Protein AF-0000000084643392 (afdb_homodimer)

Sequence (494 aa):
MTEDYDSSASRRLRKIALDAEIAGCRRCEGTNIAPTTMSAPGYGCVSSPVALIGQSLCEKCMESQVPFTGGSGELIDESIQRAGREKEDVFISDAVHCHPPKNRSSHQHEIVNCSPYLHRELEIVRPRLVVALGRDGERVLTFFYPSARICEELFEIPRGRLPKGVPYIFHVKHPSWIQRQHDDNLEANYGRTCPRRSGGASTAKARKRRARRDVASADVQFLDGYPVLSHAVPCRPAWCIPRVPESMTEDYDSSASRRLRKIALDAEIAGCRRCEGTNIAPTTMSAPGYGCVSSPVALIGQSLCEKCMESQVPFTGGSGELIDESIQRAGREKEDVFISDAVHCHPPKNRSSHQHEIVNCSPYLHRELEIVRPRLVVALGRDGERVLTFFYPSARICEELFEIPRGRLPKGVPYIFHVKHPSWIQRQHDDNLEANYGRTCPRRSGGASTAKARKRRARRDVASADVQFLDGYPVLSHAVPCRPAWCIPRVPES

Radius of gyration: 25.75 Å; Cα contacts (8 Å, |Δi|>4): 808; chains: 2; bounding box: 69×78×80 Å

Secondary structure (DSSP, 8-state):
----TTSHHHHHHHHHHHHHHHHT--SSTT-S-TTTS-B---BS-TT-SEEEEES---TTHHHH--SS-STHHHHHHHHHHHTT--GGGSEEEESS-BPPGGGPPPPHHHHHHHHHHHHHHHHHH--SEEEEESHHHHHHHHHH-TTPPEESSTT----S-PPTTPPEEEEE--HHHHHHT--HHHHHHHHH-S-------------------------EEEETTEEEE-S----------------/----TTSHHHHHHHHHHHHHHHHT--SSTT-S-TTTS-B---BS-TT-SEEEEES---HHHHHH--SS-STHHHHHHHHHHHTT--GGGSEEEESS-BPPGGGPPPPHHHHHHHHHHHHHHHHHH--SEEEEESHHHHHHHHHH-TTPPEESSTT----S-PPTTPPEEEEE--HHHHHHT--HHHHHHHHH-S-------------------------EEEETTEEEE-S----------------

Structure (mmCIF, N/CA/C/O backbone):
data_AF-0000000084643392-model_v1
#
loop_
_entity.id
_entity.type
_entity.pdbx_description
1 polymer 'Uracil DNA glycosylase superfamily protein'
#
loop_
_atom_site.group_PDB
_atom_site.id
_atom_site.type_symbol
_atom_site.label_atom_id
_atom_site.label_alt_id
_atom_site.label_comp_id
_atom_site.label_asym_id
_atom_site.label_entity_id
_atom_site.label_seq_id
_atom_site.pdbx_PDB_ins_code
_atom_site.Cartn_x
_atom_site.Cartn_y
_atom_site.Cartn_z
_atom_site.occupancy
_atom_site.B_iso_or_equiv
_atom_site.auth_seq_id
_atom_site.auth_comp_id
_atom_site.auth_asym_id
_atom_site.auth_atom_id
_atom_site.pdbx_PDB_model_num
ATOM 1 N N . MET A 1 1 ? -25.109 3.779 25.812 1 34.88 1 MET A N 1
ATOM 2 C CA . MET A 1 1 ? -24.641 4.949 25.078 1 34.88 1 MET A CA 1
ATOM 3 C C . MET A 1 1 ? -23.703 4.543 23.953 1 34.88 1 MET A C 1
ATOM 5 O O . MET A 1 1 ? -22.625 4.008 24.219 1 34.88 1 MET A O 1
ATOM 9 N N . THR A 1 2 ? -24.094 4 22.844 1 45.12 2 THR A N 1
ATOM 10 C CA . THR A 1 2 ? -23.391 3.504 21.672 1 45.12 2 THR A CA 1
ATOM 11 C C . THR A 1 2 ? -22.297 4.469 21.25 1 45.12 2 THR A C 1
ATOM 13 O O . THR A 1 2 ? -22.562 5.629 20.938 1 45.12 2 THR A O 1
ATOM 16 N N . GLU A 1 3 ? -21.25 4.621 21.938 1 51.56 3 GLU A N 1
ATOM 17 C CA . GLU A 1 3 ? -20.156 5.574 21.719 1 51.56 3 GLU A CA 1
ATOM 18 C C . GLU A 1 3 ? -19.922 5.797 20.219 1 51.56 3 GLU A C 1
ATOM 20 O O . GLU A 1 3 ? -19.906 4.844 19.438 1 51.56 3 GLU A O 1
ATOM 25 N N . ASP A 1 4 ? -20.375 6.953 19.719 1 70.38 4 ASP A N 1
ATOM 26 C CA . ASP A 1 4 ? -20.328 7.418 18.328 1 70.38 4 ASP A CA 1
ATOM 27 C C . ASP A 1 4 ? -18.938 7.227 17.734 1 70.38 4 ASP A C 1
ATOM 29 O O . ASP A 1 4 ? -17.984 7.855 18.172 1 70.38 4 ASP A O 1
ATOM 33 N N . TYR A 1 5 ? -18.688 6.109 17.141 1 74.12 5 TYR A N 1
ATOM 34 C CA . TYR A 1 5 ? -17.438 5.73 16.484 1 74.12 5 TYR A CA 1
ATOM 35 C C . TYR A 1 5 ? -16.828 6.918 15.758 1 74.12 5 TYR A C 1
ATOM 37 O O . TYR A 1 5 ? -15.602 7.016 15.641 1 74.12 5 TYR A O 1
ATOM 45 N N . ASP A 1 6 ? -17.672 7.891 15.555 1 80.5 6 ASP A N 1
ATOM 46 C CA . ASP A 1 6 ? -17.172 8.977 14.727 1 80.5 6 ASP A CA 1
ATOM 47 C C . ASP A 1 6 ? -17.031 10.266 15.531 1 80.5 6 ASP A C 1
ATOM 49 O O . ASP A 1 6 ? -16.766 11.328 14.969 1 80.5 6 ASP A O 1
ATOM 53 N N . SER A 1 7 ? -17.125 10.086 16.828 1 85.81 7 SER A N 1
ATOM 54 C CA . SER A 1 7 ? -16.906 11.258 17.672 1 85.81 7 SER A CA 1
ATOM 55 C C . SER A 1 7 ? -15.43 11.656 17.703 1 85.81 7 SER A C 1
ATOM 57 O O . SER A 1 7 ? -14.555 10.82 17.453 1 85.81 7 SER A O 1
ATOM 59 N N . SER A 1 8 ? -15.188 12.922 17.938 1 84.69 8 SER A N 1
ATOM 60 C CA . SER A 1 8 ? -13.812 13.414 18.047 1 84.69 8 SER A CA 1
ATOM 61 C C . SER A 1 8 ? -13.047 12.672 19.125 1 84.69 8 SER A C 1
ATOM 63 O O . SER A 1 8 ? -11.867 12.359 18.953 1 84.69 8 SER A O 1
ATOM 65 N N . ALA A 1 9 ? -13.75 12.406 20.234 1 88.38 9 ALA A N 1
ATOM 66 C CA . ALA A 1 9 ? -13.117 11.68 21.344 1 88.38 9 ALA A CA 1
ATOM 67 C C . ALA A 1 9 ? -12.719 10.273 20.906 1 88.38 9 ALA A C 1
ATOM 69 O O . ALA A 1 9 ? -11.625 9.805 21.234 1 88.38 9 ALA A O 1
ATOM 70 N N . SER A 1 10 ? -13.594 9.695 20.25 1 91.25 10 SER A N 1
ATOM 71 C CA . SER A 1 10 ? -13.312 8.344 19.766 1 91.25 10 SER A CA 1
ATOM 72 C C . SER A 1 10 ? -12.164 8.344 18.75 1 91.25 10 SER A C 1
ATOM 74 O O . SER A 1 10 ? -11.297 7.473 18.797 1 91.25 10 SER A O 1
ATOM 76 N N . ARG A 1 11 ? -12.125 9.305 17.891 1 93.31 11 ARG A N 1
ATOM 77 C CA . ARG A 1 11 ? -11.055 9.43 16.906 1 93.31 11 ARG A CA 1
ATOM 78 C C . ARG A 1 11 ? -9.703 9.641 17.578 1 93.31 11 ARG A C 1
ATOM 80 O O . ARG A 1 11 ? -8.703 9.047 17.188 1 93.31 11 ARG A O 1
ATOM 87 N N . ARG A 1 12 ? -9.758 10.406 18.562 1 93.38 12 ARG A N 1
ATOM 88 C CA . ARG A 1 12 ? -8.531 10.703 19.281 1 93.38 12 ARG A CA 1
ATOM 89 C C . ARG A 1 12 ? -7.977 9.453 19.953 1 93.38 12 ARG A C 1
ATOM 91 O O . ARG A 1 12 ? -6.77 9.211 19.938 1 93.38 12 ARG A O 1
ATOM 98 N N . LEU A 1 13 ? -8.805 8.719 20.562 1 94 13 LEU A N 1
ATOM 99 C CA . LEU A 1 13 ? -8.375 7.484 21.219 1 94 13 LEU A CA 1
ATOM 100 C C . LEU A 1 13 ? -7.789 6.508 20.203 1 94 13 LEU A C 1
ATOM 102 O O . LEU A 1 13 ? -6.762 5.879 20.469 1 94 13 LEU A O 1
ATOM 106 N N . ARG A 1 14 ? -8.406 6.418 19.094 1 95.62 14 ARG A N 1
ATOM 107 C CA . ARG A 1 14 ? -7.898 5.551 18.031 1 95.62 14 ARG A CA 1
ATOM 108 C C . ARG A 1 14 ? -6.551 6.047 17.516 1 95.62 14 ARG A C 1
ATOM 110 O O . ARG A 1 14 ? -5.66 5.246 17.219 1 95.62 14 ARG A O 1
ATOM 117 N N . LYS A 1 15 ? -6.434 7.34 17.453 1 96.81 15 LYS A N 1
ATOM 118 C CA . LYS A 1 15 ? -5.176 7.922 17 1 96.81 15 LYS A CA 1
ATOM 119 C C . LYS A 1 15 ? -4.051 7.656 18 1 96.81 15 LYS A C 1
ATOM 121 O O . LYS A 1 15 ? -2.918 7.371 17.594 1 96.81 15 LYS A O 1
ATOM 126 N N . ILE A 1 16 ? -4.336 7.73 19.25 1 96.19 16 ILE A N 1
ATOM 127 C CA . ILE A 1 16 ? -3.35 7.48 20.297 1 96.19 16 ILE A CA 1
ATOM 128 C C . ILE A 1 16 ? -2.854 6.039 20.203 1 96.19 16 ILE A C 1
ATOM 130 O O . ILE A 1 16 ? -1.65 5.781 20.281 1 96.19 16 ILE A O 1
ATOM 134 N N . ALA A 1 17 ? -3.768 5.125 20.031 1 96.31 17 ALA A N 1
ATOM 135 C CA . ALA A 1 17 ? -3.402 3.719 19.875 1 96.31 17 ALA A CA 1
ATOM 136 C C . ALA A 1 17 ? -2.535 3.504 18.641 1 96.31 17 ALA A C 1
ATOM 138 O O . ALA A 1 17 ? -1.545 2.771 18.688 1 96.31 17 ALA A O 1
ATOM 139 N N . LEU A 1 18 ? -2.92 4.125 17.562 1 97.5 18 LEU A N 1
ATOM 140 C CA . LEU A 1 18 ? -2.164 4.008 16.328 1 97.5 18 LEU A CA 1
ATOM 141 C C . LEU A 1 18 ? -0.771 4.609 16.484 1 97.5 18 LEU A C 1
ATOM 143 O O . LEU A 1 18 ? 0.208 4.051 15.977 1 97.5 18 LEU A O 1
ATOM 147 N N . ASP A 1 19 ? -0.694 5.742 17.172 1 97.56 19 ASP A N 1
ATOM 148 C CA . ASP A 1 19 ? 0.593 6.387 17.406 1 97.56 19 ASP A CA 1
ATOM 149 C C . ASP A 1 19 ? 1.55 5.453 18.141 1 97.56 19 ASP A C 1
ATOM 151 O O . ASP A 1 19 ? 2.74 5.402 17.828 1 97.56 19 ASP A O 1
ATOM 155 N N . ALA A 1 20 ? 1.011 4.742 19.078 1 97.25 20 ALA A N 1
ATOM 156 C CA . ALA A 1 20 ? 1.824 3.791 19.844 1 97.25 20 ALA A CA 1
ATOM 157 C C . ALA A 1 20 ? 2.326 2.662 18.938 1 97.25 20 ALA A C 1
ATOM 159 O O . ALA A 1 20 ? 3.467 2.215 19.078 1 97.25 20 ALA A O 1
ATOM 160 N N . GLU A 1 21 ? 1.464 2.184 18.062 1 96.94 21 GLU A N 1
ATOM 161 C CA . GLU A 1 21 ? 1.866 1.149 17.109 1 96.94 21 GLU A CA 1
ATOM 162 C C . GLU A 1 21 ? 2.99 1.64 16.203 1 96.94 21 GLU A C 1
ATOM 164 O O . GLU A 1 21 ? 3.951 0.912 15.945 1 96.94 21 GLU A O 1
ATOM 169 N N . ILE A 1 22 ? 2.877 2.875 15.727 1 97.88 22 ILE A N 1
ATOM 170 C CA . ILE A 1 22 ? 3.871 3.471 14.836 1 97.88 22 ILE A CA 1
ATOM 171 C C . ILE A 1 22 ? 5.199 3.619 15.578 1 97.88 22 ILE A C 1
ATOM 173 O O . ILE A 1 22 ? 6.262 3.307 15.031 1 97.88 22 ILE A O 1
ATOM 177 N N . ALA A 1 23 ? 5.117 4.031 16.797 1 96.56 23 ALA A N 1
ATOM 178 C CA . ALA A 1 23 ? 6.312 4.242 17.625 1 96.56 23 ALA A CA 1
ATOM 179 C C . ALA A 1 23 ? 7.07 2.932 17.828 1 96.56 23 ALA A C 1
ATOM 181 O O . ALA A 1 23 ? 8.297 2.93 17.953 1 96.56 23 ALA A O 1
ATOM 182 N N . GLY A 1 24 ? 6.387 1.81 17.797 1 96.12 24 GLY A N 1
ATOM 183 C CA . GLY A 1 24 ? 7 0.519 18.062 1 96.12 24 GLY A CA 1
ATOM 184 C C . GLY A 1 24 ? 7.242 -0.296 16.797 1 96.12 24 GLY A C 1
ATOM 185 O O . GLY A 1 24 ? 7.637 -1.461 16.875 1 96.12 24 GLY A O 1
ATOM 186 N N . CYS A 1 25 ? 7.062 0.278 15.648 1 97.38 25 CYS A N 1
ATOM 187 C CA . CYS A 1 25 ? 7.148 -0.459 14.398 1 97.38 25 CYS A CA 1
ATOM 188 C C . CYS A 1 25 ? 8.562 -0.979 14.164 1 97.38 25 CYS A C 1
ATOM 190 O O . CYS A 1 25 ? 9.539 -0.275 14.43 1 97.38 25 CYS A O 1
ATOM 192 N N . ARG A 1 26 ? 8.688 -2.197 13.578 1 95.38 26 ARG A N 1
ATOM 193 C CA . ARG A 1 26 ? 9.969 -2.801 13.242 1 95.38 26 ARG A CA 1
ATOM 194 C C . ARG A 1 26 ? 9.945 -3.396 11.836 1 95.38 26 ARG A C 1
ATOM 196 O O . ARG A 1 26 ? 10.68 -4.336 11.539 1 95.38 26 ARG A O 1
ATOM 203 N N . ARG A 1 27 ? 9.109 -2.881 11 1 94.56 27 ARG A N 1
ATOM 204 C CA . ARG A 1 27 ? 8.867 -3.492 9.695 1 94.56 27 ARG A CA 1
ATOM 205 C C . ARG A 1 27 ? 10.023 -3.215 8.742 1 94.56 27 ARG A C 1
ATOM 207 O O . ARG A 1 27 ? 10.18 -3.912 7.734 1 94.56 27 ARG A O 1
ATOM 214 N N . CYS A 1 28 ? 10.758 -2.17 8.977 1 96.5 28 CYS A N 1
ATOM 215 C CA . CYS A 1 28 ? 11.859 -1.807 8.094 1 96.5 28 CYS A CA 1
ATOM 216 C C . CYS A 1 28 ? 13.188 -1.858 8.836 1 96.5 28 CYS A C 1
ATOM 218 O O . CYS A 1 28 ? 13.414 -1.086 9.773 1 96.5 28 CYS A O 1
ATOM 220 N N . GLU A 1 29 ? 14.047 -2.684 8.305 1 92.5 29 GLU A N 1
ATOM 221 C CA . GLU A 1 29 ? 15.352 -2.861 8.938 1 92.5 29 GLU A CA 1
ATOM 222 C C . GLU A 1 29 ? 16.141 -1.56 8.945 1 92.5 29 GLU A C 1
ATOM 224 O O . GLU A 1 29 ? 16.188 -0.842 7.941 1 92.5 29 GLU A O 1
ATOM 229 N N . GLY A 1 30 ? 16.75 -1.282 10.125 1 93.62 30 GLY A N 1
ATOM 230 C CA . GLY A 1 30 ? 17.641 -0.145 10.227 1 93.62 30 GLY A CA 1
ATOM 231 C C . GLY A 1 30 ? 16.922 1.171 10.445 1 93.62 30 GLY A C 1
ATOM 232 O O . GLY A 1 30 ? 17.547 2.238 10.414 1 93.62 30 GLY A O 1
ATOM 233 N N . THR A 1 31 ? 15.617 1.143 10.625 1 95.62 31 THR A N 1
ATOM 234 C CA . THR A 1 31 ? 14.852 2.355 10.867 1 95.62 31 THR A CA 1
ATOM 235 C C . THR A 1 31 ? 14.18 2.305 12.234 1 95.62 31 THR A C 1
ATOM 237 O O . THR A 1 31 ? 14.219 1.276 12.914 1 95.62 31 THR A O 1
ATOM 240 N N . ASN A 1 32 ? 13.695 3.49 12.664 1 97.25 32 ASN A N 1
ATOM 241 C CA . ASN A 1 32 ? 13.008 3.643 13.938 1 97.25 32 ASN A CA 1
ATOM 242 C C . ASN A 1 32 ? 13.945 3.367 15.109 1 97.25 32 ASN A C 1
ATOM 244 O O . ASN A 1 32 ? 13.594 2.633 16.031 1 97.25 32 ASN A O 1
ATOM 248 N N . ILE A 1 33 ? 15.109 3.826 14.961 1 95.44 33 ILE A N 1
ATOM 249 C CA . ILE A 1 33 ? 16.141 3.732 15.984 1 95.44 33 ILE A CA 1
ATOM 250 C C . ILE A 1 33 ? 16.5 5.129 16.484 1 95.44 33 ILE A C 1
ATOM 252 O O . ILE A 1 33 ? 16.891 6 15.703 1 95.44 33 ILE A O 1
ATOM 256 N N . ALA A 1 34 ? 16.375 5.355 17.688 1 92.44 34 ALA A N 1
ATOM 257 C CA . ALA A 1 34 ? 16.719 6.641 18.281 1 92.44 34 ALA A CA 1
ATOM 258 C C . ALA A 1 34 ? 18.219 6.887 18.234 1 92.44 34 ALA A C 1
ATOM 260 O O . ALA A 1 34 ? 19.016 5.961 18.406 1 92.44 34 ALA A O 1
ATOM 261 N N . PRO A 1 35 ? 18.594 8.125 17.953 1 92.06 35 PRO A N 1
ATOM 262 C CA . PRO A 1 35 ? 17.766 9.328 17.781 1 92.06 35 PRO A CA 1
ATOM 263 C C . PRO A 1 35 ? 17.578 9.711 16.312 1 92.06 35 PRO A C 1
ATOM 265 O O . PRO A 1 35 ? 16.812 10.625 16 1 92.06 35 PRO A O 1
ATOM 268 N N . THR A 1 36 ? 18.203 8.969 15.438 1 93.06 36 THR A N 1
ATOM 269 C CA . THR A 1 36 ? 18.406 9.484 14.094 1 93.06 36 THR A CA 1
ATOM 270 C C . THR A 1 36 ? 17.266 9.055 13.172 1 93.06 36 THR A C 1
ATOM 272 O O . THR A 1 36 ? 16.859 9.797 12.273 1 93.06 36 THR A O 1
ATOM 275 N N . THR A 1 37 ? 16.672 7.898 13.352 1 96.31 37 THR A N 1
ATOM 276 C CA . THR A 1 37 ? 15.695 7.383 12.391 1 96.31 37 THR A CA 1
ATOM 277 C C . THR A 1 37 ? 14.367 7.082 13.078 1 96.31 37 THR A C 1
ATOM 279 O O . THR A 1 37 ? 13.625 6.188 12.656 1 96.31 37 THR A O 1
ATOM 282 N N . MET A 1 38 ? 14.07 7.82 14.117 1 96.69 38 MET A N 1
ATOM 283 C CA . MET A 1 38 ? 12.859 7.594 14.898 1 96.69 38 MET A CA 1
ATOM 284 C C . MET A 1 38 ? 11.609 7.863 14.055 1 96.69 38 MET A C 1
ATOM 286 O O . MET A 1 38 ? 11.656 8.633 13.094 1 96.69 38 MET A O 1
ATOM 290 N N . SER A 1 39 ? 10.555 7.176 14.469 1 97.75 39 SER A N 1
ATOM 291 C CA . SER A 1 39 ? 9.281 7.414 13.805 1 97.75 39 SER A CA 1
ATOM 292 C C . SER A 1 39 ? 8.523 8.562 14.461 1 97.75 39 SER A C 1
ATOM 294 O O . SER A 1 39 ? 8.734 8.859 15.633 1 97.75 39 SER A O 1
ATOM 296 N N . ALA A 1 40 ? 7.734 9.25 13.695 1 97.12 40 ALA A N 1
ATOM 297 C CA . ALA A 1 40 ? 6.742 10.203 14.188 1 97.12 40 ALA A CA 1
ATOM 298 C C . ALA A 1 40 ? 5.395 10 13.5 1 97.12 40 ALA A C 1
ATOM 300 O O . ALA A 1 40 ? 5.324 9.922 12.273 1 97.12 40 ALA A O 1
ATOM 301 N N . PRO A 1 41 ? 4.355 9.844 14.32 1 97.69 41 PRO A N 1
ATOM 302 C CA . PRO A 1 41 ? 3.023 9.734 13.719 1 97.69 41 PRO A CA 1
ATOM 303 C C . PRO A 1 41 ? 2.533 11.055 13.125 1 97.69 41 PRO A C 1
ATOM 305 O O . PRO A 1 41 ? 3.195 12.086 13.273 1 97.69 41 PRO A O 1
ATOM 308 N N . GLY A 1 42 ? 1.434 10.977 12.344 1 97.75 42 GLY A N 1
ATOM 309 C CA . GLY A 1 42 ? 0.803 12.195 11.859 1 97.75 42 GLY A CA 1
ATOM 310 C C . GLY A 1 42 ? 0.487 13.188 12.969 1 97.75 42 GLY A C 1
ATOM 311 O O . GLY A 1 42 ? 0.247 12.789 14.109 1 97.75 42 GLY A O 1
ATOM 312 N N . TYR A 1 43 ? 0.467 14.438 12.602 1 96.69 43 TYR A N 1
ATOM 313 C CA . TYR A 1 43 ? 0.337 15.539 13.555 1 96.69 43 TYR A CA 1
ATOM 314 C C . TYR A 1 43 ? -0.84 16.438 13.195 1 96.69 43 TYR A C 1
ATOM 316 O O . TYR A 1 43 ? -1.123 16.656 12.016 1 96.69 43 TYR A O 1
ATOM 324 N N . GLY A 1 44 ? -1.496 16.891 14.242 1 95.5 44 GLY A N 1
ATOM 325 C CA . GLY A 1 44 ? -2.504 17.922 14.039 1 95.5 44 GLY A CA 1
ATOM 326 C C . GLY A 1 44 ? -3.908 17.453 14.367 1 95.5 44 GLY A C 1
ATOM 327 O O . GLY A 1 44 ? -4.09 16.5 15.125 1 95.5 44 GLY A O 1
ATOM 328 N N . CYS A 1 45 ? -4.918 18.094 13.836 1 93.25 45 CYS A N 1
ATOM 329 C CA . CYS A 1 45 ? -6.324 17.906 14.172 1 93.25 45 CYS A CA 1
ATOM 330 C C . CYS A 1 45 ? -6.863 16.625 13.555 1 93.25 45 CYS A C 1
ATOM 332 O O . CYS A 1 45 ? -6.832 16.453 12.328 1 93.25 45 CYS A O 1
ATOM 334 N N . VAL A 1 46 ? -7.441 15.773 14.383 1 94.81 46 VAL A N 1
ATOM 335 C CA . VAL A 1 46 ? -7.918 14.469 13.922 1 94.81 46 VAL A CA 1
ATOM 336 C C . VAL A 1 46 ? -9.273 14.633 13.234 1 94.81 46 VAL A C 1
ATOM 338 O O . VAL A 1 46 ? -9.797 13.672 12.656 1 94.81 46 VAL A O 1
ATOM 341 N N . SER A 1 47 ? -9.812 15.805 13.234 1 91.25 47 SER A N 1
ATOM 342 C CA . SER A 1 47 ? -11.07 16.062 12.547 1 91.25 47 SER A CA 1
ATOM 343 C C . SER A 1 47 ? -10.883 17.078 11.422 1 91.25 47 SER A C 1
ATOM 345 O O . SER A 1 47 ? -11.859 17.656 10.93 1 91.25 47 SER A O 1
ATOM 347 N N . SER A 1 48 ? -9.625 17.281 11.07 1 91.12 48 SER A N 1
ATOM 348 C CA . SER A 1 48 ? -9.32 18.266 10.023 1 91.12 48 SER A CA 1
ATOM 349 C C . SER A 1 48 ? -9.922 17.844 8.688 1 91.12 48 SER A C 1
ATOM 351 O O . SER A 1 48 ? -9.812 16.688 8.289 1 91.12 48 SER A O 1
ATOM 353 N N . PRO A 1 49 ? -10.523 18.75 7.965 1 87.88 49 PRO A N 1
ATOM 354 C CA . PRO A 1 49 ? -11.016 18.438 6.617 1 87.88 49 PRO A CA 1
ATOM 355 C C . PRO A 1 49 ? -9.891 18.359 5.59 1 87.88 49 PRO A C 1
ATOM 357 O O . PRO A 1 49 ? -10.109 17.891 4.465 1 87.88 49 PRO A O 1
ATOM 360 N N . VAL A 1 50 ? -8.688 18.812 5.996 1 89.06 50 VAL A N 1
ATOM 361 C CA . VAL A 1 50 ? -7.551 18.828 5.078 1 89.06 50 VAL A CA 1
ATOM 362 C C . VAL A 1 50 ? -6.387 18.047 5.684 1 89.06 50 VAL A C 1
ATOM 364 O O . VAL A 1 50 ? -6.098 18.172 6.875 1 89.06 50 VAL A O 1
ATOM 367 N N . ALA A 1 51 ? -5.805 17.281 4.809 1 94.44 51 ALA A N 1
ATOM 368 C CA . ALA A 1 51 ? -4.586 16.578 5.199 1 94.44 51 ALA A CA 1
ATOM 369 C C . ALA A 1 51 ? -3.463 16.828 4.199 1 94.44 51 ALA A C 1
ATOM 371 O O . ALA A 1 51 ? -3.695 16.859 2.99 1 94.44 51 ALA A O 1
ATOM 372 N N . LEU A 1 52 ? -2.283 17.109 4.711 1 93.44 52 LEU A N 1
ATOM 373 C CA . LEU A 1 52 ? -1.073 17.234 3.906 1 93.44 52 LEU A CA 1
ATOM 374 C C . LEU A 1 52 ? -0.177 16.016 4.07 1 93.44 52 LEU A C 1
ATOM 376 O O . LEU A 1 52 ? 0.158 15.625 5.191 1 93.44 52 LEU A O 1
ATOM 380 N N . ILE A 1 53 ? 0.167 15.367 2.924 1 96 53 ILE A N 1
ATOM 381 C CA . ILE A 1 53 ? 0.965 14.148 2.975 1 96 53 ILE A CA 1
ATOM 382 C C . ILE A 1 53 ? 2.273 14.352 2.213 1 96 53 ILE A C 1
ATOM 384 O O . ILE A 1 53 ? 2.262 14.656 1.018 1 96 53 ILE A O 1
ATOM 388 N N . GLY A 1 54 ? 3.385 14.211 2.922 1 93.5 54 GLY A N 1
ATOM 389 C CA . GLY A 1 54 ? 4.707 14.273 2.316 1 93.5 54 GLY A CA 1
ATOM 390 C C . GLY A 1 54 ? 5.371 12.914 2.209 1 93.5 54 GLY A C 1
ATOM 391 O O . GLY A 1 54 ? 4.711 11.875 2.338 1 93.5 54 GLY A O 1
ATOM 392 N N . GLN A 1 55 ? 6.672 12.914 1.925 1 92.25 55 GLN A N 1
ATOM 393 C CA . GLN A 1 55 ? 7.395 11.656 1.756 1 92.25 55 GLN A CA 1
ATOM 394 C C . GLN A 1 55 ? 7.766 11.055 3.107 1 92.25 55 GLN A C 1
ATOM 396 O O . GLN A 1 55 ? 7.328 9.945 3.439 1 92.25 55 GLN A O 1
ATOM 401 N N . SER A 1 56 ? 8.625 11.797 3.832 1 95.56 56 SER A N 1
ATOM 402 C CA . SER A 1 56 ? 9.164 11.289 5.09 1 95.56 56 SER A CA 1
ATOM 403 C C . SER A 1 56 ? 9.625 12.43 5.992 1 95.56 56 SER A C 1
ATOM 405 O O . SER A 1 56 ? 9.469 13.602 5.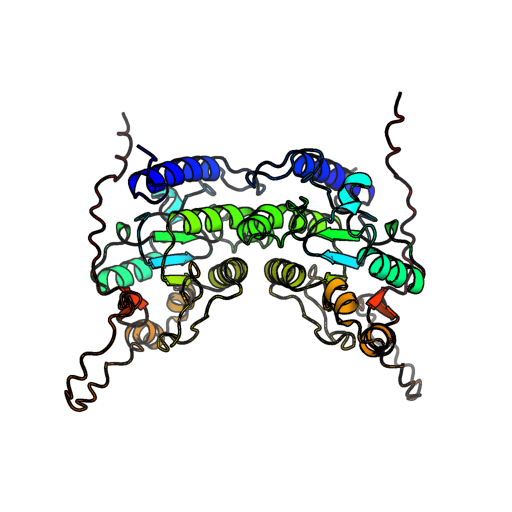648 1 95.56 56 SER A O 1
ATOM 407 N N . LEU A 1 57 ? 10.102 12.109 7.215 1 95.25 57 LEU A N 1
ATOM 408 C CA . LEU A 1 57 ? 10.578 13.07 8.203 1 95.25 57 LEU A CA 1
ATOM 409 C C . LEU A 1 57 ? 11.938 13.633 7.797 1 95.25 57 LEU A C 1
ATOM 411 O O . LEU A 1 57 ? 12.664 13.008 7.016 1 95.25 57 LEU A O 1
ATOM 415 N N . CYS A 1 58 ? 12.234 14.789 8.281 1 91.56 58 CYS A N 1
ATOM 416 C CA . CYS A 1 58 ? 13.539 15.414 8.086 1 91.56 58 CYS A CA 1
ATOM 417 C C . CYS A 1 58 ? 14.336 15.438 9.391 1 91.56 58 CYS A C 1
ATOM 419 O O .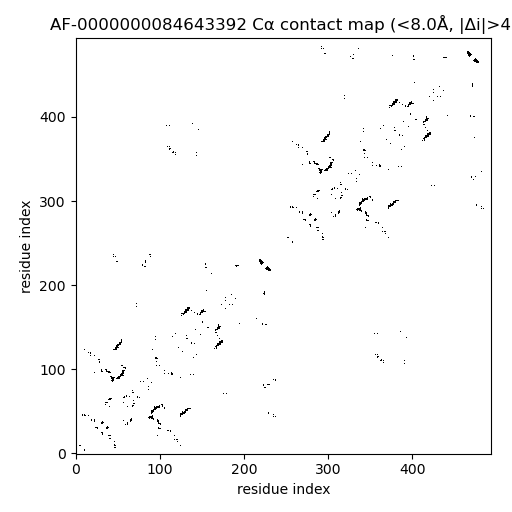 CYS A 1 58 ? 13.82 15.062 10.445 1 91.56 58 CYS A O 1
ATOM 421 N N . GLU A 1 59 ? 15.531 15.859 9.234 1 92.06 59 GLU A N 1
ATOM 422 C CA . GLU A 1 59 ? 16.422 15.883 10.398 1 92.06 59 GLU A CA 1
ATOM 423 C C . GLU A 1 59 ? 15.836 16.75 11.516 1 92.06 59 GLU A C 1
ATOM 425 O O . GLU A 1 59 ? 15.875 16.359 12.688 1 92.06 59 GLU A O 1
ATOM 430 N N . LYS A 1 60 ? 15.305 17.891 11.219 1 92.62 60 LYS A N 1
ATOM 431 C CA . LYS A 1 60 ? 14.758 18.797 12.211 1 92.62 60 LYS A CA 1
ATOM 432 C C . LYS A 1 60 ? 13.508 18.203 12.867 1 92.62 60 LYS A C 1
ATOM 434 O O . LYS A 1 60 ? 13.141 18.594 13.977 1 92.62 60 LYS A O 1
ATOM 439 N N . CYS A 1 61 ? 12.844 17.266 12.203 1 94.31 61 CYS A N 1
ATOM 440 C CA . CYS A 1 61 ? 11.664 16.578 12.742 1 94.31 61 CYS A CA 1
ATOM 441 C C . CYS A 1 61 ? 12.047 15.68 13.906 1 94.31 61 CYS A C 1
ATOM 443 O O . CYS A 1 61 ? 11.188 15.32 14.719 1 94.31 61 CYS A O 1
ATOM 445 N N . MET A 1 62 ? 13.32 15.203 13.953 1 93.81 62 MET A N 1
ATOM 446 C CA . MET A 1 62 ? 13.758 14.266 14.984 1 93.81 62 MET A CA 1
ATOM 447 C C . MET A 1 62 ? 13.688 14.906 16.375 1 93.81 62 MET A C 1
ATOM 449 O O . MET A 1 62 ? 13.414 14.234 17.359 1 93.81 62 MET A O 1
ATOM 453 N N . GLU A 1 63 ? 13.812 16.188 16.375 1 91.19 63 GLU A N 1
ATOM 454 C CA . GLU A 1 63 ? 13.727 16.891 17.656 1 91.19 63 GLU A CA 1
ATOM 455 C C . GLU A 1 63 ? 12.273 17.172 18.031 1 91.19 63 GLU A C 1
ATOM 457 O O . GLU A 1 63 ? 11.859 16.891 19.156 1 91.19 63 GLU A O 1
ATOM 462 N N . SER A 1 64 ? 11.484 17.609 17.125 1 92.31 64 SER A N 1
ATOM 463 C CA . SER A 1 64 ? 10.117 18.031 17.406 1 92.31 64 SER A CA 1
ATOM 464 C C . SER A 1 64 ? 9.141 16.859 17.312 1 92.31 64 SER A C 1
ATOM 466 O O . SER A 1 64 ? 8.047 16.922 17.875 1 92.31 64 SER A O 1
ATOM 468 N N . GLN A 1 65 ? 9.516 15.781 16.5 1 94.44 65 GLN A N 1
ATOM 469 C CA . GLN A 1 65 ? 8.656 14.648 16.172 1 94.44 65 GLN A CA 1
ATOM 470 C C . GLN A 1 65 ? 7.398 15.109 15.445 1 94.44 65 GLN A C 1
ATOM 472 O O . GLN A 1 65 ? 6.34 14.492 15.57 1 94.44 65 GLN A O 1
ATOM 477 N N . VAL A 1 66 ? 7.531 16.266 14.812 1 95.44 66 VAL A N 1
ATOM 478 C CA . VAL A 1 66 ? 6.465 16.828 14 1 95.44 66 VAL A CA 1
ATOM 479 C C . VAL A 1 66 ? 6.902 16.875 12.531 1 95.44 66 VAL A C 1
ATOM 481 O O . VAL A 1 66 ? 7.969 17.406 12.219 1 95.44 66 VAL A O 1
ATOM 484 N N . PRO A 1 67 ? 6.082 16.312 11.648 1 94.81 67 PRO A N 1
ATOM 485 C CA . PRO A 1 67 ? 6.441 16.391 10.234 1 94.81 67 PRO A CA 1
ATOM 486 C C . PRO A 1 67 ? 6.574 17.828 9.734 1 94.81 67 PRO A C 1
ATOM 488 O O . PRO A 1 67 ? 5.863 18.719 10.211 1 94.81 67 PRO A O 1
ATOM 491 N N . PHE A 1 68 ? 7.484 18.047 8.773 1 91.5 68 PHE A N 1
ATOM 492 C CA . PHE A 1 68 ? 7.676 19.328 8.094 1 91.5 68 PHE A CA 1
ATOM 493 C C . PHE A 1 68 ? 8.133 20.391 9.07 1 91.5 68 PHE A C 1
ATOM 495 O O . PHE A 1 68 ? 7.578 21.5 9.094 1 91.5 68 PHE A O 1
ATOM 502 N N . THR A 1 69 ? 9.047 19.984 9.867 1 91 69 THR A N 1
ATOM 503 C CA . THR A 1 69 ? 9.664 20.953 10.773 1 91 69 THR A CA 1
ATOM 504 C C . THR A 1 69 ? 10.906 21.578 10.141 1 91 69 THR A C 1
ATOM 506 O O . THR A 1 69 ? 11.836 20.859 9.75 1 91 69 THR A O 1
ATOM 509 N N . GLY A 1 70 ? 10.859 22.844 9.977 1 85 70 GLY A N 1
ATOM 510 C CA . GLY A 1 70 ? 12.008 23.547 9.43 1 85 70 GLY A CA 1
ATOM 511 C C . GLY A 1 70 ? 12.219 23.281 7.949 1 85 70 GLY A C 1
ATOM 512 O O . GLY A 1 70 ? 11.484 22.5 7.344 1 85 70 GLY A O 1
ATOM 513 N N . GLY A 1 71 ? 13.203 24.031 7.336 1 79.81 71 GLY A N 1
ATOM 514 C CA . GLY A 1 71 ? 13.5 23.844 5.926 1 79.81 71 GLY A CA 1
ATOM 515 C C . GLY A 1 71 ? 12.297 24.031 5.027 1 79.81 71 GLY A C 1
ATOM 516 O O . GLY A 1 71 ? 11.648 25.078 5.059 1 79.81 71 GLY A O 1
ATOM 517 N N . SER A 1 72 ? 12 22.891 4.305 1 73.56 72 SER A N 1
ATOM 518 C CA . SER A 1 72 ? 10.844 22.938 3.414 1 73.56 72 SER A CA 1
ATOM 519 C C . SER A 1 72 ? 9.539 23.016 4.203 1 73.56 72 SER A C 1
ATOM 521 O O . SER A 1 72 ? 8.516 23.453 3.678 1 73.56 72 SER A O 1
ATOM 523 N N . GLY A 1 73 ? 9.641 22.625 5.434 1 82.88 73 GLY A N 1
ATOM 524 C CA . GLY A 1 73 ? 8.477 22.719 6.297 1 82.88 73 GLY A CA 1
ATOM 525 C C . GLY A 1 73 ? 8.055 24.141 6.59 1 82.88 73 GLY A C 1
ATOM 526 O O . GLY A 1 73 ? 6.883 24.406 6.875 1 82.88 73 GLY A O 1
ATOM 527 N N . GLU A 1 74 ? 8.969 25.062 6.508 1 83.5 74 GLU A N 1
ATOM 528 C CA . GLU A 1 74 ? 8.656 26.469 6.73 1 83.5 74 GLU A CA 1
ATOM 529 C C . GLU A 1 74 ? 7.715 27.016 5.652 1 83.5 74 GLU A C 1
ATOM 531 O O . GLU A 1 74 ? 6.832 27.828 5.941 1 83.5 74 GLU A O 1
ATOM 536 N N . LEU A 1 75 ? 7.938 26.516 4.465 1 77.31 75 LEU A N 1
ATOM 537 C CA . LEU A 1 75 ? 7.055 26.906 3.375 1 77.31 75 LEU A CA 1
ATOM 538 C C . LEU A 1 75 ? 5.637 26.391 3.615 1 77.31 75 LEU A C 1
ATOM 540 O O . LEU A 1 75 ? 4.664 27.094 3.316 1 77.31 75 LEU A O 1
ATOM 544 N N . ILE A 1 76 ? 5.578 25.25 4.172 1 82.06 76 ILE A N 1
ATOM 545 C CA . ILE A 1 76 ? 4.273 24.688 4.488 1 82.06 76 ILE A CA 1
ATOM 546 C C . ILE A 1 76 ? 3.623 25.484 5.617 1 82.06 76 ILE A C 1
ATOM 548 O O . ILE A 1 76 ? 2.445 25.844 5.535 1 82.06 76 ILE A O 1
ATOM 552 N N . ASP A 1 77 ? 4.438 25.844 6.566 1 86.19 77 ASP A N 1
ATOM 553 C CA . ASP A 1 77 ? 3.941 26.625 7.688 1 86.19 77 ASP A CA 1
ATOM 554 C C . ASP A 1 77 ? 3.418 27.984 7.215 1 86.19 77 ASP A C 1
ATOM 556 O O . ASP A 1 77 ? 2.338 28.422 7.621 1 86.19 77 ASP A O 1
ATOM 560 N N . GLU A 1 78 ? 4.141 28.516 6.359 1 78.88 78 GLU A N 1
ATOM 561 C CA . GLU A 1 78 ? 3.75 29.812 5.816 1 78.88 78 GLU A CA 1
ATOM 562 C C . GLU A 1 78 ? 2.451 29.719 5.027 1 78.88 78 GLU A C 1
ATOM 564 O O . GLU A 1 78 ? 1.583 30.578 5.133 1 78.88 78 GLU A O 1
ATOM 569 N N . SER A 1 79 ? 2.35 28.656 4.289 1 76.31 79 SER A N 1
ATOM 570 C CA . SER A 1 79 ? 1.148 28.453 3.488 1 76.31 79 SER A CA 1
ATOM 571 C C . SER A 1 79 ? -0.079 28.266 4.375 1 76.31 79 SER A C 1
ATOM 573 O O . SER A 1 79 ? -1.15 28.797 4.082 1 76.31 79 SER A O 1
ATOM 575 N N . ILE A 1 80 ? 0.07 27.594 5.43 1 81.06 80 ILE A N 1
ATOM 576 C CA . ILE A 1 80 ? -1.02 27.344 6.367 1 81.06 80 ILE A CA 1
ATOM 577 C C . ILE A 1 80 ? -1.414 28.641 7.055 1 81.06 80 ILE A C 1
ATOM 579 O O . ILE A 1 80 ? -2.602 28.953 7.18 1 81.06 80 ILE A O 1
ATOM 583 N N . GLN A 1 81 ? -0.428 29.453 7.41 1 82.5 81 GLN A N 1
ATOM 584 C CA . GLN A 1 81 ? -0.676 30.719 8.07 1 82.5 81 GLN A CA 1
ATOM 585 C C . GLN A 1 81 ? -1.389 31.703 7.129 1 82.5 81 GLN A C 1
ATOM 587 O O . GLN A 1 81 ? -2.285 32.438 7.551 1 82.5 81 GLN A O 1
ATOM 592 N N . ARG A 1 82 ? -0.998 31.641 5.938 1 71.62 82 ARG A N 1
ATOM 593 C CA . ARG A 1 82 ? -1.619 32.5 4.938 1 71.62 82 ARG A CA 1
ATOM 594 C C . ARG A 1 82 ? -3.096 32.156 4.762 1 71.62 82 ARG A C 1
ATOM 596 O O . ARG A 1 82 ? -3.904 33.031 4.441 1 71.62 82 ARG A O 1
ATOM 603 N N . ALA A 1 83 ? -3.408 30.906 5.027 1 72.62 83 ALA A N 1
ATOM 604 C CA . ALA A 1 83 ? -4.797 30.453 4.945 1 72.62 83 ALA A CA 1
ATOM 605 C C . ALA A 1 83 ? -5.547 30.75 6.242 1 72.62 83 ALA A C 1
ATOM 607 O O . ALA A 1 83 ? -6.715 30.391 6.387 1 72.62 83 ALA A O 1
ATOM 608 N N . GLY A 1 84 ? -4.848 31.422 7.207 1 78.62 84 GLY A N 1
ATOM 609 C CA . GLY A 1 84 ? -5.457 31.812 8.469 1 78.62 84 GLY A CA 1
ATOM 610 C C . GLY A 1 84 ? -5.578 30.672 9.453 1 78.62 84 GLY A C 1
ATOM 611 O O . GLY A 1 84 ? -6.5 30.641 10.273 1 78.62 84 GLY A O 1
ATOM 612 N N . ARG A 1 85 ? -4.699 29.688 9.227 1 82.12 85 ARG A N 1
ATOM 613 C CA . ARG A 1 85 ? -4.719 28.516 10.086 1 82.12 85 ARG A CA 1
ATOM 614 C C . ARG A 1 85 ? -3.363 28.297 10.75 1 82.12 85 ARG A C 1
ATOM 616 O O . ARG A 1 85 ? -2.383 28.953 10.398 1 82.12 85 ARG A O 1
ATOM 623 N N . GLU A 1 86 ? -3.391 27.547 11.734 1 89.62 86 GLU A N 1
ATOM 624 C CA . GLU A 1 86 ? -2.16 27.062 12.359 1 89.62 86 GLU A CA 1
ATOM 625 C C . GLU A 1 86 ? -1.862 25.625 11.977 1 89.62 86 GLU A C 1
ATOM 627 O O . GLU A 1 86 ? -2.76 24.891 11.562 1 89.62 86 GLU A O 1
ATOM 632 N N . LYS A 1 87 ? -0.628 25.219 12.102 1 89.94 87 LYS A N 1
ATOM 633 C CA . LYS A 1 87 ? -0.198 23.875 11.727 1 89.94 87 LYS A CA 1
ATOM 634 C C . LYS A 1 87 ? -1.013 22.812 12.461 1 89.94 87 LYS A C 1
ATOM 636 O O . LYS A 1 87 ? -1.348 21.781 11.883 1 89.94 87 LYS A O 1
ATOM 641 N N . GLU A 1 88 ? -1.375 23.094 13.727 1 91.94 88 GLU A N 1
ATOM 642 C CA . GLU A 1 88 ? -2.102 22.125 14.547 1 91.94 88 GLU A CA 1
ATOM 643 C C . GLU A 1 88 ? -3.547 21.984 14.078 1 91.94 88 GLU A C 1
ATOM 645 O O . GLU A 1 88 ? -4.238 21.047 14.469 1 91.94 88 GLU A O 1
ATOM 650 N N . ASP A 1 89 ? -4.035 22.891 13.188 1 89.25 89 ASP A N 1
ATOM 651 C CA . ASP A 1 89 ? -5.406 22.891 12.688 1 89.25 89 ASP A CA 1
ATOM 652 C C . ASP A 1 89 ? -5.555 21.922 11.516 1 89.25 89 ASP A C 1
ATOM 654 O O . ASP A 1 89 ? -6.668 21.547 11.148 1 89.25 89 ASP A O 1
ATOM 658 N N . VAL A 1 90 ? -4.469 21.594 10.953 1 91.31 90 VAL A N 1
ATOM 659 C CA . VAL A 1 90 ? -4.473 20.703 9.797 1 91.31 90 VAL A CA 1
ATOM 660 C C . VAL A 1 90 ? -3.82 19.375 10.18 1 91.31 90 VAL A C 1
ATOM 662 O O . VAL A 1 90 ? -3.047 19.297 11.141 1 91.31 90 VAL A O 1
ATOM 665 N N . PHE A 1 91 ? -4.27 18.406 9.5 1 96.38 91 PHE A N 1
ATOM 666 C CA . PHE A 1 91 ? -3.6 17.125 9.727 1 96.38 91 PHE A CA 1
ATOM 667 C C . PHE A 1 91 ? -2.436 16.953 8.758 1 96.38 91 PHE A C 1
ATOM 669 O O . PHE A 1 91 ? -2.592 17.141 7.551 1 96.38 91 PHE A O 1
ATOM 676 N N . ILE A 1 92 ? -1.251 16.625 9.297 1 96.19 92 ILE A N 1
ATOM 677 C CA . ILE A 1 92 ? -0.043 16.484 8.492 1 96.19 92 ILE A CA 1
ATOM 678 C C . ILE A 1 92 ? 0.623 15.141 8.781 1 96.19 92 ILE A C 1
ATOM 680 O O . ILE A 1 92 ? 0.775 14.75 9.938 1 96.19 92 ILE A O 1
ATOM 684 N N . SER A 1 93 ? 0.958 14.445 7.738 1 97.81 93 SER A N 1
ATOM 685 C CA . SER A 1 93 ? 1.624 13.156 7.875 1 97.81 93 SER A CA 1
ATOM 686 C C . SER A 1 93 ? 2.516 12.859 6.676 1 97.81 93 SER A C 1
ATOM 688 O O . SER A 1 93 ? 2.732 13.734 5.828 1 97.81 93 SER A O 1
ATOM 690 N N . ASP A 1 94 ? 3.148 11.711 6.727 1 97.31 94 ASP A N 1
ATOM 691 C CA . ASP A 1 94 ? 4.086 11.312 5.68 1 97.31 94 ASP A CA 1
ATOM 692 C C . ASP A 1 94 ? 3.803 9.891 5.203 1 97.31 94 ASP A C 1
ATOM 694 O O . ASP A 1 94 ? 3.219 9.086 5.934 1 97.31 94 ASP A O 1
ATOM 698 N N . ALA A 1 95 ? 4.188 9.617 3.949 1 97.94 95 ALA A N 1
ATOM 699 C CA . ALA A 1 95 ? 4.109 8.266 3.4 1 97.94 95 ALA A CA 1
ATOM 700 C C . ALA A 1 95 ? 4.938 7.289 4.227 1 97.94 95 ALA A C 1
ATOM 702 O O . ALA A 1 95 ? 4.562 6.125 4.383 1 97.94 95 ALA A O 1
ATOM 703 N N . VAL A 1 96 ? 6.086 7.746 4.719 1 98.31 96 VAL A N 1
ATOM 704 C CA . VAL A 1 96 ? 6.961 6.977 5.602 1 98.31 96 VAL A CA 1
ATOM 705 C C . VAL A 1 96 ? 7.121 7.703 6.934 1 98.31 96 VAL A C 1
ATOM 707 O O . VAL A 1 96 ? 7.508 8.875 6.965 1 98.31 96 VAL A O 1
ATOM 710 N N . HIS A 1 97 ? 6.875 6.996 8.008 1 98.5 97 HIS A N 1
ATOM 711 C CA . HIS A 1 97 ? 6.781 7.629 9.32 1 98.5 97 HIS A CA 1
ATOM 712 C C . HIS A 1 97 ? 8.141 7.676 10.008 1 98.5 97 HIS A C 1
ATOM 714 O O . HIS A 1 97 ? 8.289 8.289 11.07 1 98.5 97 HIS A O 1
ATOM 720 N N . CYS A 1 98 ? 9.172 7.016 9.484 1 98.06 98 CYS A N 1
ATOM 721 C CA . CYS A 1 98 ? 10.516 7.082 10.047 1 98.06 98 CYS A CA 1
ATOM 722 C C . CYS A 1 98 ? 11.383 8.07 9.266 1 98.06 98 CYS A C 1
ATOM 724 O O . CYS A 1 98 ? 11.164 8.289 8.078 1 98.06 98 CYS A O 1
ATOM 726 N N . HIS A 1 99 ? 12.273 8.602 9.922 1 96.88 99 HIS A N 1
ATOM 727 C CA . HIS A 1 99 ? 13.289 9.406 9.258 1 96.88 99 HIS A CA 1
ATOM 728 C C . HIS A 1 99 ? 14.336 8.523 8.578 1 96.88 99 HIS A C 1
ATOM 730 O O . HIS A 1 99 ? 15.008 7.727 9.234 1 96.88 99 HIS A O 1
ATOM 736 N N . PRO A 1 100 ? 14.43 8.711 7.301 1 94.25 100 PRO A N 1
ATOM 737 C CA . PRO A 1 100 ? 15.477 7.918 6.652 1 94.25 100 PRO A CA 1
ATOM 738 C C . PRO A 1 100 ? 16.891 8.383 7.027 1 94.25 100 PRO A C 1
ATOM 740 O O . PRO A 1 100 ? 17.125 9.586 7.199 1 94.25 100 PRO A O 1
ATOM 743 N N . PRO A 1 101 ? 17.781 7.441 7.102 1 92.69 101 PRO A N 1
ATOM 744 C CA . PRO A 1 101 ? 19.156 7.832 7.402 1 92.69 101 PRO A CA 1
ATOM 745 C C . PRO A 1 101 ? 19.688 8.883 6.438 1 92.69 101 PRO A C 1
ATOM 747 O O . PRO A 1 101 ? 19.547 8.742 5.219 1 92.69 101 PRO A O 1
ATOM 750 N N . LYS A 1 102 ? 20.219 9.961 6.977 1 90.69 102 LYS A N 1
ATOM 751 C CA . LYS A 1 102 ? 20.906 11 6.219 1 90.69 102 LYS A CA 1
ATOM 752 C C . LYS A 1 102 ? 19.953 11.68 5.23 1 90.69 102 LYS A C 1
ATOM 754 O O . LYS A 1 102 ? 20.375 12.078 4.141 1 90.69 102 LYS A O 1
ATOM 759 N N . ASN A 1 103 ? 18.719 11.594 5.473 1 89.12 103 ASN A N 1
ATOM 760 C CA . ASN A 1 103 ? 17.703 12.281 4.688 1 89.12 103 ASN A CA 1
ATOM 761 C C . ASN A 1 103 ? 17.625 11.734 3.264 1 89.12 103 ASN A C 1
ATOM 763 O O . ASN A 1 103 ? 17.359 12.477 2.32 1 89.12 103 ASN A O 1
ATOM 767 N N . ARG A 1 104 ? 17.969 10.492 3.154 1 90.56 104 ARG A N 1
ATOM 768 C CA . ARG A 1 104 ? 17.859 9.875 1.836 1 90.56 104 ARG A CA 1
ATOM 769 C C . ARG A 1 104 ? 16.391 9.727 1.437 1 90.56 104 ARG A C 1
ATOM 771 O O . ARG A 1 104 ? 15.492 9.852 2.277 1 90.56 104 ARG A O 1
ATOM 778 N N . SER A 1 105 ? 16.203 9.523 0.153 1 91.06 105 SER A N 1
ATOM 779 C CA . SER A 1 105 ? 14.859 9.164 -0.296 1 91.06 105 SER A CA 1
ATOM 780 C C . SER A 1 105 ? 14.414 7.832 0.305 1 91.06 105 SER A C 1
ATOM 782 O O . SER A 1 105 ? 15.242 6.957 0.574 1 91.06 105 SER A O 1
ATOM 784 N N . SER A 1 106 ? 13.148 7.738 0.544 1 93.94 106 SER A N 1
ATOM 785 C CA . SER A 1 106 ? 12.617 6.484 1.07 1 93.94 106 SER A CA 1
ATOM 786 C C . SER A 1 106 ? 12.695 5.371 0.031 1 93.94 106 SER A C 1
ATOM 788 O O . SER A 1 106 ? 12.438 5.602 -1.153 1 93.94 106 SER A O 1
ATOM 790 N N . HIS A 1 107 ? 13.117 4.207 0.492 1 93.56 107 HIS A N 1
ATOM 791 C CA . HIS A 1 107 ? 13.102 3.035 -0.376 1 93.56 107 HIS A CA 1
ATOM 792 C C . HIS A 1 107 ? 11.672 2.59 -0.669 1 93.56 107 HIS A C 1
ATOM 794 O O . HIS A 1 107 ? 10.758 2.887 0.1 1 93.56 107 HIS A O 1
ATOM 800 N N . GLN A 1 108 ? 11.5 1.874 -1.75 1 91.69 108 GLN A N 1
ATOM 801 C CA . GLN A 1 108 ? 10.188 1.407 -2.168 1 91.69 108 GLN A CA 1
ATOM 802 C C . GLN A 1 108 ? 9.531 0.559 -1.08 1 91.69 108 GLN A C 1
ATOM 804 O O . GLN A 1 108 ? 8.352 0.733 -0.777 1 91.69 108 GLN A O 1
ATOM 809 N N . HIS A 1 109 ? 10.352 -0.332 -0.456 1 94.75 109 HIS A N 1
ATOM 810 C CA . HIS A 1 109 ? 9.781 -1.216 0.552 1 94.75 109 HIS A CA 1
ATOM 811 C C . HIS A 1 109 ? 9.352 -0.434 1.791 1 94.75 109 HIS A C 1
ATOM 813 O O . HIS A 1 109 ? 8.414 -0.828 2.484 1 94.75 109 HIS A O 1
ATOM 819 N N . GLU A 1 110 ? 10.039 0.665 2.1 1 97.38 110 GLU A N 1
ATOM 820 C CA . GLU A 1 110 ? 9.656 1.497 3.236 1 97.38 110 GLU A CA 1
ATOM 821 C C . GLU A 1 110 ? 8.297 2.141 3.018 1 97.38 110 GLU A C 1
ATOM 823 O O . GLU A 1 110 ? 7.48 2.209 3.939 1 97.38 110 GLU A O 1
ATOM 828 N N . ILE A 1 111 ? 8.047 2.584 1.782 1 97.5 111 ILE A N 1
ATOM 829 C CA . ILE A 1 111 ? 6.77 3.191 1.425 1 97.5 111 ILE A CA 1
ATOM 830 C C . ILE A 1 111 ? 5.66 2.145 1.515 1 97.5 111 ILE A C 1
ATOM 832 O O . ILE A 1 111 ? 4.605 2.4 2.1 1 97.5 111 ILE A O 1
ATOM 836 N N . VAL A 1 112 ? 5.906 1 1.007 1 97.56 112 VAL A N 1
ATOM 837 C CA . VAL A 1 112 ? 4.918 -0.073 1.007 1 97.56 112 VAL A CA 1
ATOM 838 C C . VAL A 1 112 ? 4.648 -0.525 2.441 1 97.56 112 VAL A C 1
ATOM 840 O O . VAL A 1 112 ? 3.492 -0.666 2.846 1 97.56 112 VAL A O 1
ATOM 843 N N . ASN A 1 113 ? 5.691 -0.708 3.246 1 97.38 113 ASN A N 1
ATOM 844 C CA . ASN A 1 113 ? 5.574 -1.18 4.621 1 97.38 113 ASN A CA 1
ATOM 845 C C . ASN A 1 113 ? 4.801 -0.193 5.488 1 97.38 113 ASN A C 1
ATOM 847 O O . ASN A 1 113 ? 4.09 -0.595 6.41 1 97.38 113 ASN A O 1
ATOM 851 N N . CYS A 1 114 ? 4.918 1.085 5.199 1 98.31 114 CYS A N 1
ATOM 852 C CA . CYS A 1 114 ? 4.359 2.117 6.066 1 98.31 114 CYS A CA 1
ATOM 853 C C . CYS A 1 114 ? 2.947 2.49 5.625 1 98.31 114 CYS A C 1
ATOM 855 O O . CYS A 1 114 ? 2.189 3.086 6.395 1 98.31 114 CYS A O 1
ATOM 857 N N . SER A 1 115 ? 2.539 2.115 4.414 1 97.88 115 SER A N 1
ATOM 858 C CA . SER A 1 115 ? 1.301 2.576 3.791 1 97.88 115 SER A CA 1
ATOM 859 C C . SER A 1 115 ? 0.088 2.221 4.645 1 97.88 115 SER A C 1
ATOM 861 O O . SER A 1 115 ? -0.836 3.025 4.785 1 97.88 115 SER A O 1
ATOM 863 N N . PRO A 1 116 ? 0.025 1.005 5.336 1 97.88 116 PRO A N 1
ATOM 864 C CA . PRO A 1 116 ? -1.154 0.718 6.156 1 97.88 116 PRO A CA 1
ATOM 865 C C . PRO A 1 116 ? -1.308 1.686 7.328 1 97.88 116 PRO A C 1
ATOM 867 O O . PRO A 1 116 ? -2.432 2.008 7.723 1 97.88 116 PRO A O 1
ATOM 870 N N . TYR A 1 117 ? -0.172 2.143 7.855 1 98.38 117 TYR A N 1
ATOM 871 C CA . TYR A 1 117 ? -0.243 3.096 8.953 1 98.38 117 TYR A CA 1
ATOM 872 C C . TYR A 1 117 ? -0.84 4.418 8.492 1 98.38 117 TYR A C 1
ATOM 874 O O . TYR A 1 117 ? -1.744 4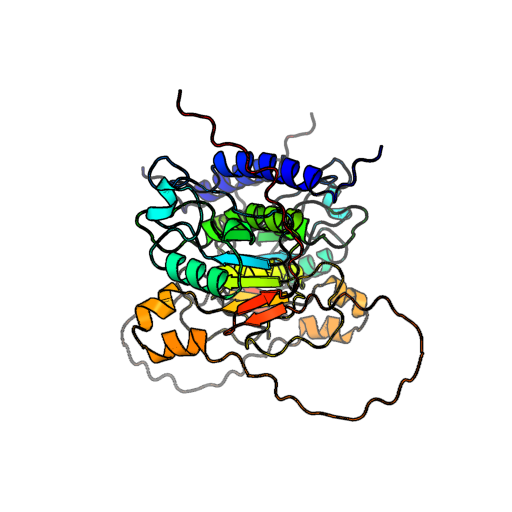.957 9.141 1 98.38 117 TYR A O 1
ATOM 882 N N . LEU A 1 118 ? -0.339 4.93 7.359 1 98.56 118 LEU A N 1
ATOM 883 C CA . LEU A 1 118 ? -0.863 6.188 6.836 1 98.56 118 LEU A CA 1
ATOM 884 C C . LEU A 1 118 ? -2.336 6.047 6.461 1 98.56 118 LEU A C 1
ATOM 886 O O . LEU A 1 118 ? -3.133 6.953 6.715 1 98.56 118 LEU A O 1
ATOM 890 N N . HIS A 1 119 ? -2.666 4.945 5.879 1 98.25 119 HIS A N 1
ATOM 891 C CA . HIS A 1 119 ? -4.059 4.715 5.504 1 98.25 119 HIS A CA 1
ATOM 892 C C . HIS A 1 119 ? -4.969 4.75 6.727 1 98.25 119 HIS A C 1
ATOM 894 O O . HIS A 1 119 ? -6.043 5.352 6.688 1 98.25 119 HIS A O 1
ATOM 900 N N . ARG A 1 120 ? -4.531 4.098 7.82 1 97.62 120 ARG A N 1
ATOM 901 C CA . ARG A 1 120 ? -5.312 4.086 9.055 1 97.62 120 ARG A CA 1
ATOM 902 C C . ARG A 1 120 ? -5.441 5.488 9.633 1 97.62 120 ARG A C 1
ATOM 904 O O . ARG A 1 120 ? -6.492 5.852 10.172 1 97.62 120 ARG A O 1
ATOM 911 N N . GLU A 1 121 ? -4.395 6.273 9.531 1 98.06 121 GLU A N 1
ATOM 912 C CA . GLU A 1 121 ? -4.492 7.664 9.969 1 98.06 121 GLU A CA 1
ATOM 913 C C . GLU A 1 121 ? -5.59 8.406 9.203 1 98.06 121 GLU A C 1
ATOM 915 O O . GLU A 1 121 ? -6.414 9.094 9.812 1 98.06 121 GLU A O 1
ATOM 920 N N . LEU A 1 122 ? -5.625 8.203 7.949 1 96.88 122 LEU A N 1
ATOM 921 C CA . LEU A 1 122 ? -6.574 8.914 7.105 1 96.88 122 LEU A CA 1
ATOM 922 C C . LEU A 1 122 ? -7.992 8.398 7.312 1 96.88 122 LEU A C 1
ATOM 924 O O . LEU A 1 122 ? -8.961 9.141 7.16 1 96.88 122 LEU A O 1
ATOM 928 N N . GLU A 1 123 ? -8.086 7.105 7.68 1 94.81 123 GLU A N 1
ATOM 929 C CA . GLU A 1 123 ? -9.391 6.547 8.008 1 94.81 123 GLU A CA 1
ATOM 930 C C . GLU A 1 123 ? -9.93 7.133 9.312 1 94.81 123 GLU A C 1
ATOM 932 O O . GLU A 1 123 ? -11.148 7.238 9.492 1 94.81 123 GLU A O 1
ATOM 937 N N . ILE A 1 124 ? -9.016 7.473 10.211 1 95.56 124 ILE A N 1
ATOM 938 C CA . ILE A 1 124 ? -9.414 8.102 11.461 1 95.56 124 ILE A CA 1
ATOM 939 C C . ILE A 1 124 ? -9.812 9.555 11.211 1 95.56 124 ILE A C 1
ATOM 941 O O . ILE A 1 124 ? -10.867 10 11.664 1 95.56 124 ILE A O 1
ATOM 945 N N . VAL A 1 125 ? -9.016 10.289 10.383 1 94.81 125 VAL A N 1
ATOM 946 C CA . VAL A 1 125 ? -9.172 11.727 10.172 1 94.81 125 VAL A CA 1
ATOM 947 C C . VAL A 1 125 ? -10.305 11.984 9.188 1 94.81 125 VAL A C 1
ATOM 949 O O . VAL A 1 125 ? -11.062 12.945 9.336 1 94.81 125 VAL A O 1
ATOM 952 N N . ARG A 1 126 ? -10.375 11.156 8.141 1 93.19 126 ARG A N 1
ATOM 953 C CA . ARG A 1 126 ? -11.383 11.234 7.082 1 93.19 126 ARG A CA 1
ATOM 954 C C . ARG A 1 126 ? -11.438 12.633 6.477 1 93.19 126 ARG A C 1
ATOM 956 O O . ARG A 1 126 ? -12.508 13.242 6.402 1 93.19 126 ARG A O 1
ATOM 963 N N . PRO A 1 127 ? -10.352 13.102 6.012 1 91.5 127 PRO A N 1
ATOM 964 C CA . PRO A 1 127 ? -10.344 14.43 5.395 1 91.5 127 PRO A CA 1
ATOM 965 C C . PRO A 1 127 ? -11.164 14.492 4.113 1 91.5 127 PRO A C 1
ATOM 967 O O . PRO A 1 127 ? -11.375 13.469 3.457 1 91.5 127 PRO A O 1
ATOM 970 N N . ARG A 1 128 ? -11.594 15.625 3.809 1 82.62 128 ARG A N 1
ATOM 971 C CA . ARG A 1 128 ? -12.305 15.852 2.553 1 82.62 128 ARG A CA 1
ATOM 972 C C . ARG A 1 128 ? -11.328 16.125 1.414 1 82.62 128 ARG A C 1
ATOM 974 O O . ARG A 1 128 ? -11.617 15.812 0.256 1 82.62 128 ARG A O 1
ATOM 981 N N . LEU A 1 129 ? -10.25 16.75 1.781 1 86 129 LEU A N 1
ATOM 982 C CA . LEU A 1 129 ? -9.195 17.094 0.831 1 86 129 LEU A CA 1
ATOM 983 C C . LEU A 1 129 ? -7.84 16.594 1.321 1 86 129 LEU A C 1
ATOM 985 O O . LEU A 1 129 ? -7.469 16.812 2.477 1 86 129 LEU A O 1
ATOM 989 N N . VAL A 1 130 ? -7.207 15.906 0.446 1 91.69 130 VAL A N 1
ATOM 990 C CA . VAL A 1 130 ? -5.848 15.469 0.75 1 91.69 130 VAL A CA 1
ATOM 991 C C . VAL A 1 130 ? -4.875 16.062 -0.268 1 91.69 130 VAL A C 1
ATOM 993 O O . VAL A 1 130 ? -5.078 15.93 -1.478 1 91.69 130 VAL A O 1
ATOM 996 N N . VAL A 1 131 ? -3.883 16.75 0.251 1 87.81 131 VAL A N 1
ATOM 997 C CA . VAL A 1 131 ? -2.85 17.328 -0.596 1 87.81 131 VAL A CA 1
ATOM 998 C C . VAL A 1 131 ? -1.601 16.453 -0.573 1 87.81 131 VAL A C 1
ATOM 1000 O O . VAL A 1 131 ? -1.006 16.234 0.486 1 87.81 131 VAL A O 1
ATOM 1003 N N . ALA A 1 132 ? -1.261 15.961 -1.67 1 91.25 132 ALA A N 1
ATOM 1004 C CA . ALA A 1 132 ? -0.03 15.188 -1.824 1 91.25 132 ALA A CA 1
ATOM 1005 C C . ALA A 1 132 ? 1.147 16.094 -2.168 1 91.25 132 ALA A C 1
ATOM 1007 O O . ALA A 1 132 ? 1.113 16.812 -3.17 1 91.25 132 ALA A O 1
ATOM 1008 N N . LEU A 1 133 ? 2.066 16.031 -1.281 1 87.94 133 LEU A N 1
ATOM 1009 C CA . LEU A 1 133 ? 3.279 16.812 -1.52 1 87.94 133 LEU A CA 1
ATOM 1010 C C . LEU A 1 133 ? 4.379 15.938 -2.105 1 87.94 133 LEU A C 1
ATOM 1012 O O . LEU A 1 133 ? 5.031 15.18 -1.381 1 87.94 133 LEU A O 1
ATOM 1016 N N . GLY A 1 134 ? 4.539 16.016 -3.404 1 86.56 134 GLY A N 1
ATOM 1017 C CA . GLY A 1 134 ? 5.586 15.234 -4.055 1 86.56 134 GLY A CA 1
ATOM 1018 C C . GLY A 1 134 ? 5.098 13.898 -4.582 1 86.56 134 GLY A C 1
ATOM 1019 O O . GLY A 1 134 ? 3.93 13.547 -4.398 1 86.56 134 GLY A O 1
ATOM 1020 N N . ARG A 1 135 ? 5.996 13.156 -5.156 1 88.06 135 ARG A N 1
ATOM 1021 C CA . ARG A 1 135 ? 5.672 11.945 -5.902 1 88.06 135 ARG A CA 1
ATOM 1022 C C . ARG A 1 135 ? 5.258 10.812 -4.965 1 88.06 135 ARG A C 1
ATOM 1024 O O . ARG A 1 135 ? 4.359 10.031 -5.285 1 88.06 135 ARG A O 1
ATOM 1031 N N . ASP A 1 136 ? 5.926 10.727 -3.879 1 92.69 136 ASP A N 1
ATOM 1032 C CA . ASP A 1 136 ? 5.637 9.617 -2.977 1 92.69 136 ASP A CA 1
ATOM 1033 C C . ASP A 1 136 ? 4.277 9.789 -2.307 1 92.69 136 ASP A C 1
ATOM 1035 O O . ASP A 1 136 ? 3.551 8.82 -2.096 1 92.69 136 ASP A O 1
ATOM 1039 N N . GLY A 1 137 ? 3.945 11.039 -1.95 1 93.5 137 GLY A N 1
ATOM 1040 C CA . GLY A 1 137 ? 2.598 11.312 -1.479 1 93.5 137 GLY A CA 1
ATOM 1041 C C . GLY A 1 137 ? 1.526 10.969 -2.494 1 93.5 137 GLY A C 1
ATOM 1042 O O . GLY A 1 137 ? 0.524 10.336 -2.154 1 93.5 137 GLY A O 1
ATOM 1043 N N . GLU A 1 138 ? 1.796 11.336 -3.689 1 90.19 138 GLU A N 1
ATOM 1044 C CA . GLU A 1 138 ? 0.867 11.023 -4.77 1 90.19 138 GLU A CA 1
ATOM 1045 C C . GLU A 1 138 ? 0.711 9.516 -4.949 1 90.19 138 GLU A C 1
ATOM 1047 O O . GLU A 1 138 ? -0.406 9.016 -5.09 1 90.19 138 GLU A O 1
ATOM 1052 N N . ARG A 1 139 ? 1.776 8.836 -4.918 1 93.75 139 ARG A N 1
ATOM 1053 C CA . ARG A 1 139 ? 1.827 7.391 -5.109 1 93.75 139 ARG A CA 1
ATOM 1054 C C . ARG A 1 139 ? 0.955 6.672 -4.086 1 93.75 139 ARG A C 1
ATOM 1056 O O . ARG A 1 139 ? 0.096 5.867 -4.453 1 93.75 139 ARG A O 1
ATOM 1063 N N . VAL A 1 140 ? 1.088 7.012 -2.865 1 96.56 140 VAL A N 1
ATOM 1064 C CA . VAL A 1 140 ? 0.375 6.293 -1.813 1 96.56 140 VAL A CA 1
ATOM 1065 C C . VAL A 1 140 ? -1.104 6.672 -1.839 1 96.56 140 VAL A C 1
ATOM 1067 O O . VAL A 1 140 ? -1.973 5.828 -1.618 1 96.56 140 VAL A O 1
ATOM 1070 N N . LEU A 1 141 ? -1.446 7.898 -2.123 1 94.62 141 LEU A N 1
ATOM 1071 C CA . LEU A 1 141 ? -2.836 8.344 -2.111 1 94.62 141 LEU A CA 1
ATOM 1072 C C . LEU A 1 141 ? -3.607 7.746 -3.285 1 94.62 141 LEU A C 1
ATOM 1074 O O . LEU A 1 141 ? -4.785 7.41 -3.154 1 94.62 141 LEU A O 1
ATOM 1078 N N . THR A 1 142 ? -2.924 7.641 -4.395 1 91.56 142 THR A N 1
ATOM 1079 C CA . THR A 1 142 ? -3.553 6.984 -5.539 1 91.56 142 THR A CA 1
ATOM 1080 C C . THR A 1 142 ? -3.842 5.52 -5.23 1 91.56 142 THR A C 1
ATOM 1082 O O . THR A 1 142 ? -4.863 4.98 -5.664 1 91.56 142 THR A O 1
ATOM 1085 N N . PHE A 1 143 ? -2.943 4.949 -4.512 1 95.38 143 PHE A N 1
ATOM 1086 C CA . PHE A 1 143 ? -3.135 3.57 -4.078 1 95.38 143 PHE A CA 1
ATOM 1087 C C . PHE A 1 143 ? -4.316 3.461 -3.123 1 95.38 143 PHE A C 1
ATOM 1089 O O . PHE A 1 143 ? -5.137 2.551 -3.244 1 95.38 143 PHE A O 1
ATOM 1096 N N . PHE A 1 144 ? -4.461 4.426 -2.195 1 95.38 144 PHE A N 1
ATOM 1097 C CA . PHE A 1 144 ? -5.512 4.391 -1.185 1 95.38 144 PHE A CA 1
ATOM 1098 C C . PHE A 1 144 ? -6.879 4.617 -1.817 1 95.38 144 PHE A C 1
ATOM 1100 O O . PHE A 1 144 ? -7.867 4 -1.414 1 95.38 144 PHE A O 1
ATOM 1107 N N . TYR A 1 145 ? -6.832 5.523 -2.758 1 91 145 TYR A N 1
ATOM 1108 C CA . TYR A 1 145 ? -8.086 6.008 -3.32 1 91 145 TYR A CA 1
ATOM 1109 C C . TYR A 1 145 ? -8.078 5.914 -4.84 1 91 145 TYR A C 1
ATOM 1111 O O . TYR A 1 145 ? -8.031 6.93 -5.535 1 91 145 TYR A O 1
ATOM 1119 N N . PRO A 1 146 ? -8.258 4.742 -5.34 1 86.69 146 PRO A N 1
ATOM 1120 C CA . PRO A 1 146 ? -8.148 4.562 -6.789 1 86.69 146 PRO A CA 1
ATOM 1121 C C . PRO A 1 146 ? -9.242 5.285 -7.559 1 86.69 146 PRO A C 1
ATOM 1123 O O . PRO A 1 146 ? -9.086 5.57 -8.75 1 86.69 146 PRO A O 1
ATOM 1126 N N . SER A 1 147 ? -10.32 5.637 -6.914 1 80.94 147 SER A N 1
ATOM 1127 C CA . SER A 1 147 ? -11.438 6.281 -7.598 1 80.94 147 SER A CA 1
ATOM 1128 C C . SER A 1 147 ? -11.469 7.781 -7.312 1 80.94 147 SER A C 1
ATOM 1130 O O . SER A 1 147 ? -12.422 8.469 -7.688 1 80.94 147 SER A O 1
ATOM 1132 N N . ALA A 1 148 ? -10.453 8.219 -6.598 1 79.31 148 ALA A N 1
ATOM 1133 C CA . ALA A 1 148 ? -10.453 9.641 -6.238 1 79.31 148 ALA A CA 1
ATOM 1134 C C . ALA A 1 148 ? -10.234 10.516 -7.469 1 79.31 148 ALA A C 1
ATOM 1136 O O . ALA A 1 148 ? -9.594 10.094 -8.438 1 79.31 148 ALA A O 1
ATOM 1137 N N . ARG A 1 149 ? -10.789 11.594 -7.445 1 73.38 149 ARG A N 1
ATOM 1138 C CA . ARG A 1 149 ? -10.539 12.594 -8.477 1 73.38 149 ARG A CA 1
ATOM 1139 C C . ARG A 1 149 ? -9.234 13.344 -8.203 1 73.38 149 ARG A C 1
ATOM 1141 O O . ARG A 1 149 ? -9.062 13.922 -7.133 1 73.38 149 ARG A O 1
ATOM 1148 N N . ILE A 1 150 ? -8.328 13.172 -9.172 1 70.12 150 ILE A N 1
ATOM 1149 C CA . ILE A 1 150 ? -7.027 13.828 -9.055 1 70.12 150 ILE A CA 1
ATOM 1150 C C . ILE A 1 150 ? -7.074 15.188 -9.758 1 70.12 150 ILE A C 1
ATOM 1152 O O . ILE A 1 150 ? -7.484 15.281 -10.914 1 70.12 150 ILE A O 1
ATOM 1156 N N . CYS A 1 151 ? -6.895 16.141 -9.016 1 61.66 151 CYS A N 1
ATOM 1157 C CA . CYS A 1 151 ? -6.855 17.484 -9.578 1 61.66 151 CYS A CA 1
ATOM 1158 C C . CYS A 1 151 ? -5.418 17.969 -9.758 1 61.66 151 CYS A C 1
ATOM 1160 O O . CYS A 1 151 ? -4.617 17.891 -8.82 1 61.66 151 CYS A O 1
ATOM 1162 N N . GLU A 1 152 ? -4.922 17.828 -10.992 1 56.28 152 GLU A N 1
ATOM 1163 C CA . GLU A 1 152 ? -3.559 18.281 -11.258 1 56.28 152 GLU A CA 1
ATOM 1164 C C . GLU A 1 152 ? -3.422 19.781 -11.047 1 56.28 152 GLU A C 1
ATOM 1166 O O . GLU A 1 152 ? -2.34 20.266 -10.719 1 56.28 152 GLU A O 1
ATOM 1171 N N . GLU A 1 153 ? -4.547 20.328 -11.664 1 46.38 153 GLU A N 1
ATOM 1172 C CA . GLU A 1 153 ? -4.453 21.781 -11.594 1 46.38 153 GLU A CA 1
ATOM 1173 C C . GLU A 1 153 ? -5.391 22.344 -10.523 1 46.38 153 GLU A C 1
ATOM 1175 O O . GLU A 1 153 ? -6.461 21.781 -10.273 1 46.38 153 GLU A O 1
ATOM 1180 N N . LEU A 1 154 ? -4.738 23.031 -9.531 1 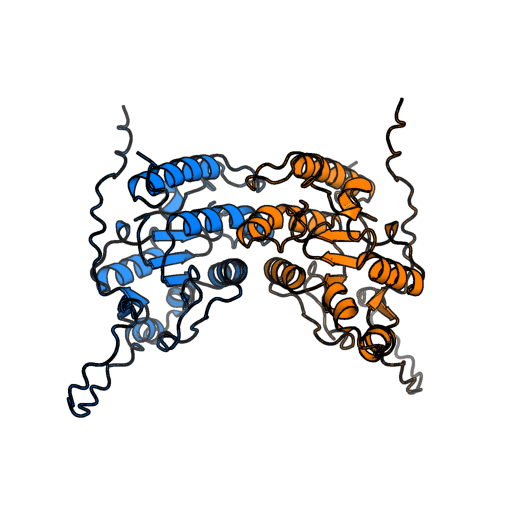42.44 154 LEU A N 1
ATOM 1181 C CA . LEU A 1 154 ? -5.344 23.641 -8.352 1 42.44 154 LEU A CA 1
ATOM 1182 C C . LEU A 1 154 ? -6.812 23.969 -8.602 1 42.44 154 LEU A C 1
ATOM 1184 O O . LEU A 1 154 ? -7.613 24 -7.66 1 42.44 154 LEU A O 1
ATOM 1188 N N . PHE A 1 155 ? -7.16 24.188 -9.891 1 41.41 155 PHE A N 1
ATOM 1189 C CA . PHE A 1 155 ? -8.352 25.031 -9.984 1 41.41 155 PHE A CA 1
ATOM 1190 C C . PHE A 1 155 ? -9.578 24.188 -10.312 1 41.41 155 PHE A C 1
ATOM 1192 O O . PHE A 1 155 ? -10.672 24.734 -10.508 1 41.41 155 PHE A O 1
ATOM 1199 N N . GLU A 1 156 ? -9.352 23.094 -10.719 1 42.03 156 GLU A N 1
ATOM 1200 C CA . GLU A 1 156 ? -10.656 22.594 -11.148 1 42.03 156 GLU A CA 1
ATOM 1201 C C . GLU A 1 156 ? -11.336 21.797 -10.039 1 42.03 156 GLU A C 1
ATOM 1203 O O . GLU A 1 156 ? -10.82 20.766 -9.602 1 42.03 156 GLU A O 1
ATOM 1208 N N . ILE A 1 157 ? -12.047 22.656 -9.242 1 43.66 157 ILE A N 1
ATOM 1209 C CA . ILE A 1 157 ? -12.875 21.922 -8.289 1 43.66 157 ILE A CA 1
ATOM 1210 C C . ILE A 1 157 ? -13.695 20.875 -9.023 1 43.66 157 ILE A C 1
ATOM 1212 O O . ILE A 1 157 ? -14.422 21.188 -9.969 1 43.66 157 ILE A O 1
ATOM 1216 N N . PRO A 1 158 ? -13.273 19.688 -8.875 1 46.81 158 PRO A N 1
ATOM 1217 C CA . PRO A 1 158 ? -14.094 18.703 -9.578 1 46.81 158 PRO A CA 1
ATOM 1218 C C . PRO A 1 158 ? -15.586 18.891 -9.328 1 46.81 158 PRO A C 1
ATOM 1220 O O . PRO A 1 158 ? -15.992 19.219 -8.211 1 46.81 158 PRO A O 1
ATOM 1223 N N . ARG A 1 159 ? -16.203 19.203 -10.406 1 41.72 159 ARG A N 1
ATOM 1224 C CA . ARG A 1 159 ? -17.656 19.219 -10.5 1 41.72 159 ARG A CA 1
ATOM 1225 C C . ARG A 1 159 ? -18.234 17.797 -10.531 1 41.72 159 ARG A C 1
ATOM 1227 O O . ARG A 1 159 ? -17.672 16.922 -11.18 1 41.72 159 ARG A O 1
ATOM 1234 N N . GLY A 1 160 ? -18.75 17.375 -9.289 1 48.53 160 GLY A N 1
ATOM 1235 C CA . GLY A 1 160 ? -19.547 16.172 -9.211 1 48.53 160 GLY A CA 1
ATOM 1236 C C . GLY A 1 160 ? -19.453 15.477 -7.863 1 48.53 160 GLY A C 1
ATOM 1237 O O . GLY A 1 160 ? -18.609 15.828 -7.035 1 48.53 160 GLY A O 1
ATOM 1238 N N . ARG A 1 161 ? -20.531 14.781 -7.629 1 46.84 161 ARG A N 1
ATOM 1239 C CA . ARG A 1 161 ? -20.719 14.062 -6.371 1 46.84 161 ARG A CA 1
ATOM 1240 C C . ARG A 1 161 ? -19.656 12.977 -6.199 1 46.84 161 ARG A C 1
ATOM 1242 O O . ARG A 1 161 ? -19.422 12.195 -7.121 1 46.84 161 ARG A O 1
ATOM 1249 N N . LEU A 1 162 ? -18.641 13.148 -5.375 1 56.5 162 LEU A N 1
ATOM 1250 C CA . LEU A 1 162 ? -17.703 12.086 -5.031 1 56.5 162 LEU A CA 1
ATOM 1251 C C . LEU A 1 162 ? -18.422 10.953 -4.293 1 56.5 162 LEU A C 1
ATOM 1253 O O . LEU A 1 162 ? -19.391 11.195 -3.566 1 56.5 162 LEU A O 1
ATOM 1257 N N . PRO A 1 163 ? -17.984 9.781 -4.738 1 57.97 163 PRO A N 1
ATOM 1258 C CA . PRO A 1 163 ? -18.531 8.703 -3.908 1 57.97 163 PRO A CA 1
ATOM 1259 C C . PRO A 1 163 ? -18.297 8.93 -2.418 1 57.97 163 PRO A C 1
ATOM 1261 O O . PRO A 1 163 ? -17.328 9.602 -2.039 1 57.97 163 PRO A O 1
ATOM 1264 N N . LYS A 1 164 ? -19.25 8.586 -1.653 1 63.75 164 LYS A N 1
ATOM 1265 C CA . LYS A 1 164 ? -19.188 8.742 -0.204 1 63.75 164 LYS A CA 1
ATOM 1266 C C . LYS A 1 164 ? -17.875 8.195 0.352 1 63.75 164 LYS A C 1
ATOM 1268 O O . LYS A 1 164 ? -17.453 7.086 0.003 1 63.75 164 LYS A O 1
ATOM 1273 N N . GLY A 1 165 ? -17.047 9.047 0.961 1 71.38 165 GLY A N 1
ATOM 1274 C CA . GLY A 1 165 ? -15.891 8.625 1.724 1 71.38 165 GLY A CA 1
ATOM 1275 C C . GLY A 1 165 ? -14.586 8.781 0.963 1 71.38 165 GLY A C 1
ATOM 1276 O O . GLY A 1 165 ? -13.508 8.562 1.516 1 71.38 165 GLY A O 1
ATOM 1277 N N . VAL A 1 166 ? -14.641 9.203 -0.204 1 81 166 VAL A N 1
ATOM 1278 C CA . VAL A 1 166 ? -13.43 9.383 -0.991 1 81 166 VAL A CA 1
ATOM 1279 C C . VAL A 1 166 ? -13.047 10.859 -1.034 1 81 166 VAL A C 1
ATOM 1281 O O . VAL A 1 166 ? -13.867 11.703 -1.41 1 81 166 VAL A O 1
ATOM 1284 N N . PRO A 1 167 ? -11.914 11.164 -0.599 1 85.88 167 PRO A N 1
ATOM 1285 C CA . PRO A 1 167 ? -11.484 12.57 -0.606 1 85.88 167 PRO A CA 1
ATOM 1286 C C . PRO A 1 167 ? -11.086 13.055 -1.996 1 85.88 167 PRO A C 1
ATOM 1288 O O . PRO A 1 167 ? -10.875 12.25 -2.902 1 85.88 167 PRO A O 1
ATOM 1291 N N . TYR A 1 168 ? -11.055 14.359 -2.098 1 80.88 168 TYR A N 1
ATOM 1292 C CA . TYR A 1 168 ? -10.352 14.977 -3.219 1 80.88 168 TYR A CA 1
ATOM 1293 C C . TYR A 1 168 ? -8.844 14.93 -3.01 1 80.88 168 TYR A C 1
ATOM 1295 O O . TYR A 1 168 ? -8.359 15.133 -1.894 1 80.88 168 TYR A O 1
ATOM 1303 N N . ILE A 1 169 ? -8.164 14.648 -4.098 1 86.5 169 ILE A N 1
ATOM 1304 C CA . ILE A 1 169 ? -6.715 14.609 -3.988 1 86.5 169 ILE A CA 1
ATOM 1305 C C . ILE A 1 169 ? -6.102 15.711 -4.848 1 86.5 169 ILE A C 1
ATOM 1307 O O . ILE A 1 169 ? -6.434 15.844 -6.027 1 86.5 169 ILE A O 1
ATOM 1311 N N . PHE A 1 170 ? -5.285 16.5 -4.215 1 81.06 170 PHE A N 1
ATOM 1312 C CA . PHE A 1 170 ? -4.52 17.516 -4.918 1 81.06 170 PHE A CA 1
ATOM 1313 C C . PHE A 1 170 ? -3.031 17.188 -4.895 1 81.06 170 PHE A C 1
ATOM 1315 O O . PHE A 1 170 ? -2.455 16.953 -3.83 1 81.06 170 PHE A O 1
ATOM 1322 N N . HIS A 1 171 ? -2.467 17.156 -6.055 1 82.31 171 HIS A N 1
ATOM 1323 C CA . HIS A 1 171 ? -1.032 16.922 -6.148 1 82.31 171 HIS A CA 1
ATOM 1324 C C . HIS A 1 171 ? -0.257 18.219 -6.297 1 82.31 171 HIS A C 1
ATOM 1326 O O . HIS A 1 171 ? -0.589 19.047 -7.148 1 82.31 171 HIS A O 1
ATOM 1332 N N . VAL A 1 172 ? 0.625 18.391 -5.426 1 72.56 172 VAL A N 1
ATOM 1333 C CA . VAL A 1 172 ? 1.508 19.562 -5.5 1 72.56 172 VAL A CA 1
ATOM 1334 C C . VAL A 1 172 ? 2.963 19.094 -5.535 1 72.56 172 VAL A C 1
ATOM 1336 O O . VAL A 1 172 ? 3.314 18.078 -4.941 1 72.56 172 VAL A O 1
ATOM 1339 N N . LYS A 1 173 ? 3.711 19.781 -6.352 1 69.5 173 LYS A N 1
ATOM 1340 C CA . LYS A 1 173 ? 5.145 19.5 -6.305 1 69.5 173 LYS A CA 1
ATOM 1341 C C . LYS A 1 173 ? 5.703 19.75 -4.906 1 69.5 173 LYS A C 1
ATOM 1343 O O . LYS A 1 173 ? 5.25 20.641 -4.191 1 69.5 173 LYS A O 1
ATOM 1348 N N . HIS A 1 174 ? 6.586 18.875 -4.609 1 64.56 174 HIS A N 1
ATOM 1349 C CA . HIS A 1 174 ? 7.152 18.984 -3.27 1 64.56 174 HIS A CA 1
ATOM 1350 C C . HIS A 1 174 ? 7.793 20.359 -3.051 1 64.56 174 HIS A C 1
ATOM 1352 O O . HIS A 1 174 ? 8.484 20.875 -3.932 1 64.56 174 HIS A O 1
ATOM 1358 N N . PRO A 1 175 ? 7.531 20.875 -1.932 1 55.88 175 PRO A N 1
ATOM 1359 C CA . PRO A 1 175 ? 8.078 22.188 -1.629 1 55.88 175 PRO A CA 1
ATOM 1360 C C . PRO A 1 175 ? 9.602 22.25 -1.775 1 55.88 175 PRO A C 1
ATOM 1362 O O . PRO A 1 175 ? 10.148 23.281 -2.162 1 55.88 175 PRO A O 1
ATOM 1365 N N . SER A 1 176 ? 10.266 21.078 -1.473 1 52.44 176 SER A N 1
ATOM 1366 C CA . SER A 1 176 ? 11.719 21.094 -1.623 1 52.44 176 SER A CA 1
ATOM 1367 C C . SER A 1 176 ? 12.117 21.344 -3.07 1 52.44 176 SER A C 1
ATOM 1369 O O . SER A 1 176 ? 13.18 21.922 -3.33 1 52.44 176 SER A O 1
ATOM 1371 N N . TRP A 1 177 ? 11.352 20.828 -3.883 1 48.56 177 TRP A N 1
ATOM 1372 C CA . TRP A 1 177 ? 11.609 21.078 -5.297 1 48.56 177 TRP A CA 1
ATOM 1373 C C . TRP A 1 177 ? 11.438 22.562 -5.629 1 48.56 177 TRP A C 1
ATOM 1375 O O . TRP A 1 177 ? 12.227 23.125 -6.383 1 48.56 177 TRP A O 1
ATOM 1385 N N . ILE A 1 178 ? 10.477 23.078 -4.988 1 46.88 178 ILE A N 1
ATOM 1386 C CA . ILE A 1 178 ? 10.188 24.484 -5.227 1 46.88 178 ILE A CA 1
ATOM 1387 C C . ILE A 1 178 ? 11.328 25.344 -4.68 1 46.88 178 ILE A C 1
ATOM 1389 O O . ILE A 1 178 ? 11.758 26.297 -5.324 1 46.88 178 ILE A O 1
ATOM 1393 N N . GLN A 1 179 ? 11.766 24.953 -3.496 1 48.88 179 GLN A N 1
ATOM 1394 C CA . GLN A 1 179 ? 12.859 25.703 -2.895 1 48.88 179 GLN A CA 1
ATOM 1395 C C . GLN A 1 179 ? 14.141 25.562 -3.723 1 48.88 179 GLN A C 1
ATOM 1397 O O . GLN A 1 179 ? 14.922 26.516 -3.83 1 48.88 179 GLN A O 1
ATOM 1402 N N . ARG A 1 180 ? 14.281 24.359 -4.262 1 47.31 180 ARG A N 1
ATOM 1403 C CA . ARG A 1 180 ? 15.5 24.141 -5.035 1 47.31 180 ARG A CA 1
ATOM 1404 C C . ARG A 1 180 ? 15.445 24.891 -6.363 1 47.31 180 ARG A C 1
ATOM 1406 O O . ARG A 1 180 ? 16.484 25.234 -6.926 1 47.31 180 ARG A O 1
ATOM 1413 N N . GLN A 1 181 ? 14.25 24.812 -6.855 1 44.56 181 GLN A N 1
ATOM 1414 C CA . GLN A 1 181 ? 14.203 25.516 -8.141 1 44.56 181 GLN A CA 1
ATOM 1415 C C . GLN A 1 181 ? 14.523 26.984 -7.969 1 44.56 181 GLN A C 1
ATOM 1417 O O . GLN A 1 181 ? 14.727 27.703 -8.953 1 44.56 181 GLN A O 1
ATOM 1422 N N . HIS A 1 182 ? 15.156 27.422 -7.027 1 42.09 182 HIS A N 1
ATOM 1423 C CA . HIS A 1 182 ? 15.547 28.828 -6.859 1 42.09 182 HIS A CA 1
ATOM 1424 C C . HIS A 1 182 ? 14.758 29.734 -7.789 1 42.09 182 HIS A C 1
ATOM 1426 O O . HIS A 1 182 ? 15.266 30.766 -8.242 1 42.09 182 HIS A O 1
ATOM 1432 N N . ASP A 1 183 ? 13.914 29.375 -8.648 1 36.38 183 ASP A N 1
ATOM 1433 C CA . ASP A 1 183 ? 13.25 30.344 -9.531 1 36.38 183 ASP A CA 1
ATOM 1434 C C . ASP A 1 183 ? 12.164 31.109 -8.781 1 36.38 183 ASP A C 1
ATOM 1436 O O . ASP A 1 183 ? 11.188 30.531 -8.312 1 36.38 183 ASP A O 1
ATOM 1440 N N . ASP A 1 184 ? 12.477 32.312 -8.375 1 41.31 184 ASP A N 1
ATOM 1441 C CA . ASP A 1 184 ? 11.648 33.312 -7.703 1 41.31 184 ASP A CA 1
ATOM 1442 C C . ASP A 1 184 ? 10.203 33.25 -8.203 1 41.31 184 ASP A C 1
ATOM 1444 O O . ASP A 1 184 ? 9.266 33.5 -7.441 1 41.31 184 ASP A O 1
ATOM 1448 N N . ASN A 1 185 ? 10.086 33.125 -9.438 1 39.09 185 ASN A N 1
ATOM 1449 C CA . ASN A 1 185 ? 8.797 33.125 -10.117 1 39.09 185 ASN A CA 1
ATOM 1450 C C . ASN A 1 185 ? 7.965 31.906 -9.781 1 39.09 185 ASN A C 1
ATOM 1452 O O . ASN A 1 185 ? 6.75 31.984 -9.609 1 39.09 185 ASN A O 1
ATOM 1456 N N . LEU A 1 186 ? 8.578 30.875 -9.734 1 41.59 186 LEU A N 1
ATOM 1457 C CA . LEU A 1 186 ? 7.883 29.641 -9.391 1 41.59 186 LEU A CA 1
ATOM 1458 C C . LEU A 1 186 ? 7.5 29.625 -7.914 1 41.59 186 LEU A C 1
ATOM 1460 O O . LEU A 1 186 ? 6.438 29.125 -7.551 1 41.59 186 LEU A O 1
ATOM 1464 N N . GLU A 1 187 ? 8.352 30.281 -7.168 1 41.19 187 GLU A N 1
ATOM 1465 C CA . GLU A 1 187 ? 8.023 30.5 -5.762 1 41.19 187 GLU A CA 1
ATOM 1466 C C . GLU A 1 187 ? 6.801 31.406 -5.617 1 41.19 187 GLU A C 1
ATOM 1468 O O . GLU A 1 187 ? 5.934 31.156 -4.777 1 41.19 187 GLU A O 1
ATOM 1473 N N . ALA A 1 188 ? 6.883 32.531 -6.496 1 39.72 188 ALA A N 1
ATOM 1474 C CA . ALA A 1 188 ? 5.789 33.5 -6.551 1 39.72 188 ALA A CA 1
ATOM 1475 C C . ALA A 1 188 ? 4.531 32.875 -7.141 1 39.72 188 ALA A C 1
ATOM 1477 O O . ALA A 1 188 ? 3.418 33.188 -6.715 1 39.72 188 ALA A O 1
ATOM 1478 N N . ASN A 1 189 ? 4.617 32.188 -8.242 1 36.81 189 ASN A N 1
ATOM 1479 C CA . ASN A 1 189 ? 3.514 31.531 -8.945 1 36.81 189 ASN A CA 1
ATOM 1480 C C . ASN A 1 189 ? 2.916 30.391 -8.117 1 36.81 189 ASN A C 1
ATOM 1482 O O . ASN A 1 189 ? 1.772 29.984 -8.336 1 36.81 189 ASN A O 1
ATOM 1486 N N . TYR A 1 190 ? 3.76 29.859 -7.406 1 41.59 190 TYR A N 1
ATOM 1487 C CA . TYR A 1 190 ? 3.201 28.938 -6.426 1 41.59 190 TYR A CA 1
ATOM 1488 C C . TYR A 1 190 ? 2.176 29.625 -5.539 1 41.59 190 TYR A C 1
ATOM 1490 O O . TYR A 1 190 ? 1.187 29.016 -5.125 1 41.59 190 TYR A O 1
ATOM 1498 N N . GLY A 1 191 ? 2.307 31.016 -5.336 1 35.81 191 GLY A N 1
ATOM 1499 C CA . GLY A 1 191 ? 1.342 31.875 -4.668 1 35.81 191 GLY A CA 1
ATOM 1500 C C . GLY A 1 191 ? 0.226 32.344 -5.582 1 35.81 191 GLY A C 1
ATOM 1501 O O . GLY A 1 191 ? -0.884 32.625 -5.121 1 35.81 191 GLY A O 1
ATOM 1502 N N . ARG A 1 192 ? 0.426 32.781 -6.879 1 32.38 192 ARG A N 1
ATOM 1503 C CA . ARG A 1 192 ? -0.473 33.562 -7.734 1 32.38 192 ARG A CA 1
ATOM 1504 C C . ARG A 1 192 ? -1.402 32.625 -8.523 1 32.38 192 ARG A C 1
ATOM 1506 O O . ARG A 1 192 ? -2.34 33.094 -9.172 1 32.38 192 ARG A O 1
ATOM 1513 N N . THR A 1 193 ? -1.026 31.609 -8.945 1 32.31 193 THR A N 1
ATOM 1514 C CA . THR A 1 193 ? -1.83 30.969 -9.977 1 32.31 193 THR A CA 1
ATOM 1515 C C . THR A 1 193 ? -3.199 30.562 -9.438 1 32.31 193 THR A C 1
ATOM 1517 O O . THR A 1 193 ? -3.844 29.656 -9.961 1 32.31 193 THR A O 1
ATOM 1520 N N . CYS A 1 194 ? -3.711 31.188 -8.406 1 29.25 194 CYS A N 1
ATOM 1521 C CA . CYS A 1 194 ? -5.074 31.094 -7.902 1 29.25 194 CYS A CA 1
ATOM 1522 C C . CYS A 1 194 ? -6.055 31.797 -8.836 1 29.25 194 CYS A C 1
ATOM 1524 O O . CYS A 1 194 ? -5.902 33 -9.133 1 29.25 194 CYS A O 1
ATOM 1526 N N . PRO A 1 195 ? -6.684 31.156 -9.828 1 28.27 195 PRO A N 1
ATOM 1527 C CA . PRO A 1 195 ? -7.57 32 -10.625 1 28.27 195 PRO A CA 1
ATOM 1528 C C . PRO A 1 195 ? -8.477 32.875 -9.766 1 28.27 195 PRO A C 1
ATOM 1530 O O . PRO A 1 195 ? -8.914 32.469 -8.688 1 28.27 195 PRO A O 1
ATOM 1533 N N . ARG A 1 196 ? -8.445 34.125 -9.859 1 27.25 196 ARG A N 1
ATOM 1534 C CA . ARG A 1 196 ? -9.422 35.125 -9.445 1 27.25 196 ARG A CA 1
ATOM 1535 C C . ARG A 1 196 ? -10.828 34.75 -9.891 1 27.25 196 ARG A C 1
ATOM 1537 O O . ARG A 1 196 ? -11 34.156 -10.953 1 27.25 196 ARG A O 1
ATOM 1544 N N . ARG A 1 197 ? -11.828 34.656 -8.984 1 28.22 197 ARG A N 1
ATOM 1545 C CA . ARG A 1 197 ? -13.266 34.688 -9.234 1 28.22 197 ARG A CA 1
ATOM 1546 C C . ARG A 1 197 ? -13.609 35.594 -10.414 1 28.22 197 ARG A C 1
ATOM 1548 O O . ARG A 1 197 ? -13.359 36.781 -10.383 1 28.22 197 ARG A O 1
ATOM 1555 N N . SER A 1 198 ? -13.703 35.031 -11.633 1 25.97 198 SER A N 1
ATOM 1556 C CA . SER A 1 198 ? -14.516 35.906 -12.492 1 25.97 198 SER A CA 1
ATOM 1557 C C . SER A 1 198 ? -15.953 35.969 -11.992 1 25.97 198 SER A C 1
ATOM 1559 O O . SER A 1 198 ? -16.594 34.938 -11.781 1 25.97 198 SER A O 1
ATOM 1561 N N . GLY A 1 199 ? -16.359 36.938 -11.148 1 26.33 199 GLY A N 1
ATOM 1562 C CA . GLY A 1 199 ? -17.641 37.531 -10.797 1 26.33 199 GLY A CA 1
ATOM 1563 C C . GLY A 1 199 ? -18.578 37.656 -11.984 1 26.33 199 GLY A C 1
ATOM 1564 O O . GLY A 1 199 ? -18.641 38.719 -12.617 1 26.33 199 GLY A O 1
ATOM 1565 N N . GLY A 1 200 ? -18.875 36.625 -12.836 1 25.59 200 GLY A N 1
ATOM 1566 C CA . GLY A 1 200 ? -19.984 37 -13.703 1 25.59 200 GLY A CA 1
ATOM 1567 C C . GLY A 1 200 ? -21.312 37.125 -12.969 1 25.59 200 GLY A C 1
ATOM 1568 O O . GLY A 1 200 ? -21.609 36.312 -12.094 1 25.59 200 GLY A O 1
ATOM 1569 N N . ALA A 1 201 ? -22 38.25 -12.797 1 23.86 201 ALA A N 1
ATOM 1570 C CA . ALA A 1 201 ? -23.266 38.875 -12.367 1 23.86 201 ALA A CA 1
ATOM 1571 C C . ALA A 1 201 ? -24.453 38.125 -12.984 1 23.86 201 ALA A C 1
ATOM 1573 O O . ALA A 1 201 ? -25.234 38.719 -13.734 1 23.86 201 ALA A O 1
ATOM 1574 N N . SER A 1 202 ? -24.516 36.812 -13.344 1 25.47 202 SER A N 1
ATOM 1575 C CA . SER A 1 202 ? -25.812 36.562 -13.969 1 25.47 202 SER A CA 1
ATOM 1576 C C . SER A 1 202 ? -26.953 36.688 -12.969 1 25.47 202 SER A C 1
ATOM 1578 O O . SER A 1 202 ? -26.734 36.594 -11.758 1 25.47 202 SER A O 1
ATOM 1580 N N . THR A 1 203 ? -28.328 36.938 -13.359 1 26.55 203 THR A N 1
ATOM 1581 C CA . THR A 1 203 ? -29.672 37.344 -12.953 1 26.55 203 THR A CA 1
ATOM 1582 C C . THR A 1 203 ? -30.281 36.312 -12.023 1 26.55 203 THR A C 1
ATOM 1584 O O . THR A 1 203 ? -30.078 35.094 -12.203 1 26.55 203 THR A O 1
ATOM 1587 N N . ALA A 1 204 ? -30.891 36.688 -10.734 1 22.22 204 ALA A N 1
ATOM 1588 C CA . ALA A 1 204 ? -31.5 36.281 -9.469 1 22.22 204 ALA A CA 1
ATOM 1589 C C . ALA A 1 204 ? -32.781 35.469 -9.695 1 22.22 204 ALA A C 1
ATOM 1591 O O . ALA A 1 204 ? -33.625 35.375 -8.812 1 22.22 204 ALA A O 1
ATOM 1592 N N . LYS A 1 205 ? -33.281 35.031 -10.828 1 26.69 205 LYS A N 1
ATOM 1593 C CA . LYS A 1 205 ? -34.656 34.562 -10.648 1 26.69 205 LYS A CA 1
ATOM 1594 C C . LYS A 1 205 ? -34.688 33.344 -9.742 1 26.69 205 LYS A C 1
ATOM 1596 O O . LYS A 1 205 ? -33.969 32.375 -9.945 1 26.69 205 LYS A O 1
ATOM 1601 N N . ALA A 1 206 ? -35.469 33.344 -8.492 1 24.17 206 ALA A N 1
ATOM 1602 C CA . ALA A 1 206 ? -35.781 32.688 -7.219 1 24.17 206 ALA A CA 1
ATOM 1603 C C . ALA A 1 206 ? -36.344 31.297 -7.434 1 24.17 206 ALA A C 1
ATOM 1605 O O . ALA A 1 206 ? -37.531 31.078 -7.344 1 24.17 206 ALA A O 1
ATOM 1606 N N . ARG A 1 207 ? -36.156 30.469 -8.484 1 24.02 207 ARG A N 1
ATOM 1607 C CA . ARG A 1 207 ? -37.062 29.328 -8.391 1 24.02 207 ARG A CA 1
ATOM 1608 C C . ARG A 1 207 ? -36.75 28.484 -7.16 1 24.02 207 ARG A C 1
ATOM 1610 O O . ARG A 1 207 ? -35.594 28.203 -6.875 1 24.02 207 ARG A O 1
ATOM 1617 N N . LYS A 1 208 ? -37.656 28.141 -6.121 1 25.7 208 LYS A N 1
ATOM 1618 C CA . LYS A 1 208 ? -37.938 27.453 -4.855 1 25.7 208 LYS A CA 1
ATOM 1619 C C . LYS A 1 208 ? -37.438 26 -4.895 1 25.7 208 LYS A C 1
ATOM 1621 O O . LYS A 1 208 ? -37.75 25.219 -3.99 1 25.7 208 LYS A O 1
ATOM 1626 N N . ARG A 1 209 ? -37.094 25.328 -5.965 1 24.69 209 ARG A N 1
ATOM 1627 C CA . ARG A 1 209 ? -37.25 23.891 -5.945 1 24.69 209 ARG A CA 1
ATOM 1628 C C . ARG A 1 209 ? -36.438 23.25 -4.832 1 24.69 209 ARG A C 1
ATOM 1630 O O . ARG A 1 209 ? -35.531 23.875 -4.285 1 24.69 209 ARG A O 1
ATOM 1637 N N . ARG A 1 210 ? -36.375 21.734 -4.84 1 26.36 210 ARG A N 1
ATOM 1638 C CA . ARG A 1 210 ? -36.125 20.609 -3.941 1 26.36 210 ARG A CA 1
ATOM 1639 C C . ARG A 1 210 ? -34.719 20.656 -3.379 1 26.36 210 ARG A C 1
ATOM 1641 O O . ARG A 1 210 ? -33.75 20.797 -4.129 1 26.36 210 ARG A O 1
ATOM 1648 N N . ALA A 1 211 ? -34.5 20.828 -2.047 1 26.38 211 ALA A N 1
ATOM 1649 C CA . ALA A 1 211 ? -33.406 20.938 -1.088 1 26.38 211 ALA A CA 1
ATOM 1650 C C . ALA A 1 211 ? -32.438 19.766 -1.229 1 26.38 211 ALA A C 1
ATOM 1652 O O . ALA A 1 211 ? -32.625 18.719 -0.616 1 26.38 211 ALA A O 1
ATOM 1653 N N . ARG A 1 212 ? -32.094 19.219 -2.381 1 25.95 212 ARG A N 1
ATOM 1654 C CA . ARG A 1 212 ? -31.094 18.156 -2.434 1 25.95 212 ARG A CA 1
ATOM 1655 C C . ARG A 1 212 ? -29.859 18.547 -1.642 1 25.95 212 ARG A C 1
ATOM 1657 O O . ARG A 1 212 ? -29.391 19.688 -1.724 1 25.95 212 ARG A O 1
ATOM 1664 N N . ARG A 1 213 ? -29.656 17.828 -0.462 1 27.59 213 ARG A N 1
ATOM 1665 C CA . ARG A 1 213 ? -28.531 17.922 0.466 1 27.59 213 ARG A CA 1
ATOM 1666 C C . ARG A 1 213 ? -27.219 18.125 -0.282 1 27.59 213 ARG A C 1
ATOM 1668 O O . ARG A 1 213 ? -26.703 17.188 -0.885 1 27.59 213 ARG A O 1
ATOM 1675 N N . ASP A 1 214 ? -27.141 19.141 -1.022 1 25.81 214 ASP A N 1
ATOM 1676 C CA . ASP A 1 214 ? -25.922 19.641 -1.642 1 25.81 214 ASP A CA 1
ATOM 1677 C C . ASP A 1 214 ? -24.734 19.562 -0.671 1 25.81 214 ASP A C 1
ATOM 1679 O O . ASP A 1 214 ? -24.859 19.953 0.492 1 25.81 214 ASP A O 1
ATOM 1683 N N . VAL A 1 215 ? -23.953 18.531 -0.741 1 27.89 215 VAL A N 1
ATOM 1684 C CA . VAL A 1 215 ? -22.641 18.484 -0.123 1 27.89 215 VAL A CA 1
ATOM 1685 C C . VAL A 1 215 ? -22.125 19.906 0.091 1 27.89 215 VAL A C 1
ATOM 1687 O O . VAL A 1 215 ? -22.062 20.703 -0.851 1 27.89 215 VAL A O 1
ATOM 1690 N N . ALA A 1 216 ? -22.375 20.469 1.276 1 29.75 216 ALA A N 1
ATOM 1691 C CA . ALA A 1 216 ? -21.844 21.703 1.845 1 29.75 216 ALA A CA 1
ATOM 1692 C C . ALA A 1 216 ? -20.484 22.047 1.25 1 29.75 216 ALA A C 1
ATOM 1694 O O . ALA A 1 216 ? -19.641 21.156 1.097 1 29.75 216 ALA A O 1
ATOM 1695 N N . SER A 1 217 ? -20.406 23.031 0.434 1 29.31 217 SER A N 1
ATOM 1696 C CA . SER A 1 217 ? -19.266 23.719 -0.16 1 29.31 217 SER A CA 1
ATOM 1697 C C . SER A 1 217 ? -18.125 23.859 0.839 1 29.31 217 SER A C 1
ATOM 1699 O O . SER A 1 217 ? -18.172 24.703 1.737 1 29.31 217 SER A O 1
ATOM 1701 N N . ALA A 1 218 ? -17.766 22.859 1.59 1 32.78 218 ALA A N 1
ATOM 1702 C CA . ALA A 1 218 ? -16.438 23.125 2.127 1 32.78 218 ALA A CA 1
ATOM 1703 C C . ALA A 1 218 ? -15.578 23.875 1.117 1 32.78 218 ALA A C 1
ATOM 1705 O O . ALA A 1 218 ? -15.172 23.312 0.094 1 32.78 218 ALA A O 1
ATOM 1706 N N . ASP A 1 219 ? -15.922 25.094 0.986 1 31.88 219 ASP A N 1
ATOM 1707 C CA . ASP A 1 219 ? -15.18 26.031 0.149 1 31.88 219 ASP A CA 1
ATOM 1708 C C . ASP A 1 219 ? -13.672 25.875 0.367 1 31.88 219 ASP A C 1
ATOM 1710 O O . ASP A 1 219 ? -13.164 26.188 1.447 1 31.88 219 ASP A O 1
ATOM 1714 N N . VAL A 1 220 ? -13.195 24.859 -0.056 1 34.09 220 VAL A N 1
ATOM 1715 C CA . VAL A 1 220 ? -11.742 24.875 -0.19 1 34.09 220 VAL A CA 1
ATOM 1716 C C . VAL A 1 220 ? -11.305 26.109 -0.965 1 34.09 220 VAL A C 1
ATOM 1718 O O . VAL A 1 220 ? -11.719 26.312 -2.109 1 34.09 220 VAL A O 1
ATOM 1721 N N . GLN A 1 221 ? -11.242 27.141 -0.24 1 34.59 221 GLN A N 1
ATOM 1722 C CA . GLN A 1 221 ? -10.656 28.297 -0.895 1 34.59 221 GLN A CA 1
ATOM 1723 C C . GLN A 1 221 ? -9.164 28.094 -1.146 1 34.59 221 GLN A C 1
ATOM 1725 O O . GLN A 1 221 ? -8.492 27.406 -0.381 1 34.59 221 GLN A O 1
ATOM 1730 N N . PHE A 1 222 ? -8.984 28.062 -2.307 1 33.09 222 PHE A N 1
ATOM 1731 C CA . PHE A 1 222 ? -7.566 27.969 -2.641 1 33.09 222 PHE A CA 1
ATOM 1732 C C . PHE A 1 222 ? -6.879 29.312 -2.479 1 33.09 222 PHE A C 1
ATOM 1734 O O . PHE A 1 222 ? -7.363 30.328 -2.982 1 33.09 222 PHE A O 1
ATOM 1741 N N . LEU A 1 223 ? -6.25 29.391 -1.396 1 35.16 223 LEU A N 1
ATOM 1742 C CA . LEU A 1 223 ? -5.406 30.562 -1.211 1 35.16 223 LEU A CA 1
ATOM 1743 C C . LEU A 1 223 ? -3.99 30.297 -1.717 1 35.16 223 LEU A C 1
ATOM 1745 O O . LEU A 1 223 ? -3.312 29.391 -1.231 1 35.16 223 LEU A O 1
ATOM 1749 N N . ASP A 1 224 ? -3.539 30.922 -2.617 1 37.38 224 ASP A N 1
ATOM 1750 C CA . ASP A 1 224 ? -2.207 30.906 -3.215 1 37.38 224 ASP A CA 1
ATOM 1751 C C . ASP A 1 224 ? -1.837 29.516 -3.701 1 37.38 224 ASP A C 1
ATOM 1753 O O . ASP A 1 224 ? -0.715 29.047 -3.48 1 37.38 224 ASP A O 1
ATOM 1757 N N . GLY A 1 225 ? -2.906 28.703 -4.254 1 34.5 225 GLY A N 1
ATOM 1758 C CA . GLY A 1 225 ? -2.699 27.391 -4.848 1 34.5 225 GLY A CA 1
ATOM 1759 C C . GLY A 1 225 ? -2.922 26.25 -3.871 1 34.5 225 GLY A C 1
ATOM 1760 O O . GLY A 1 225 ? -2.84 25.078 -4.246 1 34.5 225 GLY A O 1
ATOM 1761 N N . TYR A 1 226 ? -2.881 26.625 -2.709 1 37.78 226 TYR A N 1
ATOM 1762 C CA . TYR A 1 226 ? -3.172 25.609 -1.707 1 37.78 226 TYR A CA 1
ATOM 1763 C C . TYR A 1 226 ? -4.641 25.641 -1.306 1 37.78 226 TYR A C 1
ATOM 1765 O O . TYR A 1 226 ? -5.246 26.719 -1.229 1 37.78 226 TYR A O 1
ATOM 1773 N N . PRO A 1 227 ? -5.293 24.562 -1.443 1 36.81 227 PRO A N 1
ATOM 1774 C CA . PRO A 1 227 ? -6.676 24.531 -0.964 1 36.81 227 PRO A CA 1
ATOM 1775 C C . PRO A 1 227 ? -6.805 24.969 0.494 1 36.81 227 PRO A C 1
ATOM 1777 O O . PRO A 1 227 ? -6.086 24.469 1.358 1 36.81 227 PRO A O 1
ATOM 1780 N N . VAL A 1 228 ? -7.113 26.25 0.635 1 36.47 228 VAL A N 1
ATOM 1781 C CA . VAL A 1 228 ? -7.418 26.719 1.985 1 36.47 228 VAL A CA 1
ATOM 1782 C C . VAL A 1 228 ? -8.906 26.547 2.268 1 36.47 228 VAL A C 1
ATOM 1784 O O . VAL A 1 228 ? -9.742 26.75 1.386 1 36.47 228 VAL A O 1
ATOM 1787 N N . LEU A 1 229 ? -9.18 25.672 3.041 1 38.56 229 LEU A N 1
ATOM 1788 C CA . LEU A 1 229 ? -10.562 25.484 3.471 1 38.56 229 LEU A CA 1
ATOM 1789 C C . LEU A 1 229 ? -11.086 26.734 4.16 1 38.56 229 LEU A C 1
ATOM 1791 O O . LEU A 1 229 ? -10.422 27.297 5.043 1 38.56 229 LEU A O 1
ATOM 1795 N N . SER A 1 230 ? -11.75 27.5 3.426 1 32.81 230 SER A N 1
ATOM 1796 C CA . SER A 1 230 ? -12.266 28.703 4.07 1 32.81 230 SER A CA 1
ATOM 1797 C C . SER A 1 230 ? -13 28.359 5.363 1 32.81 230 SER A C 1
ATOM 1799 O O . SER A 1 230 ? -13.242 29.25 6.191 1 32.81 230 SER A O 1
ATOM 1801 N N . HIS A 1 231 ? -13.898 27.453 5.375 1 35.56 231 HIS A N 1
ATOM 1802 C CA . HIS A 1 231 ? -14.805 27.516 6.523 1 35.56 231 HIS A CA 1
ATOM 1803 C C . HIS A 1 231 ? -14.195 26.797 7.73 1 35.56 231 HIS A C 1
ATOM 1805 O O . HIS A 1 231 ? -13.781 25.641 7.637 1 35.56 231 HIS A O 1
ATOM 1811 N N . ALA A 1 232 ? -13.734 27.656 8.688 1 32.78 232 ALA A N 1
ATOM 1812 C CA . ALA A 1 232 ? -13.164 27.344 9.992 1 32.78 232 ALA A CA 1
ATOM 1813 C C . ALA A 1 232 ? -14.078 26.391 10.773 1 32.78 232 ALA A C 1
ATOM 1815 O O . ALA A 1 232 ? -15.188 26.766 11.156 1 32.78 232 ALA A O 1
ATOM 1816 N N . VAL A 1 233 ? -14.219 25.188 10.383 1 30.81 233 VAL A N 1
ATOM 1817 C CA . VAL A 1 233 ? -14.742 24.422 11.508 1 30.81 233 VAL A CA 1
ATOM 1818 C C . VAL A 1 233 ? -13.797 24.531 12.695 1 30.81 233 VAL A C 1
ATOM 1820 O O . VAL A 1 233 ? -12.578 24.375 12.547 1 30.81 233 VAL A O 1
ATOM 1823 N N . PRO A 1 234 ? -14.195 25.172 13.758 1 28.11 234 PRO A N 1
ATOM 1824 C CA . PRO A 1 234 ? -13.367 25.344 14.953 1 28.11 234 PRO A CA 1
ATOM 1825 C C . PRO A 1 234 ? -12.789 24.016 15.461 1 28.11 234 PRO A C 1
ATOM 1827 O O . PRO A 1 234 ? -13.531 23.078 15.719 1 28.11 234 PRO A O 1
ATOM 1830 N N . CYS A 1 235 ? -11.766 23.578 14.922 1 32.88 235 CYS A N 1
ATOM 1831 C CA . CYS A 1 235 ? -11.031 22.547 15.648 1 32.88 235 CYS A CA 1
ATOM 1832 C C . CYS A 1 235 ? -10.555 23.062 17 1 32.88 235 CYS A C 1
ATOM 1834 O O . CYS A 1 235 ? -9.68 23.922 17.062 1 32.88 235 CYS A O 1
ATOM 1836 N N . ARG A 1 236 ? -11.422 23.344 17.969 1 27.66 236 ARG A N 1
ATOM 1837 C CA . ARG A 1 236 ? -10.875 23.672 19.281 1 27.66 236 ARG A CA 1
ATOM 1838 C C . ARG A 1 236 ? -9.883 22.609 19.734 1 27.66 236 ARG A C 1
ATOM 1840 O O . ARG A 1 236 ? -10.18 21.406 19.703 1 27.66 236 ARG A O 1
ATOM 1847 N N . PRO A 1 237 ? -8.625 23.016 19.812 1 27.2 237 PRO A N 1
ATOM 1848 C CA . PRO A 1 237 ? -7.555 22.172 20.359 1 27.2 237 PRO A CA 1
ATOM 1849 C C . PRO A 1 237 ? -7.879 21.641 21.75 1 27.2 237 PRO A C 1
ATOM 1851 O O . PRO A 1 237 ? -7.762 22.375 22.75 1 27.2 237 PRO A O 1
ATOM 1854 N N . ALA A 1 238 ? -8.938 21.156 22.062 1 26.66 238 ALA A N 1
ATOM 1855 C CA . ALA A 1 238 ? -8.922 20.797 23.484 1 26.66 238 ALA A CA 1
ATOM 1856 C C . ALA A 1 238 ? -7.664 20 23.828 1 26.66 238 ALA A C 1
ATOM 1858 O O . ALA A 1 238 ? -7.09 20.172 24.906 1 26.66 238 ALA A O 1
ATOM 1859 N N . TRP A 1 239 ? -7.488 18.781 23.359 1 25.84 239 TRP A N 1
ATOM 1860 C CA . TRP A 1 239 ? -6.762 17.719 24.047 1 25.84 239 TRP A CA 1
ATOM 1861 C C . TRP A 1 239 ? -5.289 17.719 23.641 1 25.84 239 TRP A C 1
ATOM 1863 O O . TRP A 1 239 ? -4.891 16.984 22.75 1 25.84 239 TRP A O 1
ATOM 1873 N N . CYS A 1 240 ? -4.641 18.906 23.609 1 26.62 240 CYS A N 1
ATOM 1874 C CA . CYS A 1 240 ? -3.189 18.781 23.656 1 26.62 240 CYS A CA 1
ATOM 1875 C C . CYS A 1 240 ? -2.756 17.828 24.766 1 26.62 240 CYS A C 1
ATOM 1877 O O . CYS A 1 240 ? -3.082 18.047 25.938 1 26.62 240 CYS A O 1
ATOM 1879 N N . ILE A 1 241 ? -2.637 16.562 24.484 1 28.66 241 ILE A N 1
ATOM 1880 C CA . ILE A 1 241 ? -2.055 15.711 25.516 1 28.66 241 ILE A CA 1
ATOM 1881 C C . ILE A 1 241 ? -0.823 16.391 26.109 1 28.66 241 ILE A C 1
ATOM 1883 O O . ILE A 1 241 ? 0.086 16.797 25.375 1 28.66 241 ILE A O 1
ATOM 1887 N N . PRO A 1 242 ? -0.908 16.906 27.25 1 25.88 242 PRO A N 1
ATOM 1888 C CA . PRO A 1 242 ? 0.223 17.547 27.938 1 25.88 242 PRO A CA 1
ATOM 1889 C C . PRO A 1 242 ? 1.505 16.719 27.844 1 25.88 242 PRO A C 1
ATOM 1891 O O . PRO A 1 242 ? 1.452 15.484 27.859 1 25.88 242 PRO A O 1
ATOM 1894 N N . ARG A 1 243 ? 2.531 17.25 27.156 1 26.22 243 ARG A N 1
ATOM 1895 C CA . ARG A 1 243 ? 3.885 16.719 27.312 1 26.22 243 ARG A CA 1
ATOM 1896 C C . ARG A 1 243 ? 4.148 16.328 28.75 1 26.22 243 ARG A C 1
ATOM 1898 O O . ARG A 1 243 ? 3.754 17.031 29.688 1 26.22 243 ARG A O 1
ATOM 1905 N N . VAL A 1 244 ? 4.281 15 29.031 1 27.8 244 VAL A N 1
ATOM 1906 C CA . VAL A 1 244 ? 4.719 14.586 30.359 1 27.8 244 VAL A CA 1
ATOM 1907 C C . VAL A 1 244 ? 5.848 15.492 30.828 1 27.8 244 VAL A C 1
ATOM 1909 O O . VAL A 1 244 ? 6.773 15.797 30.078 1 27.8 244 VAL A O 1
ATOM 1912 N N . PRO A 1 245 ? 5.617 16.25 31.797 1 24.98 245 PRO A N 1
ATOM 1913 C CA . PRO A 1 245 ? 6.668 17.047 32.438 1 24.98 245 PRO A CA 1
ATOM 1914 C C . PRO A 1 245 ? 7.93 16.219 32.719 1 24.98 245 PRO A C 1
ATOM 1916 O O . PRO A 1 245 ? 7.844 15.039 33.031 1 24.98 245 PRO A O 1
ATOM 1919 N N . GLU A 1 246 ? 9.109 16.516 32.062 1 24.78 246 GLU A N 1
ATOM 1920 C CA . GLU A 1 246 ? 10.43 16.109 32.531 1 24.78 246 GLU A CA 1
ATOM 1921 C C . GLU A 1 246 ? 10.531 16.25 34.031 1 24.78 246 GLU A C 1
ATOM 1923 O O . GLU A 1 246 ? 10.375 17.344 34.594 1 24.78 246 GLU A O 1
ATOM 1928 N N . SER A 1 247 ? 9.992 15.305 34.875 1 22.91 247 SER A N 1
ATOM 1929 C CA . SER A 1 247 ? 10.695 15.328 36.156 1 22.91 247 SER A CA 1
ATOM 1930 C C . SER A 1 247 ? 12.172 14.984 35.969 1 22.91 247 SER A C 1
ATOM 1932 O O . SER A 1 247 ? 12.523 14.141 35.156 1 22.91 247 SER A O 1
ATOM 1934 N N . MET B 1 1 ? 31.109 -18.906 4.973 1 34.69 1 MET B N 1
ATOM 1935 C CA . MET B 1 1 ? 30.297 -19.172 3.789 1 34.69 1 MET B CA 1
ATOM 1936 C C . MET B 1 1 ? 29.141 -18.203 3.697 1 34.69 1 MET B C 1
ATOM 1938 O O . MET B 1 1 ? 28.25 -18.188 4.562 1 34.69 1 MET B O 1
ATOM 1942 N N . THR B 1 2 ? 29.266 -16.969 3.348 1 44.97 2 THR B N 1
ATOM 1943 C CA . THR B 1 2 ? 28.328 -15.852 3.234 1 44.97 2 THR B CA 1
ATOM 1944 C C . THR B 1 2 ? 27.031 -16.297 2.566 1 44.97 2 THR B C 1
ATOM 1946 O O . THR B 1 2 ? 27.047 -16.781 1.428 1 44.97 2 THR B O 1
ATOM 1949 N N . GLU B 1 3 ? 26.219 -17.078 3.145 1 51.22 3 GLU B N 1
ATOM 1950 C CA . GLU B 1 3 ? 25 -17.656 2.6 1 51.22 3 GLU B CA 1
ATOM 1951 C C . GLU B 1 3 ? 24.312 -16.688 1.626 1 51.22 3 GLU B C 1
ATOM 1953 O O . GLU B 1 3 ? 24.219 -15.492 1.898 1 51.22 3 GLU B O 1
ATOM 1958 N N . ASP B 1 4 ? 24.438 -16.969 0.317 1 70 4 ASP B N 1
ATOM 1959 C CA . ASP B 1 4 ? 23.938 -16.219 -0.83 1 70 4 ASP B CA 1
ATOM 1960 C C . ASP B 1 4 ? 22.469 -15.828 -0.64 1 70 4 ASP B C 1
ATOM 1962 O O . ASP B 1 4 ? 21.609 -16.703 -0.587 1 70 4 ASP B O 1
ATOM 1966 N N . TYR B 1 5 ? 22.203 -14.703 -0.077 1 73.62 5 TYR B N 1
ATOM 1967 C CA . TYR B 1 5 ? 20.891 -14.133 0.183 1 73.62 5 TYR B CA 1
ATOM 1968 C C . TYR B 1 5 ? 19.922 -14.422 -0.968 1 73.62 5 TYR B C 1
ATOM 1970 O O . TYR B 1 5 ? 18.719 -14.562 -0.761 1 73.62 5 TYR B O 1
ATOM 1978 N N . ASP B 1 6 ? 20.547 -14.789 -2.055 1 80.31 6 ASP B N 1
ATOM 1979 C CA . ASP B 1 6 ? 19.688 -14.922 -3.225 1 80.31 6 ASP B CA 1
ATOM 1980 C C . ASP B 1 6 ? 19.594 -16.375 -3.68 1 80.31 6 ASP B C 1
ATOM 1982 O O . ASP B 1 6 ? 19.031 -16.672 -4.738 1 80.31 6 ASP B O 1
ATOM 1986 N N . SER B 1 7 ? 20.078 -17.219 -2.805 1 85.44 7 SER B N 1
ATOM 1987 C CA . SER B 1 7 ? 19.953 -18.641 -3.135 1 85.44 7 SER B CA 1
ATOM 1988 C C . SER B 1 7 ? 18.5 -19.109 -3 1 85.44 7 SER B C 1
ATOM 1990 O O . SER B 1 7 ? 17.719 -18.5 -2.264 1 85.44 7 SER B O 1
ATOM 1992 N N . SER B 1 8 ? 18.172 -20.156 -3.75 1 84.38 8 SER B N 1
ATOM 1993 C CA . SER B 1 8 ? 16.844 -20.734 -3.666 1 84.38 8 SER B CA 1
ATOM 1994 C C . SER B 1 8 ? 16.531 -21.188 -2.242 1 84.38 8 SER B C 1
ATOM 1996 O O . SER B 1 8 ? 15.398 -21.016 -1.771 1 84.38 8 SER B O 1
ATOM 1998 N N . ALA B 1 9 ? 17.547 -21.75 -1.593 1 88.06 9 ALA B N 1
ATOM 1999 C CA . ALA B 1 9 ? 17.359 -22.203 -0.217 1 88.06 9 ALA B CA 1
ATOM 2000 C C . ALA B 1 9 ? 17.047 -21.031 0.709 1 88.06 9 ALA B C 1
ATOM 2002 O O . ALA B 1 9 ? 16.172 -21.109 1.565 1 88.06 9 ALA B O 1
ATOM 2003 N N . SER B 1 10 ? 17.766 -20.031 0.506 1 91.25 10 SER B N 1
ATOM 2004 C CA . SER B 1 10 ? 17.547 -18.844 1.321 1 91.25 10 SER B CA 1
ATOM 2005 C C . SER B 1 10 ? 16.172 -18.234 1.053 1 91.25 10 SER B C 1
ATOM 2007 O O . SER B 1 10 ? 15.469 -17.828 1.985 1 91.25 10 SER B O 1
ATOM 2009 N N . ARG B 1 11 ? 15.75 -18.203 -0.165 1 93.31 11 ARG B N 1
ATOM 2010 C CA . ARG B 1 11 ? 14.445 -17.672 -0.537 1 93.31 11 ARG B CA 1
ATOM 2011 C C . ARG B 1 11 ? 13.328 -18.516 0.083 1 93.31 11 ARG B C 1
ATOM 2013 O O . ARG B 1 11 ? 12.344 -17.969 0.584 1 93.31 11 ARG B O 1
ATOM 2020 N N . ARG B 1 12 ? 13.555 -19.734 0.065 1 93.25 12 ARG B N 1
ATOM 2021 C CA . ARG B 1 12 ? 12.547 -20.641 0.619 1 93.25 12 ARG B CA 1
ATOM 2022 C C . ARG B 1 12 ? 12.391 -20.422 2.119 1 93.25 12 ARG B C 1
ATOM 2024 O O . ARG B 1 12 ? 11.266 -20.406 2.633 1 93.25 12 ARG B O 1
ATOM 2031 N N . LEU B 1 13 ? 13.453 -20.297 2.797 1 93.94 13 LEU B N 1
ATOM 2032 C CA . LEU B 1 13 ? 13.398 -20.062 4.234 1 93.94 13 LEU B CA 1
ATOM 2033 C C . LEU B 1 13 ? 12.688 -18.75 4.543 1 93.94 13 LEU B C 1
ATOM 2035 O O . LEU B 1 13 ? 11.875 -18.672 5.469 1 93.94 13 LEU B O 1
ATOM 2039 N N . ARG B 1 14 ? 12.961 -17.75 3.775 1 95.62 14 ARG B N 1
ATOM 2040 C CA . ARG B 1 14 ? 12.297 -16.469 3.951 1 95.62 14 ARG B CA 1
ATOM 2041 C C . ARG B 1 14 ? 10.805 -16.578 3.654 1 95.62 14 ARG B C 1
ATOM 2043 O O . ARG B 1 14 ? 9.984 -15.961 4.344 1 95.62 14 ARG B O 1
ATOM 2050 N N . LYS B 1 15 ? 10.5 -17.391 2.682 1 96.81 15 LYS B N 1
ATOM 2051 C CA . LYS B 1 15 ? 9.102 -17.578 2.33 1 96.81 15 LYS B CA 1
ATOM 2052 C C . LYS B 1 15 ? 8.352 -18.312 3.439 1 96.81 15 LYS B C 1
ATOM 2054 O O . LYS B 1 15 ? 7.207 -17.984 3.746 1 96.81 15 LYS B O 1
ATOM 2059 N N . ILE B 1 16 ? 8.969 -19.266 4.047 1 96.06 16 ILE B N 1
ATOM 2060 C CA . ILE B 1 16 ? 8.359 -20.031 5.133 1 96.06 16 ILE B CA 1
ATOM 2061 C C . ILE B 1 16 ? 8.062 -19.094 6.309 1 96.06 16 ILE B C 1
ATOM 2063 O O . ILE B 1 16 ? 6.977 -19.156 6.895 1 96.06 16 ILE B O 1
ATOM 2067 N N . ALA B 1 17 ? 9.008 -18.266 6.637 1 96.38 17 ALA B N 1
ATOM 2068 C CA . ALA B 1 17 ? 8.805 -17.297 7.715 1 96.38 17 ALA B CA 1
ATOM 2069 C C . ALA B 1 17 ? 7.664 -16.344 7.391 1 96.38 17 ALA B C 1
ATOM 2071 O O . ALA B 1 17 ? 6.836 -16.047 8.258 1 96.38 17 ALA B O 1
ATOM 2072 N N . LEU B 1 18 ? 7.633 -15.883 6.18 1 97.56 18 LEU B N 1
ATOM 2073 C CA . LEU B 1 18 ? 6.578 -14.969 5.754 1 97.56 18 LEU B CA 1
ATOM 2074 C C . LEU B 1 18 ? 5.219 -15.656 5.785 1 97.56 18 LEU B C 1
ATOM 2076 O O . LEU B 1 18 ? 4.223 -15.055 6.188 1 97.56 18 LEU B O 1
ATOM 2080 N N . ASP B 1 19 ? 5.191 -16.922 5.367 1 97.56 19 ASP B N 1
ATOM 2081 C CA . ASP B 1 19 ? 3.947 -17.688 5.383 1 97.56 19 ASP B CA 1
ATOM 2082 C C . ASP B 1 19 ? 3.377 -17.781 6.797 1 97.56 19 ASP B C 1
ATOM 2084 O O . ASP B 1 19 ? 2.164 -17.656 6.992 1 97.56 19 ASP B O 1
ATOM 2088 N N . ALA B 1 20 ? 4.254 -17.953 7.727 1 97.25 20 ALA B N 1
ATOM 2089 C CA . ALA B 1 20 ? 3.826 -18.016 9.125 1 97.25 20 ALA B CA 1
ATOM 2090 C C . ALA B 1 20 ? 3.252 -16.688 9.594 1 97.25 20 ALA B C 1
ATOM 2092 O O . ALA B 1 20 ? 2.268 -16.656 10.336 1 97.25 20 ALA B O 1
ATOM 2093 N N . GLU B 1 21 ? 3.881 -15.594 9.18 1 96.94 21 GLU B N 1
ATOM 2094 C CA . GLU B 1 21 ? 3.369 -14.266 9.516 1 96.94 21 GLU B CA 1
ATOM 2095 C C . GLU B 1 21 ? 1.978 -14.047 8.93 1 96.94 21 GLU B C 1
ATOM 2097 O O . GLU B 1 21 ? 1.093 -13.516 9.609 1 96.94 21 GLU B O 1
ATOM 2102 N N . ILE B 1 22 ? 1.774 -14.469 7.695 1 97.88 22 ILE B N 1
ATOM 2103 C CA . ILE B 1 22 ? 0.497 -14.32 7.008 1 97.88 22 ILE B CA 1
ATOM 2104 C C . ILE B 1 22 ? -0.571 -15.148 7.715 1 97.88 22 ILE B C 1
ATOM 2106 O O . ILE B 1 22 ? -1.69 -14.68 7.93 1 97.88 22 ILE B O 1
ATOM 2110 N N . ALA B 1 23 ? -0.202 -16.328 8.102 1 96.5 23 ALA B N 1
ATOM 2111 C CA . ALA B 1 23 ? -1.131 -17.234 8.766 1 96.5 23 ALA B CA 1
ATOM 2112 C C . ALA B 1 23 ? -1.605 -16.656 10.094 1 96.5 23 ALA B C 1
ATOM 2114 O O . ALA B 1 23 ? -2.732 -16.922 10.523 1 96.5 23 ALA B O 1
ATOM 2115 N N . GLY B 1 24 ? -0.814 -15.828 10.719 1 96.06 24 GLY B N 1
ATOM 2116 C CA . GLY B 1 24 ? -1.146 -15.281 12.023 1 96.06 24 GLY B CA 1
ATOM 2117 C C . GLY B 1 24 ? -1.618 -13.836 11.969 1 96.06 24 GLY B C 1
ATOM 2118 O O . GLY B 1 24 ? -1.811 -13.203 13.008 1 96.06 24 GLY B O 1
ATOM 2119 N N . CYS B 1 25 ? -1.852 -13.312 10.805 1 97.38 25 CYS B N 1
ATOM 2120 C CA . CYS B 1 25 ? -2.189 -11.898 10.648 1 97.38 25 CYS B CA 1
ATOM 2121 C C . CYS B 1 25 ? -3.527 -11.586 11.305 1 97.38 25 CYS B C 1
ATOM 2123 O O . CYS B 1 25 ? -4.473 -12.367 11.211 1 97.38 25 CYS B O 1
ATOM 2125 N N . ARG B 1 26 ? -3.648 -10.383 11.922 1 95.31 26 ARG B N 1
ATOM 2126 C CA . ARG B 1 26 ? -4.883 -9.914 12.547 1 95.31 26 ARG B CA 1
ATOM 2127 C C . ARG B 1 26 ? -5.172 -8.461 12.164 1 95.31 26 ARG B C 1
ATOM 2129 O O . ARG B 1 26 ? -5.82 -7.734 12.914 1 95.31 26 ARG B O 1
ATOM 2136 N N . ARG B 1 27 ? -4.691 -8.055 11.039 1 94.5 27 ARG B N 1
ATOM 2137 C CA . ARG B 1 27 ? -4.754 -6.645 10.656 1 94.5 27 ARG B CA 1
ATOM 2138 C C . ARG B 1 27 ? -6.16 -6.258 10.219 1 94.5 27 ARG B C 1
ATOM 2140 O O . ARG B 1 27 ? -6.508 -5.074 10.203 1 94.5 27 ARG B O 1
ATOM 2147 N N . CYS B 1 28 ? -6.938 -7.203 9.781 1 96.38 28 CYS B N 1
ATOM 2148 C CA . CYS B 1 28 ? -8.289 -6.922 9.305 1 96.38 28 CYS B CA 1
ATOM 2149 C C . CYS B 1 28 ? -9.328 -7.625 10.164 1 96.38 28 CYS B C 1
ATOM 2151 O O . CYS B 1 28 ? -9.375 -8.859 10.211 1 96.38 28 CYS B O 1
ATOM 2153 N N . GLU B 1 29 ? -10.18 -6.805 10.695 1 92.25 29 GLU B N 1
ATOM 2154 C CA . GLU B 1 29 ? -11.211 -7.348 11.586 1 92.25 29 GLU B CA 1
ATOM 2155 C C . GLU B 1 29 ? -12.133 -8.305 10.836 1 92.25 29 GLU B C 1
ATOM 2157 O O . GLU B 1 29 ? -12.555 -8.016 9.711 1 92.25 29 GLU B O 1
ATOM 2162 N N . GLY B 1 30 ? -12.406 -9.453 11.508 1 93.44 30 GLY B N 1
ATOM 2163 C CA . GLY B 1 30 ? -13.391 -10.383 10.977 1 93.44 30 GLY B CA 1
ATOM 2164 C C . GLY B 1 30 ? -12.828 -11.297 9.906 1 93.44 30 GLY B C 1
ATOM 2165 O O . GLY B 1 30 ? -13.57 -12.039 9.258 1 93.44 30 GLY B O 1
ATOM 2166 N N . THR B 1 31 ? -11.539 -11.242 9.648 1 95.44 31 THR B N 1
ATOM 2167 C CA . THR B 1 31 ? -10.906 -12.102 8.648 1 95.44 31 THR B CA 1
ATOM 2168 C C . THR B 1 31 ? -9.867 -13.008 9.305 1 95.44 31 THR B C 1
ATOM 2170 O O . THR B 1 31 ? -9.57 -12.867 10.492 1 95.44 31 THR B O 1
ATOM 2173 N N . ASN B 1 32 ? -9.445 -14.016 8.516 1 97.19 32 ASN B N 1
ATOM 2174 C CA . ASN B 1 32 ? -8.453 -14.984 8.953 1 97.19 32 ASN B CA 1
ATOM 2175 C C . ASN B 1 32 ? -8.961 -15.828 10.125 1 97.19 32 ASN B C 1
ATOM 2177 O O . ASN B 1 32 ? -8.258 -16 11.117 1 97.19 32 ASN B O 1
ATOM 2181 N N . ILE B 1 33 ? -10.172 -16.156 10.016 1 95.31 33 ILE B N 1
ATOM 2182 C CA . ILE B 1 33 ? -10.844 -17.016 10.992 1 95.31 33 ILE B CA 1
ATOM 2183 C C . ILE B 1 33 ? -11.234 -18.344 10.336 1 95.31 33 ILE B C 1
ATOM 2185 O O . ILE B 1 33 ? -11.945 -18.359 9.328 1 95.31 33 ILE B O 1
ATOM 2189 N N . ALA B 1 34 ? -10.789 -19.391 10.836 1 92.38 34 ALA B N 1
ATOM 2190 C CA . ALA B 1 34 ? -11.125 -20.703 10.312 1 92.38 34 ALA B CA 1
ATOM 2191 C C . ALA B 1 34 ? -12.602 -21.016 10.523 1 92.38 34 ALA B C 1
ATOM 2193 O O . ALA B 1 34 ? -13.18 -20.656 11.547 1 92.38 34 ALA B O 1
ATOM 2194 N N . PRO B 1 35 ? -13.195 -21.656 9.523 1 92.06 35 PRO B N 1
ATOM 2195 C CA . PRO B 1 35 ? -12.625 -22.188 8.281 1 92.06 35 PRO B CA 1
ATOM 2196 C C . PRO B 1 35 ? -12.93 -21.312 7.07 1 92.06 35 PRO B C 1
ATOM 2198 O O . PRO B 1 35 ? -12.406 -21.562 5.98 1 92.06 35 PRO B O 1
ATOM 2201 N N . THR B 1 36 ? -13.672 -20.25 7.305 1 93 36 THR B N 1
ATOM 2202 C CA . THR B 1 36 ? -14.32 -19.594 6.172 1 93 36 THR B CA 1
ATOM 2203 C C . THR B 1 36 ? -13.445 -18.469 5.625 1 93 36 THR B C 1
ATOM 2205 O O . THR B 1 36 ? -13.438 -18.203 4.422 1 93 36 THR B O 1
ATOM 2208 N N . THR B 1 37 ? -12.68 -17.781 6.43 1 96.19 37 THR B N 1
ATOM 2209 C CA . THR B 1 37 ? -11.961 -16.594 5.977 1 96.19 37 THR B CA 1
ATOM 2210 C C . THR B 1 37 ? -10.461 -16.734 6.227 1 96.19 37 THR B C 1
ATOM 2212 O O . THR B 1 37 ? -9.758 -15.75 6.438 1 96.19 37 THR B O 1
ATOM 2215 N N . MET B 1 38 ? -9.984 -17.953 6.195 1 96.62 38 MET B N 1
ATOM 2216 C CA . MET B 1 38 ? -8.578 -18.234 6.48 1 96.62 38 MET B CA 1
ATOM 2217 C C . MET B 1 38 ? -7.672 -17.609 5.426 1 96.62 38 MET B C 1
ATOM 2219 O O . MET B 1 38 ? -8.094 -17.375 4.293 1 96.62 38 MET B O 1
ATOM 2223 N N . SER B 1 39 ? -6.461 -17.328 5.891 1 97.75 39 SER B N 1
ATOM 2224 C CA . SER B 1 39 ? -5.473 -16.812 4.953 1 97.75 39 SER B CA 1
ATOM 2225 C C . SER B 1 39 ? -4.719 -17.938 4.262 1 97.75 39 SER B C 1
ATOM 2227 O O . SER B 1 39 ? -4.621 -19.047 4.797 1 97.75 39 SER B O 1
ATOM 2229 N N . ALA B 1 40 ? -4.277 -17.688 3.078 1 97.12 40 ALA B N 1
ATOM 2230 C CA . ALA B 1 40 ? -3.324 -18.547 2.371 1 97.12 40 ALA B CA 1
ATOM 2231 C C . ALA B 1 40 ? -2.219 -17.703 1.729 1 97.12 40 ALA B C 1
ATOM 2233 O O . ALA B 1 40 ? -2.494 -16.734 1.032 1 97.12 40 ALA B O 1
ATOM 2234 N N . PRO B 1 41 ? -0.963 -18.094 2.018 1 97.62 41 PRO B N 1
ATOM 2235 C CA . PRO B 1 41 ? 0.142 -17.391 1.363 1 97.62 41 PRO B CA 1
ATOM 2236 C C . PRO B 1 41 ? 0.257 -17.719 -0.123 1 97.62 41 PRO B C 1
ATOM 2238 O O . PRO B 1 41 ? -0.466 -18.594 -0.622 1 97.62 41 PRO B O 1
ATOM 2241 N N . GLY B 1 42 ? 1.078 -16.922 -0.835 1 97.75 42 GLY B N 1
ATOM 2242 C CA . GLY B 1 42 ? 1.371 -17.25 -2.221 1 97.75 42 GLY B CA 1
ATOM 2243 C C . GLY B 1 42 ? 1.854 -18.688 -2.402 1 97.75 42 GLY B C 1
ATOM 2244 O O . GLY B 1 42 ? 2.459 -19.25 -1.497 1 97.75 42 GLY B O 1
ATOM 2245 N N . TYR B 1 43 ? 1.595 -19.203 -3.574 1 96.62 43 TYR B N 1
ATOM 2246 C CA . TYR B 1 43 ? 1.841 -20.609 -3.875 1 96.62 43 TYR B CA 1
ATOM 2247 C C . TYR B 1 43 ? 2.736 -20.766 -5.098 1 96.62 43 TYR B C 1
ATOM 2249 O O . TYR B 1 43 ? 2.641 -19.969 -6.043 1 96.62 43 TYR B O 1
ATOM 2257 N N . GLY B 1 44 ? 3.582 -21.75 -5.02 1 95.31 44 GLY B N 1
ATOM 2258 C CA . GLY B 1 44 ? 4.344 -22.125 -6.203 1 95.31 44 GLY B CA 1
ATOM 2259 C C . GLY B 1 44 ? 5.832 -21.891 -6.055 1 95.31 44 GLY B C 1
ATOM 2260 O O . GLY B 1 44 ? 6.348 -21.828 -4.938 1 95.31 44 GLY B O 1
ATOM 2261 N N . CYS B 1 45 ? 6.555 -21.75 -7.145 1 93.06 45 CYS B N 1
ATOM 2262 C CA . CYS B 1 45 ? 8.016 -21.703 -7.203 1 93.06 45 CYS B CA 1
ATOM 2263 C C . CYS B 1 45 ? 8.523 -20.328 -6.758 1 93.06 45 CYS B C 1
ATOM 2265 O O . CYS B 1 45 ? 8.164 -19.312 -7.34 1 93.06 45 CYS B O 1
ATOM 2267 N N . VAL B 1 46 ? 9.422 -20.328 -5.789 1 94.69 46 VAL B N 1
ATOM 2268 C CA . VAL B 1 46 ? 9.922 -19.094 -5.211 1 94.69 46 VAL B CA 1
ATOM 2269 C C . VAL B 1 46 ? 10.984 -18.484 -6.125 1 94.69 46 VAL B C 1
ATOM 2271 O O . VAL B 1 46 ? 11.445 -17.359 -5.898 1 94.69 46 VAL B O 1
ATOM 2274 N N . SER B 1 47 ? 11.344 -19.172 -7.172 1 91.06 47 SER B N 1
ATOM 2275 C CA . SER B 1 47 ? 12.305 -18.641 -8.133 1 91.06 47 SER B CA 1
ATOM 2276 C C . SER B 1 47 ? 11.672 -18.469 -9.508 1 91.06 47 SER B C 1
ATOM 2278 O O . SER B 1 47 ? 12.375 -18.344 -10.516 1 91.06 47 SER B O 1
ATOM 2280 N N . SER B 1 48 ? 10.344 -18.516 -9.508 1 90.94 48 SER B N 1
ATOM 2281 C CA . SER B 1 48 ? 9.625 -18.391 -10.773 1 90.94 48 SER B CA 1
ATOM 2282 C C . SER B 1 48 ? 9.875 -17.031 -11.422 1 90.94 48 SER B C 1
ATOM 2284 O O . SER B 1 48 ? 9.812 -16 -10.75 1 90.94 48 SER B O 1
ATOM 2286 N N . PRO B 1 49 ? 10.109 -16.984 -12.703 1 87.56 49 PRO B N 1
ATOM 2287 C CA . PRO B 1 49 ? 10.234 -15.703 -13.398 1 87.56 49 PRO B CA 1
ATOM 2288 C C . PRO B 1 49 ? 8.883 -15.023 -13.625 1 87.56 49 PRO B C 1
ATOM 2290 O O . PRO B 1 49 ? 8.836 -13.852 -14 1 87.56 49 PRO B O 1
ATOM 2293 N N . VAL B 1 50 ? 7.797 -15.773 -13.383 1 88.81 50 VAL B N 1
ATOM 2294 C CA . VAL B 1 50 ? 6.457 -15.25 -13.617 1 88.81 50 VAL B CA 1
ATOM 2295 C C . VAL B 1 50 ? 5.629 -15.359 -12.344 1 88.81 50 VAL B C 1
ATOM 2297 O O . VAL B 1 50 ? 5.676 -16.375 -11.648 1 88.81 50 VAL B O 1
ATOM 2300 N N . ALA B 1 51 ? 4.938 -14.289 -12.117 1 94.25 51 ALA B N 1
ATOM 2301 C CA . ALA B 1 51 ? 3.988 -14.297 -11 1 94.25 51 ALA B CA 1
ATOM 2302 C C . ALA B 1 51 ? 2.602 -13.859 -11.469 1 94.25 51 ALA B C 1
ATOM 2304 O O . ALA B 1 51 ? 2.471 -12.938 -12.273 1 94.25 51 ALA B O 1
ATOM 2305 N N . LEU B 1 52 ? 1.594 -14.578 -11.031 1 93.25 52 LEU B N 1
ATOM 2306 C CA . LEU B 1 52 ? 0.198 -14.227 -11.258 1 93.25 52 LEU B CA 1
ATOM 2307 C C . LEU B 1 52 ? -0.441 -13.688 -9.984 1 93.25 52 LEU B C 1
ATOM 2309 O O . LEU B 1 52 ? -0.387 -14.336 -8.938 1 93.25 52 LEU B O 1
ATOM 2313 N N . ILE B 1 53 ? -1.007 -12.469 -10.07 1 95.94 53 ILE B N 1
ATOM 2314 C CA . ILE B 1 53 ? -1.584 -11.828 -8.891 1 95.94 53 ILE B CA 1
ATOM 2315 C C . ILE B 1 53 ? -3.068 -11.562 -9.125 1 95.94 53 ILE B C 1
ATOM 2317 O O . ILE B 1 53 ? -3.439 -10.852 -10.055 1 95.94 53 ILE B O 1
ATOM 2321 N N . GLY B 1 54 ? -3.91 -12.164 -8.289 1 93.38 54 GLY B N 1
ATOM 2322 C CA . GLY B 1 54 ? -5.344 -11.914 -8.312 1 93.38 54 GLY B CA 1
ATOM 2323 C C . GLY B 1 54 ? -5.82 -11.055 -7.152 1 93.38 54 GLY B C 1
ATOM 2324 O O . GLY B 1 54 ? -5.012 -10.422 -6.473 1 93.38 54 GLY B O 1
ATOM 2325 N N . GLN B 1 55 ? -7.129 -11 -6.957 1 92.12 55 GLN B N 1
ATOM 2326 C CA . GLN B 1 55 ? -7.688 -10.172 -5.898 1 92.12 55 GLN B CA 1
ATOM 2327 C C . GLN B 1 55 ? -7.574 -10.852 -4.539 1 92.12 55 GLN B C 1
ATOM 2329 O O . GLN B 1 55 ? -6.918 -10.344 -3.631 1 92.12 55 GLN B O 1
ATOM 2334 N N . SER B 1 56 ? -8.281 -12 -4.434 1 95.5 56 SER B N 1
ATOM 2335 C CA . SER B 1 56 ? -8.359 -12.695 -3.152 1 95.5 56 SER B CA 1
ATOM 2336 C C . SER B 1 56 ? -8.695 -14.172 -3.346 1 95.5 56 SER B C 1
ATOM 2338 O O . SER B 1 56 ? -8.82 -14.641 -4.48 1 95.5 56 SER B O 1
ATOM 2340 N N . LEU B 1 57 ? -8.75 -14.961 -2.24 1 95.19 57 LEU B N 1
ATOM 2341 C CA . LEU B 1 57 ? -9.055 -16.391 -2.246 1 95.19 57 LEU B CA 1
ATOM 2342 C C . LEU B 1 57 ? -10.539 -16.625 -2.518 1 95.19 57 LEU B C 1
ATOM 2344 O O . LEU B 1 57 ? -11.367 -15.742 -2.289 1 95.19 57 LEU B O 1
ATOM 2348 N N . CYS B 1 58 ? -10.836 -17.781 -3.033 1 91.44 58 CYS B N 1
ATOM 2349 C CA . CYS B 1 58 ? -12.211 -18.203 -3.256 1 91.44 58 CYS B CA 1
ATOM 2350 C C . CYS B 1 58 ? -12.609 -19.297 -2.27 1 91.44 58 CYS B C 1
ATOM 2352 O O . CYS B 1 58 ? -11.766 -19.797 -1.507 1 91.44 58 CYS B O 1
ATOM 2354 N N . GLU B 1 59 ? -13.844 -19.625 -2.322 1 92.06 59 GLU B N 1
ATOM 2355 C CA . GLU B 1 59 ? -14.352 -20.625 -1.4 1 92.06 59 GLU B CA 1
ATOM 2356 C C . GLU B 1 59 ? -13.602 -21.953 -1.554 1 92.06 59 GLU B C 1
ATOM 2358 O O . GLU B 1 59 ? -13.25 -22.594 -0.56 1 92.06 59 GLU B O 1
ATOM 2363 N N . LYS B 1 60 ? -13.344 -22.391 -2.758 1 92.62 60 LYS B N 1
ATOM 2364 C CA . LYS B 1 60 ? -12.664 -23.656 -3.014 1 92.62 60 LYS B CA 1
ATOM 2365 C C . LYS B 1 60 ? -11.211 -23.609 -2.541 1 92.62 60 LYS B C 1
ATOM 2367 O O . LYS B 1 60 ? -10.602 -24.641 -2.287 1 92.62 60 LYS B O 1
ATOM 2372 N N . CYS B 1 61 ? -10.648 -22.391 -2.395 1 94.31 61 CYS B N 1
ATOM 2373 C CA . CYS B 1 61 ? -9.289 -22.219 -1.904 1 94.31 61 CYS B CA 1
ATOM 2374 C C . CYS B 1 61 ? -9.188 -22.562 -0.425 1 94.31 61 CYS B C 1
ATOM 2376 O O . CYS B 1 61 ? -8.094 -22.828 0.084 1 94.31 61 CYS B O 1
ATOM 2378 N N . MET B 1 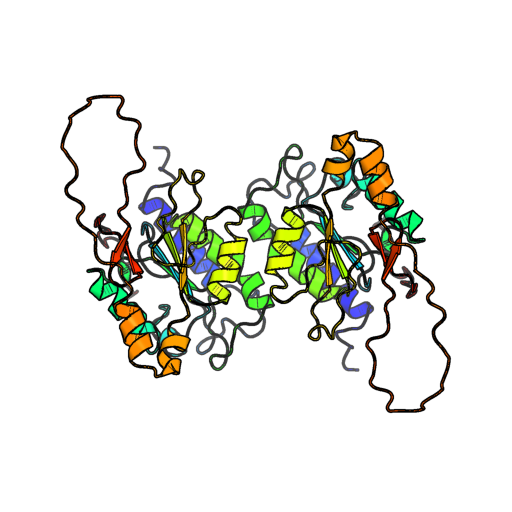62 ? -10.312 -22.469 0.332 1 93.75 62 MET B N 1
ATOM 2379 C CA . MET B 1 62 ? -10.305 -22.719 1.772 1 93.75 62 MET B CA 1
ATOM 2380 C C . MET B 1 62 ? -9.93 -24.156 2.08 1 93.75 62 MET B C 1
ATOM 2382 O O . MET B 1 62 ? -9.281 -24.438 3.094 1 93.75 62 MET B O 1
ATOM 2386 N N . GLU B 1 63 ? -10.227 -24.984 1.154 1 91.19 63 GLU B N 1
ATOM 2387 C CA . GLU B 1 63 ? -9.875 -26.391 1.352 1 91.19 63 GLU B CA 1
ATOM 2388 C C . GLU B 1 63 ? -8.43 -26.656 0.944 1 91.19 63 GLU B C 1
ATOM 2390 O O . GLU B 1 63 ? -7.672 -27.281 1.691 1 91.19 63 GLU B O 1
ATOM 2395 N N . SER B 1 64 ? -7.988 -26.141 -0.147 1 92.38 64 SER B N 1
ATOM 2396 C CA . SER B 1 64 ? -6.672 -26.453 -0.698 1 92.38 64 SER B CA 1
ATOM 2397 C C . SER B 1 64 ? -5.609 -25.5 -0.143 1 92.38 64 SER B C 1
ATOM 2399 O O . SER B 1 64 ? -4.414 -25.812 -0.178 1 92.38 64 SER B O 1
ATOM 2401 N N . GLN B 1 65 ? -6.059 -24.234 0.298 1 94.5 65 GLN B N 1
ATOM 2402 C CA . GLN B 1 65 ? -5.18 -23.156 0.715 1 94.5 65 GLN B CA 1
ATOM 2403 C C . GLN B 1 65 ? -4.262 -22.719 -0.423 1 94.5 65 GLN B C 1
ATOM 2405 O O . GLN B 1 65 ? -3.135 -22.281 -0.185 1 94.5 65 GLN B O 1
ATOM 2410 N N . VAL B 1 66 ? -4.723 -23 -1.632 1 95.44 66 VAL B N 1
ATOM 2411 C CA . VAL B 1 66 ? -4.023 -22.609 -2.848 1 95.44 66 VAL B CA 1
ATOM 2412 C C . VAL B 1 66 ? -4.867 -21.594 -3.619 1 95.44 66 VAL B C 1
ATOM 2414 O O . VAL B 1 66 ? -6.039 -21.844 -3.902 1 95.44 66 VAL B O 1
ATOM 2417 N N . PRO B 1 67 ? -4.266 -20.453 -3.943 1 94.81 67 PRO B N 1
ATOM 2418 C CA . PRO B 1 67 ? -5.023 -19.484 -4.734 1 94.81 67 PRO B CA 1
ATOM 2419 C C . PRO B 1 67 ? -5.488 -20.047 -6.074 1 94.81 67 PRO B C 1
ATOM 2421 O O . PRO B 1 67 ? -4.797 -20.875 -6.672 1 94.81 67 PRO B O 1
ATOM 2424 N N . PHE B 1 68 ? -6.656 -19.578 -6.562 1 91.31 68 PHE B N 1
ATOM 2425 C CA . PHE B 1 68 ? -7.203 -19.906 -7.871 1 91.31 68 PHE B CA 1
ATOM 2426 C C . PHE B 1 68 ? -7.5 -21.391 -7.973 1 91.31 68 PHE B C 1
ATOM 2428 O O . PHE B 1 68 ? -7.117 -22.047 -8.945 1 91.31 68 PHE B O 1
ATOM 2435 N N . THR B 1 69 ? -8.086 -21.859 -6.938 1 91 69 THR B N 1
ATOM 2436 C CA . THR B 1 69 ? -8.539 -23.25 -6.945 1 91 69 THR B CA 1
ATOM 2437 C C . THR B 1 69 ? -9.977 -23.344 -7.438 1 91 69 THR B C 1
ATOM 2439 O O . THR B 1 69 ? -10.875 -22.719 -6.871 1 91 69 THR B O 1
ATOM 2442 N N . GLY B 1 70 ? -10.156 -24.031 -8.5 1 84.88 70 GLY B N 1
ATOM 2443 C CA . GLY B 1 70 ? -11.492 -24.234 -9.031 1 84.88 70 GLY B CA 1
ATOM 2444 C C . GLY B 1 70 ? -12.094 -22.969 -9.633 1 84.88 70 GLY B C 1
ATOM 2445 O O . GLY B 1 70 ? -11.469 -21.906 -9.609 1 84.88 70 GLY B O 1
ATOM 2446 N N . GLY B 1 71 ? -13.297 -23.125 -10.297 1 79.94 71 GLY B N 1
ATOM 2447 C CA . GLY B 1 71 ? -13.961 -21.984 -10.898 1 79.94 71 GLY B CA 1
ATOM 2448 C C . GLY B 1 71 ? -13.109 -21.266 -11.914 1 79.94 71 GLY B C 1
ATOM 2449 O O . GLY B 1 71 ? -12.633 -21.859 -12.875 1 79.94 71 GLY B O 1
ATOM 2450 N N . SER B 1 72 ? -12.883 -19.938 -11.57 1 73.38 72 SER B N 1
ATOM 2451 C CA . SER B 1 72 ? -12.055 -19.141 -12.461 1 73.38 72 SER B CA 1
ATOM 2452 C C . SER B 1 72 ? -10.602 -19.609 -12.422 1 73.38 72 SER B C 1
ATOM 2454 O O . SER B 1 72 ? -9.836 -19.344 -13.359 1 73.38 72 SER B O 1
ATOM 2456 N N . GLY B 1 73 ? -10.273 -20.297 -11.375 1 82.62 73 GLY B N 1
ATOM 2457 C CA . GLY B 1 73 ? -8.93 -20.844 -11.273 1 82.62 73 GLY B CA 1
ATOM 2458 C C . GLY B 1 73 ? -8.641 -21.922 -12.297 1 82.62 73 GLY B C 1
ATOM 2459 O O . GLY B 1 73 ? -7.484 -22.141 -12.664 1 82.62 73 GLY B O 1
ATOM 2460 N N . GLU B 1 74 ? -9.656 -22.578 -12.781 1 83.25 74 GLU B N 1
ATOM 2461 C CA . GLU B 1 74 ? -9.484 -23.609 -13.805 1 83.25 74 GLU B CA 1
ATOM 2462 C C . GLU B 1 74 ? -8.977 -23 -15.117 1 83.25 74 GLU B C 1
ATOM 2464 O O . GLU B 1 74 ? -8.164 -23.625 -15.812 1 83.25 74 GLU B O 1
ATOM 2469 N N . LEU B 1 75 ? -9.453 -21.812 -15.367 1 76.88 75 LEU B N 1
ATOM 2470 C CA . LEU B 1 75 ? -8.977 -21.109 -16.562 1 76.88 75 LEU B CA 1
ATOM 2471 C C . LEU B 1 75 ? -7.496 -20.781 -16.438 1 76.88 75 LEU B C 1
ATOM 2473 O O . LEU B 1 75 ? -6.754 -20.875 -17.422 1 76.88 75 LEU B O 1
ATOM 2477 N N . ILE B 1 76 ? -7.129 -20.469 -15.266 1 81.81 76 ILE B N 1
ATOM 2478 C CA . ILE B 1 76 ? -5.723 -20.172 -15.023 1 81.81 76 ILE B CA 1
ATOM 2479 C C . ILE B 1 76 ? -4.895 -21.438 -15.141 1 81.81 76 ILE B C 1
ATOM 2481 O O . ILE B 1 76 ? -3.846 -21.453 -15.789 1 81.81 76 ILE B O 1
ATOM 2485 N N . ASP B 1 77 ? -5.445 -22.5 -14.602 1 85.94 77 ASP B N 1
ATOM 2486 C CA . ASP B 1 77 ? -4.766 -23.781 -14.68 1 85.94 77 ASP B CA 1
ATOM 2487 C C . ASP B 1 77 ? -4.586 -24.219 -16.141 1 85.94 77 ASP B C 1
ATOM 2489 O O . ASP B 1 77 ? -3.502 -24.656 -16.531 1 85.94 77 ASP B O 1
ATOM 2493 N N . GLU B 1 78 ? -5.578 -24.016 -16.844 1 78.56 78 GLU B N 1
ATOM 2494 C CA . GLU B 1 78 ? -5.535 -24.375 -18.25 1 78.56 78 GLU B CA 1
ATOM 2495 C C . GLU B 1 78 ? -4.516 -23.531 -19.016 1 78.56 78 GLU B C 1
ATOM 2497 O O . GLU B 1 78 ? -3.775 -24.062 -19.859 1 78.56 78 GLU B O 1
ATOM 2502 N N . SER B 1 79 ? -4.492 -22.297 -18.703 1 75.81 79 SER B N 1
ATOM 2503 C CA . SER B 1 79 ? -3.551 -21.391 -19.359 1 75.81 79 SER B CA 1
ATOM 2504 C C . SER B 1 79 ? -2.107 -21.766 -19.031 1 75.81 79 SER B C 1
ATOM 2506 O O . SER B 1 79 ? -1.246 -21.75 -19.922 1 75.81 79 SER B O 1
ATOM 2508 N N . ILE B 1 80 ? -1.856 -22.156 -17.859 1 80.69 80 ILE B N 1
ATOM 2509 C CA . ILE B 1 80 ? -0.521 -22.562 -17.422 1 80.69 80 ILE B CA 1
ATOM 2510 C C . ILE B 1 80 ? -0.126 -23.859 -18.109 1 80.69 80 ILE B C 1
ATOM 2512 O O . ILE B 1 80 ? 0.995 -24 -18.609 1 80.69 80 ILE B O 1
ATOM 2516 N N . GLN B 1 81 ? -1.062 -24.781 -18.234 1 82 81 GLN B N 1
ATOM 2517 C CA . GLN B 1 81 ? -0.812 -26.062 -18.891 1 82 81 GLN B CA 1
ATOM 2518 C C . GLN B 1 81 ? -0.535 -25.875 -20.375 1 82 81 GLN B C 1
ATOM 2520 O O . GLN B 1 81 ? 0.337 -26.547 -20.938 1 82 81 GLN B O 1
ATOM 2525 N N . ARG B 1 82 ? -1.252 -24.984 -20.922 1 71 82 ARG B N 1
ATOM 2526 C CA . ARG B 1 82 ? -1.064 -24.703 -22.344 1 71 82 ARG B CA 1
ATOM 2527 C C . ARG B 1 82 ? 0.33 -24.141 -22.609 1 71 82 ARG B C 1
ATOM 2529 O O . ARG B 1 82 ? 0.886 -24.344 -23.688 1 71 82 ARG B O 1
ATOM 2536 N N . ALA B 1 83 ? 0.877 -23.5 -21.594 1 72 83 ALA B N 1
ATOM 2537 C CA . ALA B 1 83 ? 2.23 -22.953 -21.703 1 72 83 ALA B CA 1
ATOM 2538 C C . ALA B 1 83 ? 3.271 -24.016 -21.375 1 72 83 ALA B C 1
ATOM 2540 O O . ALA B 1 83 ? 4.473 -23.734 -21.344 1 72 83 ALA B O 1
ATOM 2541 N N . GLY B 1 84 ? 2.803 -25.281 -21.109 1 78.12 84 GLY B N 1
ATOM 2542 C CA . GLY B 1 84 ? 3.688 -26.406 -20.844 1 78.12 84 GLY B CA 1
ATOM 2543 C C . GLY B 1 84 ? 4.234 -26.406 -19.422 1 78.12 84 GLY B C 1
ATOM 2544 O O . GLY B 1 84 ? 5.348 -26.875 -19.188 1 78.12 84 GLY B O 1
ATOM 2545 N N . ARG B 1 85 ? 3.471 -25.719 -18.562 1 81.94 85 ARG B N 1
ATOM 2546 C CA . ARG B 1 85 ? 3.889 -25.609 -17.172 1 81.94 85 ARG B CA 1
AT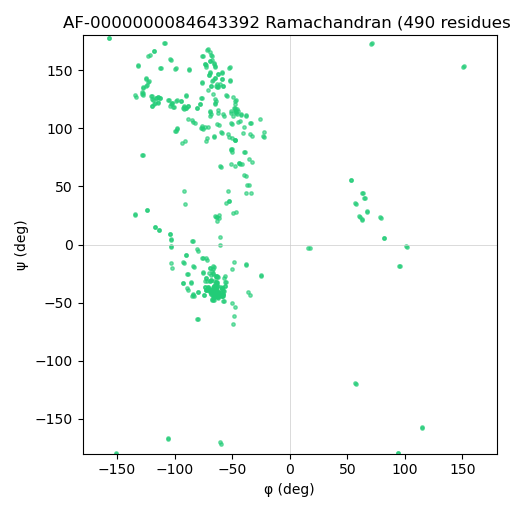OM 2547 C C . ARG B 1 85 ? 2.822 -26.172 -16.234 1 81.94 85 ARG B C 1
ATOM 2549 O O . ARG B 1 85 ? 1.705 -26.469 -16.672 1 81.94 85 ARG B O 1
ATOM 2556 N N . GLU B 1 86 ? 3.227 -26.422 -15.086 1 89.44 86 GLU B N 1
ATOM 2557 C CA . GLU B 1 86 ? 2.297 -26.75 -14.016 1 89.44 86 GLU B CA 1
ATOM 2558 C C . GLU B 1 86 ? 2.1 -25.578 -13.062 1 89.44 86 GLU B C 1
ATOM 2560 O O . GLU B 1 86 ? 2.934 -24.672 -13.008 1 89.44 86 GLU B O 1
ATOM 2565 N N . LYS B 1 87 ? 1.016 -25.578 -12.328 1 89.81 87 LYS B N 1
ATOM 2566 C CA . LYS B 1 87 ? 0.681 -24.5 -11.414 1 89.81 87 LYS B CA 1
ATOM 2567 C C . LYS B 1 87 ? 1.805 -24.266 -10.406 1 89.81 87 LYS B C 1
ATOM 2569 O O . LYS B 1 87 ? 2.102 -23.109 -10.062 1 89.81 87 LYS B O 1
ATOM 2574 N N . GLU B 1 88 ? 2.463 -25.359 -9.984 1 91.88 88 GLU B N 1
ATOM 2575 C CA . GLU B 1 88 ? 3.516 -25.266 -8.977 1 91.88 88 GLU B CA 1
ATOM 2576 C C . GLU B 1 88 ? 4.773 -24.609 -9.555 1 91.88 88 GLU B C 1
ATOM 2578 O O . GLU B 1 88 ? 5.676 -24.234 -8.805 1 91.88 88 GLU B O 1
ATOM 2583 N N . ASP B 1 89 ? 4.867 -24.469 -10.906 1 89.06 89 ASP B N 1
ATOM 2584 C CA . ASP B 1 89 ? 6.031 -23.906 -11.578 1 89.06 89 ASP B CA 1
ATOM 2585 C C . ASP B 1 89 ? 5.973 -22.375 -11.578 1 89.06 89 ASP B C 1
ATOM 2587 O O . ASP B 1 89 ? 6.98 -21.703 -11.828 1 89.06 89 ASP B O 1
ATOM 2591 N N . VAL B 1 90 ? 4.824 -21.875 -11.367 1 91.12 90 VAL B N 1
ATOM 2592 C CA . VAL B 1 90 ? 4.625 -20.422 -11.367 1 91.12 90 VAL B CA 1
ATOM 2593 C C . VAL B 1 90 ? 4.297 -19.953 -9.953 1 91.12 90 VAL B C 1
ATOM 2595 O O . VAL B 1 90 ? 3.842 -20.734 -9.117 1 91.12 90 VAL B O 1
ATOM 2598 N N . PHE B 1 91 ? 4.66 -18.766 -9.75 1 96.25 91 PHE B N 1
ATOM 2599 C CA . PHE B 1 91 ? 4.262 -18.203 -8.461 1 96.25 91 PHE B CA 1
ATOM 2600 C C . PHE B 1 91 ? 2.906 -17.516 -8.562 1 96.25 91 PHE B C 1
ATOM 2602 O O . PHE B 1 91 ? 2.684 -16.703 -9.461 1 96.25 91 PHE B O 1
ATOM 2609 N N . ILE B 1 92 ? 1.984 -17.891 -7.66 1 96.12 92 ILE B N 1
ATOM 2610 C CA . ILE B 1 92 ? 0.625 -17.359 -7.691 1 96.12 92 ILE B CA 1
ATOM 2611 C C . ILE B 1 92 ? 0.256 -16.797 -6.32 1 96.12 92 ILE B C 1
ATOM 2613 O O . ILE B 1 92 ? 0.492 -17.438 -5.297 1 96.12 92 ILE B O 1
ATOM 2617 N N . SER B 1 93 ? -0.253 -15.609 -6.309 1 97.81 93 SER B N 1
ATOM 2618 C CA . SER B 1 93 ? -0.671 -14.977 -5.062 1 97.81 93 SER B CA 1
ATOM 2619 C C . SER B 1 93 ? -1.82 -14 -5.297 1 97.81 93 SER B C 1
ATOM 2621 O O . SER B 1 93 ? -2.395 -13.961 -6.387 1 97.81 93 SER B O 1
ATOM 2623 N N . ASP B 1 94 ? -2.246 -13.383 -4.219 1 97.31 94 ASP B N 1
ATOM 2624 C CA . ASP B 1 94 ? -3.377 -12.461 -4.27 1 97.31 94 ASP B CA 1
ATOM 2625 C C . ASP B 1 94 ? -3.051 -11.148 -3.559 1 97.31 94 ASP B C 1
ATOM 2627 O O . ASP B 1 94 ? -2.178 -11.109 -2.689 1 97.31 94 ASP B O 1
ATOM 2631 N N . ALA B 1 95 ? -3.744 -10.086 -3.979 1 97.88 95 ALA B N 1
ATOM 2632 C CA . ALA B 1 95 ? -3.641 -8.797 -3.305 1 97.88 95 ALA B CA 1
ATOM 2633 C C . ALA B 1 95 ? -4.062 -8.906 -1.842 1 97.88 95 ALA B C 1
ATOM 2635 O O . ALA B 1 95 ? -3.508 -8.219 -0.978 1 97.88 95 ALA B O 1
ATOM 2636 N N . VAL B 1 96 ? -5.07 -9.727 -1.569 1 98.31 96 VAL B N 1
ATOM 2637 C CA . VAL B 1 96 ? -5.543 -10.016 -0.22 1 98.31 96 VAL B CA 1
ATOM 2638 C C . VAL B 1 96 ? -5.418 -11.516 0.062 1 98.31 96 VAL B C 1
ATOM 2640 O O . VAL B 1 96 ? -5.93 -12.344 -0.696 1 98.31 96 VAL B O 1
ATOM 2643 N N . HIS B 1 97 ? -4.785 -11.852 1.161 1 98.44 97 HIS B N 1
ATOM 2644 C CA . HIS B 1 97 ? -4.41 -13.234 1.43 1 98.44 97 HIS B CA 1
ATOM 2645 C C . HIS B 1 97 ? -5.508 -13.961 2.191 1 98.44 97 HIS B C 1
ATOM 2647 O O . HIS B 1 97 ? -5.426 -15.18 2.395 1 98.44 97 HIS B O 1
ATOM 2653 N N . CYS B 1 98 ? -6.543 -13.273 2.68 1 98 98 CYS B N 1
ATOM 2654 C CA . CYS B 1 98 ? -7.668 -13.922 3.344 1 98 98 CYS B CA 1
ATOM 2655 C C . CYS B 1 98 ? -8.844 -14.086 2.389 1 98 98 CYS B C 1
ATOM 2657 O O . CYS B 1 98 ? -9.008 -13.305 1.454 1 98 98 CYS B O 1
ATOM 2659 N N . HIS B 1 99 ? -9.586 -15.039 2.635 1 96.75 99 HIS B N 1
ATOM 2660 C CA . HIS B 1 99 ? -10.852 -15.195 1.923 1 96.75 99 HIS B CA 1
ATOM 2661 C C . HIS B 1 99 ? -11.914 -14.258 2.48 1 96.75 99 HIS B C 1
ATOM 2663 O O . HIS B 1 99 ? -12.258 -14.328 3.664 1 96.75 99 HIS B O 1
ATOM 2669 N N . PRO B 1 100 ? -12.398 -13.43 1.62 1 94.19 100 PRO B N 1
ATOM 2670 C CA . PRO B 1 100 ? -13.469 -12.578 2.131 1 94.19 100 PRO B CA 1
ATOM 2671 C C . PRO B 1 100 ? -14.758 -13.344 2.402 1 94.19 100 PRO B C 1
ATOM 2673 O O . PRO B 1 100 ? -15.094 -14.273 1.665 1 94.19 100 PRO B O 1
ATOM 2676 N N . PRO B 1 101 ? -15.453 -12.906 3.416 1 92.56 101 PRO B N 1
ATOM 2677 C CA . PRO B 1 101 ? -16.719 -13.578 3.689 1 92.56 101 PRO B CA 1
ATOM 2678 C C . PRO B 1 101 ? -17.656 -13.594 2.477 1 92.56 101 PRO B C 1
ATOM 2680 O O . PRO B 1 101 ? -17.844 -12.562 1.827 1 92.56 101 PRO B O 1
ATOM 2683 N N . LYS B 1 102 ? -18.141 -14.766 2.141 1 90.56 102 LYS B N 1
ATOM 2684 C CA . LYS B 1 102 ? -19.156 -14.961 1.104 1 90.56 102 LYS B CA 1
ATOM 2685 C C . LYS B 1 102 ? -18.641 -14.516 -0.261 1 90.56 102 LYS B C 1
ATOM 2687 O O . LYS B 1 102 ? -19.391 -14.016 -1.09 1 90.56 102 LYS B O 1
ATOM 2692 N N . ASN B 1 103 ? -17.375 -14.461 -0.413 1 89.06 103 ASN B N 1
ATOM 2693 C CA . ASN B 1 103 ? -16.734 -14.172 -1.689 1 89.06 103 ASN B CA 1
ATOM 2694 C C . ASN B 1 103 ? -17 -12.734 -2.137 1 89.06 103 ASN B C 1
ATOM 2696 O O . ASN B 1 103 ? -17.109 -12.469 -3.334 1 89.06 103 ASN B O 1
ATOM 2700 N N . ARG B 1 104 ? -17.203 -11.906 -1.162 1 90.5 104 ARG B N 1
ATOM 2701 C CA . ARG B 1 104 ? -17.375 -10.5 -1.512 1 90.5 104 ARG B CA 1
ATOM 2702 C C . ARG B 1 104 ? -16.078 -9.906 -2.051 1 90.5 104 ARG B C 1
ATOM 2704 O O . ARG B 1 104 ? -15.008 -10.5 -1.9 1 90.5 104 ARG B O 1
ATOM 2711 N N . SER B 1 105 ? -16.219 -8.773 -2.723 1 91.12 105 SER B N 1
ATOM 2712 C CA . SER B 1 105 ? -15.031 -8.031 -3.096 1 91.12 105 SER B CA 1
ATOM 2713 C C . SER B 1 105 ? -14.258 -7.57 -1.863 1 91.12 105 SER B C 1
ATOM 2715 O O . SER B 1 105 ? -14.844 -7.328 -0.808 1 91.12 105 SER B O 1
ATOM 2717 N N . SER B 1 106 ? -12.969 -7.52 -2.008 1 93.88 106 SER B N 1
ATOM 2718 C CA . SER B 1 106 ? -12.148 -7.047 -0.901 1 93.88 106 SER B CA 1
ATOM 2719 C C . SER B 1 106 ? -12.367 -5.559 -0.648 1 93.88 106 SER B C 1
ATOM 2721 O O . SER B 1 106 ? -12.492 -4.773 -1.592 1 93.88 106 SER B O 1
ATOM 2723 N N . HIS B 1 107 ? -12.477 -5.211 0.615 1 93.56 107 HIS B N 1
ATOM 2724 C CA . HIS B 1 107 ? -12.539 -3.803 0.985 1 93.56 107 HIS B CA 1
ATOM 2725 C C . HIS B 1 107 ? -11.203 -3.105 0.739 1 93.56 107 HIS B C 1
ATOM 2727 O O . HIS B 1 107 ? -10.156 -3.756 0.71 1 93.56 107 HIS B O 1
ATOM 2733 N N . GLN B 1 108 ? -11.258 -1.809 0.596 1 91.75 108 GLN B N 1
ATOM 2734 C CA . GLN B 1 108 ? -10.062 -1.017 0.327 1 91.75 108 GLN B CA 1
ATOM 2735 C C . GLN B 1 108 ? -9.016 -1.207 1.424 1 91.75 108 GLN B C 1
ATOM 2737 O O . GLN B 1 108 ? -7.832 -1.387 1.136 1 91.75 108 GLN B O 1
ATOM 2742 N N . HIS B 1 109 ? -9.5 -1.209 2.697 1 94.75 109 HIS B N 1
ATOM 2743 C CA . HIS B 1 109 ? -8.547 -1.326 3.797 1 94.75 109 HIS B CA 1
ATOM 2744 C C . HIS B 1 109 ? -7.898 -2.705 3.818 1 94.75 109 HIS B C 1
ATOM 2746 O O . HIS B 1 109 ? -6.754 -2.85 4.254 1 94.75 109 HIS B O 1
ATOM 2752 N N . GLU B 1 110 ? -8.617 -3.736 3.371 1 97.31 110 GLU B N 1
ATOM 2753 C CA . GLU B 1 110 ? -8.039 -5.078 3.305 1 97.31 110 GLU B CA 1
ATOM 2754 C C . GLU B 1 110 ? -6.895 -5.141 2.301 1 97.31 110 GLU B C 1
ATOM 2756 O O . GLU B 1 110 ? -5.863 -5.766 2.566 1 97.31 110 GLU B O 1
ATOM 2761 N N . ILE B 1 111 ? -7.07 -4.469 1.163 1 97.5 111 ILE B N 1
ATOM 2762 C CA . ILE B 1 111 ? -6.043 -4.414 0.13 1 97.5 111 ILE B CA 1
ATOM 2763 C C . ILE B 1 111 ? -4.82 -3.662 0.655 1 97.5 111 ILE B C 1
ATOM 2765 O O . ILE B 1 111 ? -3.688 -4.125 0.509 1 97.5 111 ILE B O 1
ATOM 2769 N N . VAL B 1 112 ? -5.039 -2.568 1.285 1 97.56 112 VAL B N 1
ATOM 2770 C CA . VAL B 1 112 ? -3.957 -1.747 1.812 1 97.56 112 VAL B CA 1
ATOM 2771 C C . VAL B 1 112 ? -3.23 -2.5 2.924 1 97.56 112 VAL B C 1
ATOM 2773 O O . VAL B 1 112 ? -1.998 -2.555 2.943 1 97.56 112 VAL B O 1
ATOM 2776 N N . ASN B 1 113 ? -3.963 -3.131 3.832 1 97.31 113 ASN B N 1
ATOM 2777 C CA . ASN B 1 113 ? -3.393 -3.852 4.965 1 97.31 113 ASN B CA 1
ATOM 2778 C C . ASN B 1 113 ? -2.543 -5.035 4.508 1 97.31 113 ASN B C 1
ATOM 2780 O O . ASN B 1 113 ? -1.551 -5.375 5.152 1 97.31 113 ASN B O 1
ATOM 2784 N N . CYS B 1 114 ? -2.916 -5.66 3.418 1 98.25 114 CYS B N 1
ATOM 2785 C CA . CYS B 1 114 ? -2.279 -6.898 2.986 1 98.25 114 CYS B CA 1
ATOM 2786 C C . CYS B 1 114 ? -1.117 -6.617 2.041 1 98.25 114 CYS B C 1
ATOM 2788 O O . CYS B 1 114 ? -0.259 -7.473 1.83 1 98.25 114 CYS B O 1
ATOM 2790 N N . SER B 1 115 ? -1.031 -5.398 1.485 1 97.88 115 SER B N 1
ATOM 2791 C CA . SER B 1 115 ? -0.098 -5.059 0.417 1 97.88 115 SER B CA 1
ATOM 2792 C C . SER B 1 115 ? 1.345 -5.309 0.842 1 97.88 115 SER B C 1
ATOM 2794 O O . SER B 1 115 ? 2.154 -5.805 0.054 1 97.88 115 SER B O 1
ATOM 2796 N N . PRO B 1 116 ? 1.771 -5.043 2.146 1 97.88 116 PRO B N 1
ATOM 2797 C CA . PRO B 1 116 ? 3.162 -5.316 2.51 1 97.88 116 PRO B CA 1
ATOM 2798 C C . PRO B 1 116 ? 3.512 -6.801 2.43 1 97.88 116 PRO B C 1
ATOM 2800 O O . PRO B 1 116 ? 4.648 -7.152 2.098 1 97.88 116 PRO B O 1
ATOM 2803 N N . TYR B 1 117 ? 2.527 -7.645 2.727 1 98.38 117 TYR B N 1
ATOM 2804 C CA . TYR B 1 117 ? 2.781 -9.078 2.637 1 98.38 117 TYR B CA 1
ATOM 2805 C C . TYR B 1 117 ? 3.031 -9.5 1.195 1 98.38 117 TYR B C 1
ATOM 2807 O O . TYR B 1 117 ? 3.998 -10.211 0.909 1 98.38 117 TYR B O 1
ATOM 2815 N N . LEU B 1 118 ? 2.164 -9.047 0.28 1 98.56 118 LEU B N 1
ATOM 2816 C CA . LEU B 1 118 ? 2.34 -9.383 -1.128 1 98.56 118 LEU B CA 1
ATOM 2817 C C . LEU B 1 118 ? 3.65 -8.82 -1.663 1 98.56 118 LEU B C 1
ATOM 2819 O O . LEU B 1 118 ? 4.355 -9.484 -2.424 1 98.56 118 LEU B O 1
ATOM 2823 N N . HIS B 1 119 ? 3.945 -7.613 -1.276 1 98.31 119 HIS B N 1
ATOM 2824 C CA . HIS B 1 119 ? 5.191 -6.996 -1.716 1 98.31 119 HIS B CA 1
ATOM 2825 C C . HIS B 1 119 ? 6.398 -7.816 -1.279 1 98.31 119 HIS B C 1
ATOM 2827 O O . HIS B 1 119 ? 7.324 -8.031 -2.062 1 98.31 119 HIS B O 1
ATOM 2833 N N . ARG B 1 120 ? 6.383 -8.281 -0.017 1 97.69 120 ARG B N 1
ATOM 2834 C CA . ARG B 1 120 ? 7.477 -9.102 0.496 1 97.69 120 ARG B CA 1
ATOM 2835 C C . ARG B 1 120 ? 7.574 -10.422 -0.258 1 97.69 120 ARG B C 1
ATOM 2837 O O . ARG B 1 120 ? 8.672 -10.914 -0.515 1 97.69 120 ARG B O 1
ATOM 2844 N N . GLU B 1 121 ? 6.445 -11 -0.613 1 98.06 121 GLU B N 1
ATOM 2845 C CA . GLU B 1 121 ? 6.477 -12.203 -1.434 1 98.06 121 GLU B CA 1
ATOM 2846 C C . GLU B 1 121 ? 7.203 -11.953 -2.754 1 98.06 121 GLU B C 1
ATOM 2848 O O . GLU B 1 121 ? 8.055 -12.75 -3.156 1 98.06 121 GLU B O 1
ATOM 2853 N N . LEU B 1 122 ? 6.898 -10.867 -3.355 1 96.81 122 LEU B N 1
ATOM 2854 C CA . LEU B 1 122 ? 7.457 -10.562 -4.668 1 96.81 122 LEU B CA 1
ATOM 2855 C C . LEU B 1 122 ? 8.938 -10.195 -4.555 1 96.81 122 LEU B C 1
ATOM 2857 O O . LEU B 1 122 ? 9.711 -10.43 -5.484 1 96.81 122 LEU B O 1
ATOM 2861 N N . GLU B 1 123 ? 9.305 -9.633 -3.389 1 94.88 123 GLU B N 1
ATOM 2862 C CA . GLU B 1 123 ? 10.711 -9.344 -3.148 1 94.88 123 GLU B CA 1
ATOM 2863 C C . GLU B 1 123 ? 11.516 -10.633 -2.975 1 94.88 123 GLU B C 1
ATOM 2865 O O . GLU B 1 123 ? 12.703 -10.672 -3.295 1 94.88 123 GLU B O 1
ATOM 2870 N N . ILE B 1 124 ? 10.859 -11.648 -2.438 1 95.62 124 ILE B N 1
ATOM 2871 C CA . ILE B 1 124 ? 11.508 -12.945 -2.283 1 95.62 124 ILE B CA 1
ATOM 2872 C C . ILE B 1 124 ? 11.617 -13.633 -3.643 1 95.62 124 ILE B C 1
ATOM 2874 O O . ILE B 1 124 ? 12.688 -14.117 -4.016 1 95.62 124 ILE B O 1
ATOM 2878 N N . VAL B 1 125 ? 10.523 -13.594 -4.465 1 94.69 125 VAL B N 1
ATOM 2879 C CA . VAL B 1 125 ? 10.422 -14.336 -5.719 1 94.69 125 VAL B CA 1
ATOM 2880 C C . VAL B 1 125 ? 11.18 -13.602 -6.82 1 94.69 125 VAL B C 1
ATOM 2882 O O . VAL B 1 125 ? 11.805 -14.234 -7.676 1 94.69 125 VAL B O 1
ATOM 2885 N N . ARG B 1 126 ? 11.055 -12.273 -6.832 1 93.12 126 ARG B N 1
ATOM 2886 C CA . A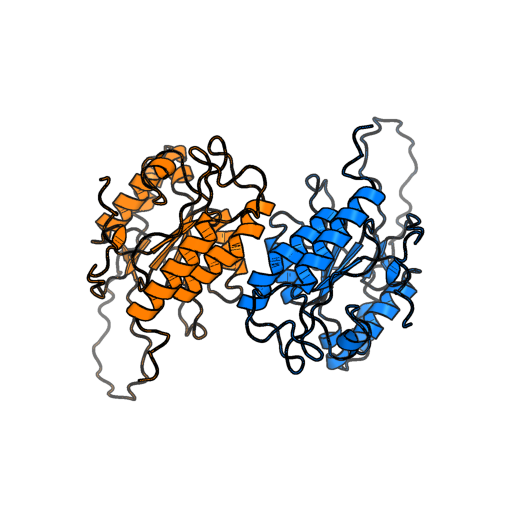RG B 1 126 ? 11.695 -11.383 -7.797 1 93.12 126 ARG B CA 1
ATOM 2887 C C . ARG B 1 126 ? 11.391 -11.82 -9.227 1 93.12 126 ARG B C 1
ATOM 2889 O O . ARG B 1 126 ? 12.305 -12.008 -10.039 1 93.12 126 ARG B O 1
ATOM 2896 N N . PRO B 1 127 ? 10.164 -11.922 -9.539 1 91.25 127 PRO B N 1
ATOM 2897 C CA . PRO B 1 127 ? 9.805 -12.312 -10.906 1 91.25 127 PRO B CA 1
ATOM 2898 C C . PRO B 1 127 ? 10.211 -11.273 -11.945 1 91.25 127 PRO B C 1
ATOM 2900 O O . PRO B 1 127 ? 10.352 -10.094 -11.617 1 91.25 127 PRO B O 1
ATOM 2903 N N . ARG B 1 128 ? 10.375 -11.703 -13.102 1 82.38 128 ARG B N 1
ATOM 2904 C CA . ARG B 1 128 ? 10.664 -10.805 -14.219 1 82.38 128 ARG B CA 1
ATOM 2905 C C . ARG B 1 128 ? 9.375 -10.25 -14.82 1 82.38 128 ARG B C 1
ATOM 2907 O O . ARG B 1 128 ? 9.359 -9.133 -15.344 1 82.38 128 ARG B O 1
ATOM 2914 N N . LEU B 1 129 ? 8.375 -11.07 -14.758 1 85.69 129 LEU B N 1
ATOM 2915 C CA . LEU B 1 129 ? 7.059 -10.719 -15.281 1 85.69 129 LEU B CA 1
ATOM 2916 C C . LEU B 1 129 ? 5.977 -10.953 -14.227 1 85.69 129 LEU B C 1
ATOM 2918 O O . LEU B 1 129 ? 5.922 -12.023 -13.617 1 85.69 129 LEU B O 1
ATOM 2922 N N . VAL B 1 130 ? 5.207 -9.938 -14.055 1 91.44 130 VAL B N 1
ATOM 2923 C CA . VAL B 1 130 ? 4.066 -10.07 -13.156 1 91.44 130 VAL B CA 1
ATOM 2924 C C . VAL B 1 130 ? 2.77 -9.812 -13.922 1 91.44 130 VAL B C 1
ATOM 2926 O O . VAL B 1 130 ? 2.635 -8.789 -14.602 1 91.44 130 VAL B O 1
ATOM 2929 N N . VAL B 1 131 ? 1.884 -10.773 -13.844 1 87.56 131 VAL B N 1
ATOM 2930 C CA . VAL B 1 131 ? 0.583 -10.648 -14.5 1 87.56 131 VAL B CA 1
ATOM 2931 C C . VAL B 1 131 ? -0.478 -10.273 -13.461 1 87.56 131 VAL B C 1
ATOM 2933 O O . VAL B 1 131 ? -0.709 -11.016 -12.508 1 87.56 131 VAL B O 1
ATOM 2936 N N . ALA B 1 132 ? -1.047 -9.18 -13.641 1 91.06 132 ALA B N 1
ATOM 2937 C CA . ALA B 1 132 ? -2.154 -8.734 -12.797 1 91.06 132 ALA B CA 1
ATOM 2938 C C . ALA B 1 132 ? -3.492 -9.219 -13.344 1 91.06 132 ALA B C 1
ATOM 2940 O O . ALA B 1 132 ? -3.844 -8.914 -14.492 1 91.06 132 ALA B O 1
ATOM 2941 N N . LEU B 1 133 ? -4.105 -9.977 -12.523 1 87.75 133 LEU B N 1
ATOM 2942 C CA . LEU B 1 133 ? -5.426 -10.461 -12.898 1 87.75 133 LEU B CA 1
ATOM 2943 C C . LEU B 1 133 ? -6.52 -9.609 -12.266 1 87.75 133 LEU B C 1
ATOM 2945 O O . LEU B 1 133 ? -6.82 -9.75 -11.078 1 87.75 133 LEU B O 1
ATOM 2949 N N . GLY B 1 134 ? -7.066 -8.703 -13.047 1 86.44 134 GLY B N 1
ATOM 2950 C CA . GLY B 1 134 ? -8.141 -7.855 -12.547 1 86.44 134 GLY B CA 1
ATOM 2951 C C . GLY B 1 134 ? -7.645 -6.535 -11.992 1 86.44 134 GLY B C 1
ATOM 2952 O O . GLY B 1 134 ? -6.438 -6.285 -11.945 1 86.44 134 GLY B O 1
ATOM 2953 N N . ARG B 1 135 ? -8.547 -5.734 -11.516 1 88 135 ARG B N 1
ATOM 2954 C CA . ARG B 1 135 ? -8.289 -4.348 -11.141 1 88 135 ARG B CA 1
ATOM 2955 C C . ARG B 1 135 ? -7.477 -4.273 -9.852 1 88 135 ARG B C 1
ATOM 2957 O O . ARG B 1 135 ? -6.609 -3.406 -9.711 1 88 135 ARG B O 1
ATOM 2964 N N . ASP B 1 136 ? -7.797 -5.129 -8.953 1 92.62 136 ASP B N 1
ATOM 2965 C CA . ASP B 1 136 ? -7.113 -5.055 -7.664 1 92.62 136 ASP B CA 1
ATOM 2966 C C . ASP B 1 136 ? -5.656 -5.492 -7.785 1 92.62 136 ASP B C 1
ATOM 2968 O O . ASP B 1 136 ? -4.773 -4.926 -7.141 1 92.62 136 ASP B O 1
ATOM 2972 N N . GLY B 1 137 ? -5.402 -6.516 -8.609 1 93.44 137 GLY B N 1
ATOM 2973 C CA . GLY B 1 137 ? -4.027 -6.871 -8.93 1 93.44 137 GLY B CA 1
ATOM 2974 C C . GLY B 1 137 ? -3.25 -5.738 -9.57 1 93.44 137 GLY B C 1
ATOM 2975 O O . GLY B 1 137 ? -2.117 -5.453 -9.172 1 93.44 137 GLY B O 1
ATOM 2976 N N . GLU B 1 138 ? -3.898 -5.105 -10.477 1 90 138 GLU B N 1
ATOM 2977 C CA . GLU B 1 138 ? -3.283 -3.963 -11.148 1 90 138 GLU B CA 1
ATOM 2978 C C . GLU B 1 138 ? -2.982 -2.838 -10.156 1 90 138 GLU B C 1
ATOM 2980 O O . GLU B 1 138 ? -1.894 -2.26 -10.188 1 90 138 GLU B O 1
ATOM 2985 N N . ARG B 1 139 ? -3.887 -2.566 -9.336 1 93.69 139 ARG B N 1
ATOM 2986 C CA . ARG B 1 139 ? -3.795 -1.498 -8.344 1 93.69 139 ARG B CA 1
ATOM 2987 C C . ARG B 1 139 ? -2.578 -1.69 -7.441 1 93.69 139 ARG B C 1
ATOM 2989 O O . ARG B 1 139 ? -1.759 -0.782 -7.297 1 93.69 139 ARG B O 1
ATOM 2996 N N . VAL B 1 140 ? -2.412 -2.844 -6.934 1 96.56 140 VAL B N 1
ATOM 2997 C CA . VAL B 1 140 ? -1.342 -3.084 -5.973 1 96.56 140 VAL B CA 1
ATOM 2998 C C . VAL B 1 140 ? 0.005 -3.111 -6.691 1 96.56 140 VAL B C 1
ATOM 3000 O O . VAL B 1 140 ? 1.006 -2.617 -6.168 1 96.56 140 VAL B O 1
ATOM 3003 N N . LEU B 1 141 ? 0.096 -3.633 -7.871 1 94.5 141 LEU B N 1
ATOM 3004 C CA . LEU B 1 141 ? 1.358 -3.738 -8.594 1 94.5 141 LEU B CA 1
ATOM 3005 C C . LEU B 1 141 ? 1.835 -2.365 -9.055 1 94.5 141 LEU B C 1
ATOM 3007 O O . LEU B 1 141 ? 3.037 -2.09 -9.062 1 94.5 141 LEU B O 1
ATOM 3011 N N . THR B 1 142 ? 0.883 -1.549 -9.438 1 91.5 142 THR B N 1
ATOM 3012 C CA . THR B 1 142 ? 1.239 -0.181 -9.797 1 91.5 142 THR B CA 1
ATOM 3013 C C . THR B 1 142 ? 1.8 0.567 -8.594 1 91.5 142 THR B C 1
ATOM 3015 O O . THR B 1 142 ? 2.719 1.378 -8.734 1 91.5 142 THR B O 1
ATOM 3018 N N . PHE B 1 143 ? 1.227 0.263 -7.488 1 95.38 143 PHE B N 1
ATOM 3019 C CA . PHE B 1 143 ? 1.717 0.848 -6.246 1 95.38 143 PHE B CA 1
ATOM 3020 C C . PHE B 1 143 ? 3.125 0.355 -5.934 1 95.38 143 PHE B C 1
ATOM 3022 O O . PHE B 1 143 ? 3.992 1.143 -5.547 1 95.38 143 PHE B O 1
ATOM 3029 N N . PHE B 1 144 ? 3.4 -0.937 -6.152 1 95.31 144 PHE B N 1
ATOM 3030 C CA . PHE B 1 144 ? 4.691 -1.535 -5.828 1 95.31 144 PHE B CA 1
ATOM 3031 C C . PHE B 1 144 ? 5.777 -1.014 -6.762 1 95.31 144 PHE B C 1
ATOM 3033 O O . PHE B 1 144 ? 6.91 -0.785 -6.336 1 95.31 144 PHE B O 1
ATOM 3040 N N . TYR B 1 145 ? 5.344 -0.893 -7.988 1 90.94 145 TYR B N 1
ATOM 3041 C CA . TYR B 1 145 ? 6.309 -0.605 -9.039 1 90.94 145 TYR B CA 1
ATOM 3042 C C . TYR B 1 145 ? 5.875 0.604 -9.859 1 90.94 145 TYR B C 1
ATOM 3044 O O . TYR B 1 145 ? 5.492 0.467 -11.023 1 90.94 145 TYR B O 1
ATOM 3052 N N . PRO B 1 146 ? 6.055 1.756 -9.328 1 86.56 146 PRO B N 1
ATOM 3053 C CA . PRO B 1 146 ? 5.559 2.951 -10.008 1 86.56 146 PRO B CA 1
ATOM 3054 C C . PRO B 1 146 ? 6.285 3.221 -11.328 1 86.56 146 PRO B C 1
ATOM 3056 O O . PRO B 1 146 ? 5.758 3.918 -12.195 1 86.56 146 PRO B O 1
ATOM 3059 N N . SER B 1 147 ? 7.445 2.648 -11.516 1 80.75 147 SER B N 1
ATOM 3060 C CA . SER B 1 147 ? 8.227 2.902 -12.727 1 80.75 147 SER B CA 1
ATOM 3061 C C . SER B 1 147 ? 8.133 1.733 -13.703 1 80.75 147 SER B C 1
ATOM 3063 O O . SER B 1 147 ? 8.836 1.703 -14.711 1 80.75 147 SER B O 1
ATOM 3065 N N . ALA B 1 148 ? 7.316 0.778 -13.32 1 78.94 148 ALA B N 1
ATOM 3066 C CA . ALA B 1 148 ? 7.223 -0.398 -14.18 1 78.94 148 ALA B CA 1
ATOM 3067 C C . ALA B 1 148 ? 6.543 -0.059 -15.5 1 78.94 148 ALA B C 1
ATOM 3069 O O . ALA B 1 148 ? 5.707 0.849 -15.562 1 78.94 148 ALA B O 1
ATOM 3070 N N . ARG B 1 149 ? 6.926 -0.704 -16.469 1 72.75 149 ARG B N 1
ATOM 3071 C CA . ARG B 1 149 ? 6.25 -0.604 -17.766 1 72.75 149 ARG B CA 1
ATOM 3072 C C . ARG B 1 149 ? 4.992 -1.468 -17.781 1 72.75 149 ARG B C 1
ATOM 3074 O O . ARG B 1 149 ? 5.059 -2.676 -17.547 1 72.75 149 ARG B O 1
ATOM 3081 N N . ILE B 1 150 ? 3.873 -0.75 -17.953 1 69.5 150 ILE B N 1
ATOM 3082 C CA . ILE B 1 150 ? 2.59 -1.439 -18.016 1 69.5 150 ILE B CA 1
ATOM 3083 C C . ILE B 1 150 ? 2.248 -1.771 -19.469 1 69.5 150 ILE B C 1
ATOM 3085 O O . ILE B 1 150 ? 2.283 -0.895 -20.328 1 69.5 150 ILE B O 1
ATOM 3089 N N . CYS B 1 151 ? 2.182 -2.971 -19.703 1 60.75 151 CYS B N 1
ATOM 3090 C CA . CYS B 1 151 ? 1.805 -3.408 -21.047 1 60.75 151 CYS B CA 1
ATOM 3091 C C . CYS B 1 151 ? 0.326 -3.773 -21.109 1 60.75 151 CYS B C 1
ATOM 3093 O O . CYS B 1 151 ? -0.16 -4.547 -20.281 1 60.75 151 CYS B O 1
ATOM 3095 N N . GLU B 1 152 ? -0.477 -2.803 -21.594 1 55.62 152 GLU B N 1
ATOM 3096 C CA . GLU B 1 152 ? -1.905 -3.082 -21.703 1 55.62 152 GLU B CA 1
ATOM 3097 C C . GLU B 1 152 ? -2.17 -4.23 -22.672 1 55.62 152 GLU B C 1
ATOM 3099 O O . GLU B 1 152 ? -3.156 -4.957 -22.516 1 55.62 152 GLU B O 1
ATOM 3104 N N . GLU B 1 153 ? -1.388 -3.957 -23.781 1 45.81 153 GLU B N 1
ATOM 3105 C CA . GLU B 1 153 ? -1.646 -4.965 -24.812 1 45.81 153 GLU B CA 1
ATOM 3106 C C . GLU B 1 153 ? -0.516 -5.988 -24.875 1 45.81 153 GLU B C 1
ATOM 3108 O O . GLU B 1 153 ? 0.642 -5.66 -24.609 1 45.81 153 GLU B O 1
ATOM 3113 N N . LEU B 1 154 ? -0.929 -7.273 -24.641 1 41.84 154 LEU B N 1
ATOM 3114 C CA . LEU B 1 154 ? -0.087 -8.461 -24.578 1 41.84 154 LEU B CA 1
ATOM 3115 C C . LEU B 1 154 ? 1.2 -8.258 -25.375 1 41.84 154 LEU B C 1
ATOM 3117 O O . LEU B 1 154 ? 2.225 -8.875 -25.062 1 41.84 154 LEU B O 1
ATOM 3121 N N . PHE B 1 155 ? 1.137 -7.371 -26.406 1 40.78 155 PHE B N 1
ATOM 3122 C CA . PHE B 1 155 ? 2.131 -7.676 -27.438 1 40.78 155 PHE B CA 1
ATOM 3123 C C . PHE B 1 155 ? 3.32 -6.73 -27.328 1 40.78 155 PHE B C 1
ATOM 3125 O O . PHE B 1 155 ? 4.234 -6.781 -28.156 1 40.78 155 PHE B O 1
ATOM 3132 N N . GLU B 1 156 ? 3.115 -5.719 -26.734 1 41.47 156 GLU B N 1
ATOM 3133 C CA . GLU B 1 156 ? 4.301 -4.91 -27 1 41.47 156 GLU B CA 1
ATOM 3134 C C . GLU B 1 156 ? 5.371 -5.137 -25.938 1 41.47 156 GLU B C 1
ATOM 3136 O O . GLU B 1 156 ? 5.141 -4.883 -24.75 1 41.47 156 GLU B O 1
ATOM 3141 N N . ILE B 1 157 ? 6.184 -6.176 -26.297 1 43.41 157 ILE B N 1
ATOM 3142 C CA . ILE B 1 157 ? 7.344 -6.312 -25.422 1 43.41 157 ILE B CA 1
ATOM 3143 C C . ILE B 1 157 ? 8.039 -4.961 -25.281 1 43.41 157 ILE B C 1
ATOM 3145 O O . ILE B 1 157 ? 8.414 -4.336 -26.266 1 43.41 157 ILE B O 1
ATOM 3149 N N . PRO B 1 158 ? 7.824 -4.367 -24.172 1 46.16 158 PRO B N 1
ATOM 3150 C CA . PRO B 1 158 ? 8.531 -3.088 -24.062 1 46.16 158 PRO B CA 1
ATOM 3151 C C . PRO B 1 158 ? 9.992 -3.182 -24.469 1 46.16 158 PRO B C 1
ATOM 3153 O O . PRO B 1 158 ? 10.664 -4.176 -24.188 1 46.16 158 PRO B O 1
ATOM 3156 N N . ARG B 1 159 ? 10.234 -2.51 -25.531 1 40.91 159 ARG B N 1
ATOM 3157 C CA . ARG B 1 159 ? 11.586 -2.24 -26.016 1 40.91 159 ARG B CA 1
ATOM 3158 C C . ARG B 1 159 ? 12.297 -1.24 -25.109 1 40.91 159 ARG B C 1
ATOM 3160 O O . ARG B 1 159 ? 11.695 -0.265 -24.656 1 40.91 159 ARG B O 1
ATOM 3167 N N . GLY B 1 160 ? 13.211 -1.812 -24.203 1 47.84 160 GLY B N 1
ATOM 3168 C CA . GLY B 1 160 ? 14.164 -1.004 -23.453 1 47.84 160 GLY B CA 1
ATOM 3169 C C . GLY B 1 160 ? 14.539 -1.604 -22.109 1 47.84 160 GLY B C 1
ATOM 3170 O O . GLY B 1 160 ? 13.914 -2.572 -21.672 1 47.84 160 GLY B O 1
ATOM 3171 N N . ARG B 1 161 ? 15.742 -1.217 -21.75 1 46.69 161 ARG B N 1
ATOM 3172 C CA . ARG B 1 161 ? 16.359 -1.693 -20.516 1 46.69 161 ARG B CA 1
ATOM 3173 C C . ARG B 1 161 ? 15.547 -1.283 -19.297 1 46.69 161 ARG B C 1
ATOM 3175 O O . ARG B 1 161 ? 15.172 -0.118 -19.156 1 46.69 161 ARG B O 1
ATOM 3182 N N . LEU B 1 162 ? 14.758 -2.164 -18.672 1 56.25 162 LEU B N 1
ATOM 3183 C CA . LEU B 1 162 ? 14.109 -1.885 -17.391 1 56.25 162 LEU B CA 1
ATOM 3184 C C . LEU B 1 162 ? 15.148 -1.609 -16.312 1 56.25 162 LEU B C 1
ATOM 3186 O O . LEU B 1 162 ? 16.25 -2.166 -16.344 1 56.25 162 LEU B O 1
ATOM 3190 N N . PRO B 1 163 ? 14.766 -0.582 -15.547 1 57.03 163 PRO B N 1
ATOM 3191 C CA . PRO B 1 163 ? 15.664 -0.433 -14.398 1 57.03 163 PRO B CA 1
ATOM 3192 C C . PRO B 1 163 ? 15.844 -1.732 -13.617 1 57.03 163 PRO B C 1
ATOM 3194 O O . PRO B 1 163 ? 14.953 -2.59 -13.625 1 57.03 163 PRO B O 1
ATOM 3197 N N . LYS B 1 164 ? 17.016 -1.964 -13.188 1 63.31 164 LYS B N 1
ATOM 3198 C CA . LYS B 1 164 ? 17.359 -3.166 -12.43 1 63.31 164 LYS B CA 1
ATOM 3199 C C . LYS B 1 164 ? 16.344 -3.418 -11.312 1 63.31 164 LYS B C 1
ATOM 3201 O O . LYS B 1 164 ? 16.016 -2.504 -10.562 1 63.31 164 LYS B O 1
ATOM 3206 N N . GLY B 1 165 ? 15.633 -4.539 -11.367 1 70.88 165 GLY B N 1
ATOM 3207 C CA . GLY B 1 165 ? 14.805 -5.008 -10.273 1 70.88 165 GLY B CA 1
ATOM 3208 C C . GLY B 1 165 ? 13.328 -4.723 -10.469 1 70.88 165 GLY B C 1
ATOM 3209 O O . GLY B 1 165 ? 12.492 -5.145 -9.672 1 70.88 165 GLY B O 1
ATOM 3210 N N . VAL B 1 166 ? 12.977 -4.109 -11.492 1 80.56 166 VAL B N 1
ATOM 3211 C CA . VAL B 1 166 ? 11.57 -3.801 -11.742 1 80.56 166 VAL B CA 1
ATOM 3212 C C . VAL B 1 166 ? 11.008 -4.77 -12.781 1 80.56 166 VAL B C 1
ATOM 3214 O O . VAL B 1 166 ? 11.555 -4.914 -13.875 1 80.56 166 VAL B O 1
ATOM 3217 N N . PRO B 1 167 ? 10.016 -5.457 -12.414 1 85.56 167 PRO B N 1
ATOM 3218 C CA . PRO B 1 167 ? 9.422 -6.41 -13.359 1 85.56 167 PRO B CA 1
ATOM 3219 C C . PRO B 1 167 ? 8.578 -5.727 -14.43 1 85.56 167 PRO B C 1
ATOM 3221 O O . PRO B 1 167 ? 8.219 -4.555 -14.289 1 85.56 167 PRO B O 1
ATOM 3224 N N . TYR B 1 168 ? 8.344 -6.504 -15.477 1 80.56 168 TYR B N 1
ATOM 3225 C CA . TYR B 1 168 ? 7.277 -6.152 -16.406 1 80.56 168 TYR B CA 1
ATOM 3226 C C . TYR B 1 168 ? 5.914 -6.484 -15.812 1 80.56 168 TYR B C 1
ATOM 3228 O O . TYR B 1 168 ? 5.742 -7.527 -15.172 1 80.56 168 TYR B O 1
ATOM 3236 N N . ILE B 1 169 ? 4.996 -5.566 -16.047 1 86.25 169 ILE B N 1
ATOM 3237 C CA . ILE B 1 169 ? 3.654 -5.82 -15.539 1 86.25 169 ILE B CA 1
ATOM 3238 C C . ILE B 1 169 ? 2.676 -5.957 -16.703 1 86.25 169 ILE B C 1
ATOM 3240 O O . ILE B 1 169 ? 2.639 -5.105 -17.594 1 86.25 169 ILE B O 1
ATOM 3244 N N . PHE B 1 170 ? 1.982 -7.051 -16.688 1 80.38 170 PHE B N 1
ATOM 3245 C CA . PHE B 1 170 ? 0.918 -7.281 -17.656 1 80.38 170 PHE B CA 1
ATOM 3246 C C . PHE B 1 170 ? -0.444 -7.293 -16.969 1 80.38 170 PHE B C 1
ATOM 3248 O O . PHE B 1 170 ? -0.658 -8.039 -16.016 1 80.38 170 PHE B O 1
ATOM 3255 N N . HIS B 1 171 ? -1.305 -6.469 -17.469 1 81.81 171 HIS B N 1
ATOM 3256 C CA . HIS B 1 171 ? -2.656 -6.43 -16.922 1 81.81 171 HIS B CA 1
ATOM 3257 C C . HIS B 1 171 ? -3.617 -7.25 -17.781 1 81.81 171 HIS B C 1
ATOM 3259 O O . HIS B 1 171 ? -3.66 -7.09 -19 1 81.81 171 HIS B O 1
ATOM 3265 N N . VAL B 1 172 ? -4.23 -8.148 -17.156 1 71.69 172 VAL B N 1
ATOM 3266 C CA . VAL B 1 172 ? -5.25 -8.953 -17.812 1 71.69 172 VAL B CA 1
ATOM 3267 C C . VAL B 1 172 ? -6.578 -8.82 -17.078 1 71.69 172 VAL B C 1
ATOM 3269 O O . VAL B 1 172 ? -6.598 -8.664 -15.852 1 71.69 172 VAL B O 1
ATOM 3272 N N . LYS B 1 173 ? -7.613 -8.758 -17.859 1 69 173 LYS B N 1
ATOM 3273 C CA . LYS B 1 173 ? -8.922 -8.805 -17.219 1 69 173 LYS B CA 1
ATOM 3274 C C . LYS B 1 173 ? -9.086 -10.086 -16.406 1 69 173 LYS B C 1
ATOM 3276 O O . LYS B 1 173 ? -8.57 -11.141 -16.797 1 69 173 LYS B O 1
ATOM 3281 N N . HIS B 1 174 ? -9.727 -9.867 -15.32 1 63.62 174 HIS B N 1
ATOM 3282 C CA . HIS B 1 174 ? -9.898 -11.023 -14.445 1 63.62 174 HIS B CA 1
ATOM 3283 C C . HIS B 1 174 ? -10.625 -12.156 -15.164 1 63.62 174 HIS B C 1
ATOM 3285 O O . HIS B 1 174 ? -11.602 -11.922 -15.875 1 63.62 174 HIS B O 1
ATOM 3291 N N . PRO B 1 175 ? -10.125 -13.297 -14.961 1 55.25 175 PRO B N 1
ATOM 3292 C CA . PRO B 1 175 ? -10.734 -14.453 -15.625 1 55.25 175 PRO B CA 1
ATOM 3293 C C . PRO B 1 175 ? -12.227 -14.586 -15.312 1 55.25 175 PRO B C 1
ATOM 3295 O O . PRO B 1 175 ? -13 -15.031 -16.172 1 55.25 175 PRO B O 1
ATOM 3298 N N . SER B 1 176 ? -12.602 -14.148 -14.055 1 52.19 176 SER B N 1
ATOM 3299 C CA . SER B 1 176 ? -14.023 -14.25 -13.734 1 52.19 176 SER B CA 1
ATOM 3300 C C . SER B 1 176 ? -14.859 -13.375 -14.664 1 52.19 176 SER B 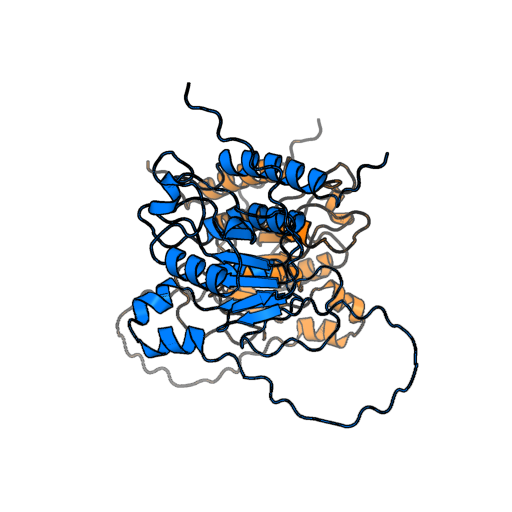C 1
ATOM 3302 O O . SER B 1 176 ? -16.016 -13.695 -14.953 1 52.19 176 SER B O 1
ATOM 3304 N N . TRP B 1 177 ? -14.297 -12.32 -14.977 1 48.72 177 TRP B N 1
ATOM 3305 C CA . TRP B 1 177 ? -14.992 -11.445 -15.914 1 48.72 177 TRP B CA 1
ATOM 3306 C C . TRP B 1 177 ? -15.133 -12.117 -17.281 1 48.72 177 TRP B C 1
ATOM 3308 O O . TRP B 1 177 ? -16.188 -12.016 -17.922 1 48.72 177 TRP B O 1
ATOM 3318 N N . ILE B 1 178 ? -14.109 -12.797 -17.578 1 46.44 178 ILE B N 1
ATOM 3319 C CA . ILE B 1 178 ? -14.102 -13.469 -18.875 1 46.44 178 ILE B CA 1
ATOM 3320 C C . ILE B 1 178 ? -15.141 -14.594 -18.875 1 46.44 178 ILE B C 1
ATOM 3322 O O . ILE B 1 178 ? -15.867 -14.773 -19.859 1 46.44 178 ILE B O 1
ATOM 3326 N N . GLN B 1 179 ? -15.148 -15.312 -17.75 1 48.94 179 GLN B N 1
ATOM 3327 C CA . GLN B 1 179 ? -16.109 -16.391 -17.656 1 48.94 179 GLN B CA 1
ATOM 3328 C C . GLN B 1 179 ? -17.547 -15.859 -17.672 1 48.94 179 GLN B C 1
ATOM 3330 O O . GLN B 1 179 ? -18.438 -16.5 -18.219 1 48.94 179 GLN B O 1
ATOM 3335 N N . ARG B 1 180 ? -17.672 -14.711 -17.016 1 47.66 180 ARG B N 1
ATOM 3336 C CA . ARG B 1 180 ? -19.031 -14.148 -16.953 1 47.66 180 ARG B CA 1
ATOM 3337 C C . ARG B 1 180 ? -19.469 -13.625 -18.312 1 47.66 180 ARG B C 1
ATOM 3339 O O . ARG B 1 180 ? -20.672 -13.586 -18.609 1 47.66 180 ARG B O 1
ATOM 3346 N N . GLN B 1 181 ? -18.484 -13.023 -18.938 1 45.03 181 GLN B N 1
ATOM 3347 C CA . GLN B 1 181 ? -18.922 -12.5 -20.219 1 45.03 181 GLN B CA 1
ATOM 3348 C C . GLN B 1 181 ? -19.344 -13.625 -21.156 1 45.03 181 GLN B C 1
ATOM 3350 O O . GLN B 1 181 ? -19.938 -13.375 -22.203 1 45.03 181 GLN B O 1
ATOM 3355 N N . HIS B 1 182 ? -19.703 -14.695 -20.766 1 42.25 182 HIS B N 1
ATOM 3356 C CA . HIS B 1 182 ? -20.188 -15.797 -21.594 1 42.25 182 HIS B CA 1
ATOM 3357 C C . HIS B 1 182 ? -19.797 -15.602 -23.047 1 42.25 182 HIS B C 1
ATOM 3359 O O . HIS B 1 182 ? -20.484 -16.078 -23.953 1 42.25 182 HIS B O 1
ATOM 3365 N N . ASP B 1 183 ? -19.203 -14.625 -23.5 1 37.16 183 ASP B N 1
ATOM 3366 C CA . ASP B 1 183 ? -18.938 -14.492 -24.938 1 37.16 183 ASP B CA 1
ATOM 3367 C C . ASP B 1 183 ? -17.781 -15.406 -25.359 1 37.16 183 ASP B C 1
ATOM 3369 O O . ASP B 1 183 ? -16.656 -15.25 -24.906 1 37.16 183 ASP B O 1
ATOM 3373 N N . ASP B 1 184 ? -18.125 -16.516 -25.969 1 43.22 184 ASP B N 1
ATOM 3374 C CA . ASP B 1 184 ? -17.266 -17.547 -26.547 1 43.22 184 ASP B CA 1
ATOM 3375 C C . ASP B 1 184 ? -16.031 -16.938 -27.188 1 43.22 184 ASP B C 1
ATOM 3377 O O . ASP B 1 184 ? -14.953 -17.516 -27.156 1 43.22 184 ASP B O 1
ATOM 3381 N N . ASN B 1 185 ? -16.281 -15.891 -27.828 1 40.16 185 ASN B N 1
ATOM 3382 C CA . ASN B 1 185 ? -15.242 -15.227 -28.594 1 40.16 185 ASN B CA 1
ATOM 3383 C C . ASN B 1 185 ? -14.211 -14.562 -27.672 1 40.16 185 ASN B C 1
ATOM 3385 O O . ASN B 1 185 ? -13.016 -14.594 -27.969 1 40.16 185 ASN B O 1
ATOM 3389 N N . LEU B 1 186 ? -14.664 -14.07 -26.703 1 42.62 186 LEU B N 1
ATOM 3390 C CA . LEU B 1 186 ? -13.766 -13.438 -25.75 1 42.62 186 LEU B CA 1
ATOM 3391 C C . LEU B 1 186 ? -12.992 -14.492 -24.953 1 42.62 186 LEU B C 1
ATOM 3393 O O . LEU B 1 186 ? -11.812 -14.297 -24.641 1 42.62 186 LEU B O 1
ATOM 3397 N N . GLU B 1 187 ? -13.719 -15.578 -24.797 1 43.25 187 GLU B N 1
ATOM 3398 C CA . GLU B 1 187 ? -13.055 -16.734 -24.203 1 43.25 187 GLU B CA 1
ATOM 3399 C C . GLU B 1 187 ? -11.961 -17.281 -25.125 1 43.25 187 GLU B C 1
ATOM 3401 O O . GLU B 1 187 ? -10.875 -17.641 -24.656 1 43.25 187 GLU B O 1
ATOM 3406 N N . ALA B 1 188 ? -12.484 -17.312 -26.469 1 41.31 188 ALA B N 1
ATOM 3407 C CA . ALA B 1 188 ? -11.57 -17.75 -27.516 1 41.31 188 ALA B CA 1
ATOM 3408 C C . ALA B 1 188 ? -10.445 -16.75 -27.719 1 41.31 188 ALA B C 1
ATOM 3410 O O . ALA B 1 188 ? -9.305 -17.125 -28 1 41.31 188 ALA B O 1
ATOM 3411 N N . ASN B 1 189 ? -10.766 -15.516 -27.797 1 38.5 189 ASN B N 1
ATOM 3412 C CA . ASN B 1 189 ? -9.812 -14.43 -27.984 1 38.5 189 ASN B CA 1
ATOM 3413 C C . ASN B 1 189 ? -8.859 -14.297 -26.797 1 38.5 189 ASN B C 1
ATOM 3415 O O . ASN B 1 189 ? -7.754 -13.773 -26.938 1 38.5 189 ASN B O 1
ATOM 3419 N N . TYR B 1 190 ? -9.422 -14.609 -25.75 1 42.72 190 TYR B N 1
ATOM 3420 C CA . TYR B 1 190 ? -8.516 -14.742 -24.625 1 42.72 190 TYR B CA 1
ATOM 3421 C C . TYR B 1 190 ? -7.43 -15.773 -24.922 1 42.72 190 TYR B C 1
ATOM 3423 O O . TYR B 1 190 ? -6.289 -15.625 -24.469 1 42.72 190 TYR B O 1
ATOM 3431 N N . GLY B 1 191 ? -7.773 -16.812 -25.812 1 37.59 191 GLY B N 1
ATOM 3432 C CA . GLY B 1 191 ? -6.836 -17.797 -26.344 1 37.59 191 GLY B CA 1
ATOM 3433 C C . GLY B 1 191 ? -6.062 -17.297 -27.547 1 37.59 191 GLY B C 1
ATOM 3434 O O . GLY B 1 191 ? -4.926 -17.719 -27.766 1 37.59 191 GLY B O 1
ATOM 3435 N N . ARG B 1 192 ? -6.695 -16.594 -28.594 1 33.97 192 ARG B N 1
ATOM 3436 C CA . ARG B 1 192 ? -6.18 -16.328 -29.938 1 33.97 192 ARG B CA 1
ATOM 3437 C C . ARG B 1 192 ? -5.371 -15.039 -29.969 1 33.97 192 ARG B C 1
ATOM 3439 O O . ARG B 1 192 ? -4.684 -14.758 -30.953 1 33.97 192 ARG B O 1
ATOM 3446 N N . THR B 1 193 ? -5.723 -14.109 -29.359 1 33.12 193 THR B N 1
ATOM 3447 C CA . THR B 1 193 ? -5.156 -12.805 -29.703 1 33.12 193 THR B CA 1
ATOM 3448 C C . THR B 1 193 ? -3.65 -12.789 -29.469 1 33.12 193 THR B C 1
ATOM 3450 O O . THR B 1 193 ? -3.062 -11.734 -29.234 1 33.12 193 THR B O 1
ATOM 3453 N N . CYS B 1 194 ? -2.99 -13.906 -29.469 1 29.94 194 CYS B N 1
ATOM 3454 C CA . CYS B 1 194 ? -1.543 -14.094 -29.484 1 29.94 194 CYS B CA 1
ATOM 3455 C C . CYS B 1 194 ? -0.971 -13.742 -30.859 1 29.94 194 CYS B C 1
ATOM 3457 O O . CYS B 1 194 ? -1.353 -14.336 -31.875 1 29.94 194 CYS B O 1
ATOM 3459 N N . PRO B 1 195 ? -0.58 -12.5 -31.172 1 28.5 195 PRO B N 1
ATOM 3460 C CA . PRO B 1 195 ? -0.102 -12.352 -32.562 1 28.5 195 PRO B CA 1
ATOM 3461 C C . PRO B 1 195 ? 0.888 -13.445 -32.938 1 28.5 195 PRO B C 1
ATOM 3463 O O . PRO B 1 195 ? 1.668 -13.914 -32.125 1 28.5 195 PRO B O 1
ATOM 3466 N N . ARG B 1 196 ? 0.681 -14.188 -33.938 1 27.62 196 ARG B N 1
ATOM 3467 C CA . ARG B 1 196 ? 1.577 -15.031 -34.719 1 27.62 196 ARG B CA 1
ATOM 3468 C C . ARG B 1 196 ? 2.828 -14.258 -35.125 1 27.62 196 ARG B C 1
ATOM 3470 O O . ARG B 1 196 ? 2.773 -13.047 -35.344 1 27.62 196 ARG B O 1
ATOM 3477 N N . ARG B 1 197 ? 4.055 -14.773 -34.844 1 28.83 197 ARG B N 1
ATOM 3478 C CA . ARG B 1 197 ? 5.336 -14.422 -35.438 1 28.83 197 ARG B CA 1
ATOM 3479 C C . ARG B 1 197 ? 5.168 -14.062 -36.906 1 28.83 197 ARG B C 1
ATOM 3481 O O . ARG B 1 197 ? 4.738 -14.891 -37.719 1 28.83 197 ARG B O 1
ATOM 3488 N N . SER B 1 198 ? 5.031 -12.773 -37.25 1 26.23 198 SER B N 1
ATOM 3489 C CA . SER B 1 198 ? 5.418 -12.578 -38.625 1 26.23 198 SER B CA 1
ATOM 3490 C C . SER B 1 198 ? 6.91 -12.828 -38.844 1 26.23 198 SER B C 1
ATOM 3492 O O . SER B 1 198 ? 7.738 -12.273 -38.125 1 26.23 198 SER B O 1
ATOM 3494 N N . GLY B 1 199 ? 7.395 -14.039 -39.219 1 26.2 199 GLY B N 1
ATOM 3495 C CA . GLY B 1 199 ? 8.617 -14.516 -39.844 1 26.2 199 GLY B CA 1
ATOM 3496 C C . GLY B 1 199 ? 9.18 -13.547 -40.875 1 26.2 199 GLY B C 1
ATOM 3497 O O . GLY B 1 199 ? 8.875 -13.664 -42.062 1 26.2 199 GLY B O 1
ATOM 3498 N N . GLY B 1 200 ? 9.406 -12.227 -40.625 1 25.83 200 GLY B N 1
ATOM 3499 C CA . GLY B 1 200 ? 10.172 -11.625 -41.688 1 25.83 200 GLY B CA 1
ATOM 3500 C C . GLY B 1 200 ? 11.609 -12.109 -41.75 1 25.83 200 GLY B C 1
ATOM 3501 O O . GLY B 1 200 ? 12.281 -12.195 -40.719 1 25.83 200 GLY B O 1
ATOM 3502 N N . ALA B 1 201 ? 12.188 -12.898 -42.719 1 24.27 201 ALA B N 1
ATOM 3503 C CA . ALA B 1 201 ? 13.414 -13.469 -43.312 1 24.27 201 ALA B CA 1
ATOM 3504 C C . ALA B 1 201 ? 14.469 -12.391 -43.531 1 24.27 201 ALA B C 1
ATOM 3506 O O . ALA B 1 201 ? 15.344 -12.539 -44.375 1 24.27 201 ALA B O 1
ATOM 3507 N N . SER B 1 202 ? 14.609 -11.203 -42.812 1 25.27 202 SER B N 1
ATOM 3508 C CA . SER B 1 202 ? 15.695 -10.445 -43.406 1 25.27 202 SER B CA 1
ATOM 3509 C C . SER B 1 202 ? 17.047 -11.109 -43.156 1 25.27 202 SER B C 1
ATOM 3511 O O . SER B 1 202 ? 17.188 -11.922 -42.25 1 25.27 202 SER B O 1
ATOM 3513 N N . THR B 1 203 ? 18.25 -10.711 -43.906 1 26.84 203 THR B N 1
ATOM 3514 C CA . THR B 1 203 ? 19.594 -11.07 -44.344 1 26.84 203 THR B CA 1
ATOM 3515 C C . THR B 1 203 ? 20.562 -11.047 -43.188 1 26.84 203 THR B C 1
ATOM 3517 O O . THR B 1 203 ? 20.453 -10.211 -42.281 1 26.84 203 THR B O 1
ATOM 3520 N N . ALA B 1 204 ? 21.516 -12.148 -42.938 1 23.02 204 ALA B N 1
ATOM 3521 C CA . ALA B 1 204 ? 22.531 -12.781 -42.094 1 23.02 204 ALA B CA 1
ATOM 3522 C C . ALA B 1 204 ? 23.734 -11.867 -41.906 1 23.02 204 ALA B C 1
ATOM 3524 O O . ALA B 1 204 ? 24.797 -12.312 -41.469 1 23.02 204 ALA B O 1
ATOM 3525 N N . LYS B 1 205 ? 23.953 -10.672 -42.375 1 27.06 205 LYS B N 1
ATOM 3526 C CA . LYS B 1 205 ? 25.344 -10.234 -42.281 1 27.06 205 LYS B CA 1
ATOM 3527 C C . LYS B 1 205 ? 25.781 -10.102 -40.844 1 27.06 205 LYS B C 1
ATOM 3529 O O . LYS B 1 205 ? 25.109 -9.461 -40.031 1 27.06 205 LYS B O 1
ATOM 3534 N N . ALA B 1 206 ? 26.938 -10.891 -40.312 1 23.97 206 ALA B N 1
ATOM 3535 C CA . ALA B 1 206 ? 27.75 -11.43 -39.219 1 23.97 206 ALA B CA 1
ATOM 3536 C C . ALA B 1 206 ? 28.375 -10.305 -38.406 1 23.97 206 ALA B C 1
ATOM 3538 O O . ALA B 1 206 ? 29.578 -10.047 -38.5 1 23.97 206 ALA B O 1
ATOM 3539 N N . ARG B 1 207 ? 28.016 -8.984 -38.312 1 24.44 207 ARG B N 1
ATOM 3540 C CA . ARG B 1 207 ? 29.109 -8.25 -37.688 1 24.44 207 ARG B CA 1
ATOM 3541 C C . ARG B 1 207 ? 29.312 -8.711 -36.25 1 24.44 207 ARG B C 1
ATOM 3543 O O . ARG B 1 207 ? 28.344 -8.938 -35.5 1 24.44 207 ARG B O 1
ATOM 3550 N N . LYS B 1 208 ? 30.5 -9.188 -35.656 1 25.31 208 LYS B N 1
ATOM 3551 C CA . LYS B 1 208 ? 31.266 -9.719 -34.531 1 25.31 208 LYS B CA 1
ATOM 3552 C C . LYS B 1 208 ? 31.062 -8.867 -33.281 1 25.31 208 LYS B C 1
ATOM 3554 O O . LYS B 1 208 ? 31.703 -9.086 -32.25 1 25.31 208 LYS B O 1
ATOM 3559 N N . ARG B 1 209 ? 30.641 -7.621 -33.25 1 25.12 209 ARG B N 1
ATOM 3560 C CA . ARG B 1 209 ? 31.094 -6.754 -32.156 1 25.12 209 ARG B CA 1
ATOM 3561 C C . ARG B 1 209 ? 30.672 -7.301 -30.812 1 25.12 209 ARG B C 1
ATOM 3563 O O . ARG B 1 209 ? 29.812 -8.18 -30.734 1 25.12 209 ARG B O 1
ATOM 3570 N N . ARG B 1 210 ? 30.875 -6.363 -29.672 1 26.62 210 ARG B N 1
ATOM 3571 C CA . ARG B 1 210 ? 31.062 -6.398 -28.219 1 26.62 210 ARG B CA 1
ATOM 3572 C C . ARG B 1 210 ? 29.844 -6.992 -27.516 1 26.62 210 ARG B C 1
ATOM 3574 O O . ARG B 1 210 ? 28.719 -6.562 -27.75 1 26.62 210 ARG B O 1
ATOM 3581 N N . ALA B 1 211 ? 29.953 -8.195 -26.875 1 26.31 211 ALA B N 1
ATOM 3582 C CA . ALA B 1 211 ? 29.109 -9.133 -26.125 1 26.31 211 ALA B CA 1
ATOM 3583 C C . ALA B 1 211 ? 28.438 -8.438 -24.953 1 26.31 211 ALA B C 1
ATOM 3585 O O . ALA B 1 211 ? 29 -8.352 -23.859 1 26.31 211 ALA B O 1
ATOM 3586 N N . ARG B 1 212 ? 28 -7.176 -24.984 1 26.02 212 ARG B N 1
ATOM 3587 C CA . ARG B 1 212 ? 27.281 -6.637 -23.844 1 26.02 212 ARG B CA 1
ATOM 3588 C C . ARG B 1 212 ? 26.219 -7.609 -23.359 1 26.02 212 ARG B C 1
ATOM 3590 O O . ARG B 1 212 ? 25.516 -8.227 -24.172 1 26.02 212 ARG B O 1
ATOM 3597 N N . ARG B 1 213 ? 26.453 -8.156 -22.094 1 27.34 213 ARG B N 1
ATOM 3598 C CA . ARG B 1 213 ? 25.609 -9.078 -21.359 1 27.34 213 ARG B CA 1
ATOM 3599 C C . ARG B 1 213 ? 24.125 -8.711 -21.531 1 27.34 213 ARG B C 1
ATOM 3601 O O . ARG B 1 213 ? 23.656 -7.723 -20.969 1 27.34 213 ARG B O 1
ATOM 3608 N N . ASP B 1 214 ? 23.688 -8.727 -22.719 1 25.39 214 ASP B N 1
ATOM 3609 C CA . ASP B 1 214 ? 22.266 -8.641 -23.078 1 25.39 214 ASP B CA 1
ATOM 3610 C C . ASP B 1 214 ? 21.406 -9.461 -22.125 1 25.39 214 ASP B C 1
ATOM 3612 O O . ASP B 1 214 ? 21.75 -10.586 -21.781 1 25.39 214 ASP B O 1
ATOM 3616 N N . VAL B 1 215 ? 20.781 -8.812 -21.188 1 27.52 215 VAL B N 1
ATOM 3617 C CA . VAL B 1 215 ? 19.688 -9.383 -20.406 1 27.52 215 VAL B CA 1
ATOM 3618 C C . VAL B 1 215 ? 19.031 -10.523 -21.188 1 27.52 215 VAL B C 1
ATOM 3620 O O . VAL B 1 215 ? 18.672 -10.352 -22.359 1 27.52 215 VAL B O 1
ATOM 3623 N N . ALA B 1 216 ? 19.5 -11.75 -20.938 1 29.42 216 ALA B N 1
ATOM 3624 C CA . ALA B 1 216 ? 18.906 -13.016 -21.359 1 29.42 216 ALA B CA 1
ATOM 3625 C C . ALA B 1 216 ? 17.422 -12.852 -21.656 1 29.42 216 ALA B C 1
ATOM 3627 O O . ALA B 1 216 ? 16.688 -12.266 -20.859 1 29.42 216 ALA B O 1
ATOM 3628 N N . SER B 1 217 ? 17.078 -12.68 -22.859 1 29.12 217 SER B N 1
ATOM 3629 C CA . SER B 1 217 ? 15.75 -12.727 -23.438 1 29.12 217 SER B CA 1
ATOM 3630 C C . SER B 1 217 ? 14.875 -13.758 -22.734 1 29.12 217 SER B C 1
ATOM 3632 O O . SER B 1 217 ? 15.031 -14.961 -22.953 1 29.12 217 SER B O 1
ATOM 3634 N N . ALA B 1 218 ? 14.883 -13.812 -21.422 1 32.62 218 ALA B N 1
ATOM 3635 C CA . ALA B 1 218 ? 13.727 -14.586 -20.969 1 32.62 218 ALA B CA 1
ATOM 3636 C C . ALA B 1 218 ? 12.539 -14.391 -21.906 1 32.62 218 ALA B C 1
ATOM 3638 O O . ALA B 1 218 ? 11.945 -13.312 -21.938 1 32.62 218 ALA B O 1
ATOM 3639 N N . ASP B 1 219 ? 12.734 -14.969 -23.031 1 31.27 219 ASP B N 1
ATOM 3640 C CA . ASP B 1 219 ? 11.672 -15.008 -24.031 1 31.27 219 ASP B CA 1
ATOM 3641 C C . ASP B 1 219 ? 10.32 -15.297 -23.391 1 31.27 219 ASP B C 1
ATOM 3643 O O . ASP B 1 219 ? 10.109 -16.391 -22.859 1 31.27 219 ASP B O 1
ATOM 3647 N N . VAL B 1 220 ? 9.891 -14.398 -22.703 1 33.22 220 VAL B N 1
ATOM 3648 C CA . VAL B 1 220 ? 8.469 -14.508 -22.406 1 33.22 220 VAL B CA 1
ATOM 3649 C C . VAL B 1 220 ? 7.691 -14.75 -23.703 1 33.22 220 VAL B C 1
ATOM 3651 O O . VAL B 1 220 ? 7.758 -13.938 -24.625 1 33.22 220 VAL B O 1
ATOM 3654 N N . GLN B 1 221 ? 7.75 -15.945 -24.062 1 33.81 221 GLN B N 1
ATOM 3655 C CA . GLN B 1 221 ? 6.879 -16.25 -25.203 1 33.81 221 GLN B CA 1
ATOM 3656 C C . GLN B 1 221 ? 5.406 -16.156 -24.797 1 33.81 221 GLN B C 1
ATOM 3658 O O . GLN B 1 221 ? 5.051 -16.422 -23.656 1 33.81 221 GLN B O 1
ATOM 3663 N N . PHE B 1 222 ? 4.953 -15.234 -25.375 1 32.44 222 PHE B N 1
ATOM 3664 C CA . PHE B 1 222 ? 3.52 -15.133 -25.125 1 32.44 222 PHE B CA 1
ATOM 3665 C C . PHE B 1 222 ? 2.758 -16.188 -25.922 1 32.44 222 PHE B C 1
ATOM 3667 O O . PHE B 1 222 ? 2.961 -16.344 -27.125 1 32.44 222 PHE B O 1
ATOM 3674 N N . LEU B 1 223 ? 2.479 -17.172 -25.188 1 34.31 223 LEU B N 1
ATOM 3675 C CA . LEU B 1 223 ? 1.6 -18.172 -25.781 1 34.31 223 LEU B CA 1
ATOM 3676 C C . LEU B 1 223 ? 0.136 -17.844 -25.5 1 34.31 223 LEU B C 1
ATOM 3678 O O . LEU B 1 223 ? -0.276 -17.766 -24.344 1 34.31 223 LEU B O 1
ATOM 3682 N N . ASP B 1 224 ? -0.619 -17.609 -26.406 1 36.88 224 ASP B N 1
ATOM 3683 C CA . ASP B 1 224 ? -2.053 -17.344 -26.406 1 36.88 224 ASP B CA 1
ATOM 3684 C C . ASP B 1 224 ? -2.387 -16.141 -25.516 1 36.88 224 ASP B C 1
ATOM 3686 O O . ASP B 1 224 ? -3.357 -16.188 -24.75 1 36.88 224 ASP B O 1
ATOM 3690 N N . GLY B 1 225 ? -1.426 -15.047 -25.453 1 33.72 225 GLY B N 1
ATOM 3691 C CA . GLY B 1 225 ? -1.632 -13.805 -24.734 1 33.72 225 GLY B CA 1
ATOM 3692 C C . GLY B 1 225 ? -1.015 -13.805 -23.344 1 33.72 225 GLY B C 1
ATOM 3693 O O . GLY B 1 225 ? -1.067 -12.805 -22.641 1 33.72 225 GLY B O 1
ATOM 3694 N N . TYR B 1 226 ? -0.778 -14.93 -22.938 1 36.28 226 TYR B N 1
ATOM 3695 C CA . TYR B 1 226 ? -0.103 -15.031 -21.656 1 36.28 226 TYR B CA 1
ATOM 3696 C C . TYR B 1 226 ? 1.404 -15.156 -21.844 1 36.28 226 TYR B C 1
ATOM 3698 O O . TYR B 1 226 ? 1.871 -15.789 -22.781 1 36.28 226 TYR B O 1
ATOM 3706 N N . PRO B 1 227 ? 2.113 -14.281 -21.266 1 35.94 227 PRO B N 1
ATOM 3707 C CA . PRO B 1 227 ? 3.568 -14.438 -21.328 1 35.94 227 PRO B CA 1
ATOM 3708 C C . PRO B 1 227 ? 4.027 -15.812 -20.859 1 35.94 227 PRO B C 1
ATOM 3710 O O . PRO B 1 227 ? 3.637 -16.266 -19.766 1 35.94 227 PRO B O 1
ATOM 3713 N N . VAL B 1 228 ? 4.141 -16.703 -21.828 1 35.31 228 VAL B N 1
ATOM 3714 C CA . VAL B 1 228 ? 4.754 -17.984 -21.484 1 35.31 228 VAL B CA 1
ATOM 3715 C C . VAL B 1 228 ? 6.273 -17.875 -21.578 1 35.31 228 VAL B C 1
ATOM 3717 O O . VAL B 1 228 ? 6.797 -17.234 -22.484 1 35.31 228 VAL B O 1
ATOM 3720 N N . LEU B 1 229 ? 6.836 -17.859 -20.531 1 37.84 229 LEU B N 1
ATOM 3721 C CA . LEU B 1 229 ? 8.297 -17.875 -20.516 1 37.84 229 LEU B CA 1
ATOM 3722 C C . LEU B 1 229 ? 8.828 -19.125 -21.219 1 37.84 229 LEU B C 1
ATOM 3724 O O . LEU B 1 229 ? 8.359 -20.234 -20.953 1 37.84 229 LEU B O 1
ATOM 3728 N N . SER B 1 230 ? 9.133 -18.953 -22.422 1 32.41 230 SER B N 1
ATOM 3729 C CA . SER B 1 230 ? 9.641 -20.141 -23.109 1 32.41 230 SER B CA 1
ATOM 3730 C C . SER B 1 230 ? 10.711 -20.844 -22.281 1 32.41 230 SER B C 1
ATOM 3732 O O . SER B 1 230 ? 10.992 -22.016 -22.484 1 32.41 230 SER B O 1
ATOM 3734 N N . HIS B 1 231 ? 11.719 -20.172 -21.859 1 35.69 231 HIS B N 1
ATOM 3735 C CA . HIS B 1 231 ? 12.859 -21 -21.469 1 35.69 231 HIS B CA 1
ATOM 3736 C C . HIS B 1 231 ? 12.688 -21.547 -20.047 1 35.69 231 HIS B C 1
ATOM 3738 O O . HIS B 1 231 ? 12.438 -20.781 -19.109 1 35.69 231 HIS B O 1
ATOM 3744 N N . ALA B 1 232 ? 12.344 -22.859 -20 1 32.5 232 ALA B N 1
ATOM 3745 C CA . ALA B 1 232 ? 12.203 -23.734 -18.844 1 32.5 232 ALA B CA 1
ATOM 3746 C C . ALA B 1 232 ? 13.406 -23.609 -17.906 1 32.5 232 ALA B C 1
ATOM 3748 O O . ALA B 1 232 ? 14.516 -24 -18.266 1 32.5 232 ALA B O 1
ATOM 3749 N N . VAL B 1 233 ? 13.594 -22.531 -17.281 1 30.62 233 VAL B N 1
ATOM 3750 C CA . VAL B 1 233 ? 14.5 -22.828 -16.172 1 30.62 233 VAL B CA 1
ATOM 3751 C C . VAL B 1 233 ? 13.906 -23.922 -15.297 1 30.62 233 VAL B C 1
ATOM 3753 O O . VAL B 1 233 ? 12.734 -23.859 -14.93 1 30.62 233 VAL B O 1
ATOM 3756 N N . PRO B 1 234 ? 14.477 -25.094 -15.289 1 28.23 234 PRO B N 1
ATOM 3757 C CA . PRO B 1 234 ? 13.992 -26.219 -14.484 1 28.23 234 PRO B CA 1
ATOM 3758 C C . PRO B 1 234 ? 13.766 -25.828 -13.023 1 28.23 234 PRO B C 1
ATOM 3760 O O . PRO B 1 234 ? 14.68 -25.344 -12.359 1 28.23 234 PRO B O 1
ATOM 3763 N N . CYS B 1 235 ? 12.711 -25.266 -12.719 1 32.47 235 CYS B N 1
ATOM 3764 C CA . CYS B 1 235 ? 12.352 -25.25 -11.305 1 32.47 235 CYS B CA 1
ATOM 3765 C C . CYS B 1 235 ? 12.203 -26.672 -10.766 1 32.47 235 CYS B C 1
ATOM 3767 O O . CYS B 1 235 ? 11.266 -27.375 -11.133 1 32.47 235 CYS B O 1
ATOM 3769 N N . ARG B 1 236 ? 13.25 -27.484 -10.664 1 27.84 236 ARG B N 1
ATOM 3770 C CA . ARG B 1 236 ? 13.055 -28.766 -9.984 1 27.84 236 ARG B CA 1
ATOM 3771 C C . ARG B 1 236 ? 12.391 -28.562 -8.625 1 27.84 236 ARG B C 1
ATOM 3773 O O . ARG B 1 236 ? 12.828 -27.719 -7.832 1 27.84 236 ARG B O 1
ATOM 3780 N N . PRO B 1 237 ? 11.172 -29.078 -8.508 1 27.5 237 PRO B N 1
ATOM 3781 C CA . PRO B 1 237 ? 10.422 -29.109 -7.25 1 27.5 237 PRO B CA 1
ATOM 3782 C C . PRO B 1 237 ? 11.203 -29.734 -6.102 1 27.5 237 PRO B C 1
ATOM 3784 O O . PRO B 1 237 ? 11.211 -30.969 -5.949 1 27.5 237 PRO B O 1
ATOM 3787 N N . ALA B 1 238 ? 12.391 -29.594 -5.91 1 27.2 238 ALA B N 1
ATOM 3788 C CA . ALA B 1 238 ? 12.805 -30.391 -4.762 1 27.2 238 ALA B CA 1
ATOM 3789 C C . ALA B 1 238 ? 11.867 -30.172 -3.576 1 27.2 238 ALA B C 1
ATOM 3791 O O . ALA B 1 238 ? 11.578 -31.109 -2.822 1 27.2 238 ALA B O 1
ATOM 3792 N N . TRP B 1 239 ? 11.758 -28.984 -3.051 1 26.25 239 TRP B N 1
ATOM 3793 C CA . TRP B 1 239 ? 11.414 -28.75 -1.651 1 26.25 239 TRP B CA 1
ATOM 3794 C C . TRP B 1 239 ? 9.906 -28.609 -1.482 1 26.25 239 TRP B C 1
ATOM 3796 O O . TRP B 1 239 ? 9.406 -27.5 -1.27 1 26.25 239 TRP B O 1
ATOM 3806 N N . CYS B 1 240 ? 9.109 -29.375 -2.285 1 27.39 240 CYS B N 1
ATOM 3807 C CA . CYS B 1 240 ? 7.742 -29.453 -1.792 1 27.39 240 CYS B CA 1
ATOM 3808 C C . CYS B 1 240 ? 7.715 -29.844 -0.317 1 27.39 240 CYS B C 1
ATOM 3810 O O . CYS B 1 240 ? 8.266 -30.875 0.07 1 27.39 240 CYS B O 1
ATOM 3812 N N . ILE B 1 241 ? 7.715 -28.875 0.549 1 28.67 241 ILE B N 1
ATOM 3813 C CA . ILE B 1 241 ? 7.559 -29.234 1.953 1 28.67 241 ILE B CA 1
ATOM 3814 C C . ILE B 1 241 ? 6.465 -30.297 2.096 1 28.67 241 ILE B C 1
ATOM 3816 O O . ILE B 1 241 ? 5.352 -30.109 1.595 1 28.67 241 ILE B O 1
ATOM 3820 N N . PRO B 1 242 ? 6.805 -31.469 2.338 1 25.92 242 PRO B N 1
ATOM 3821 C CA . PRO B 1 242 ? 5.832 -32.531 2.557 1 25.92 242 PRO B CA 1
ATOM 3822 C C . PRO B 1 242 ? 4.703 -32.125 3.498 1 25.92 242 PRO B C 1
ATOM 3824 O O . PRO B 1 242 ? 4.922 -31.359 4.43 1 25.92 242 PRO B O 1
ATOM 3827 N N . ARG B 1 243 ? 3.461 -32.094 2.973 1 26.34 243 ARG B N 1
ATOM 3828 C CA . ARG B 1 243 ? 2.299 -32.062 3.855 1 26.34 243 ARG B CA 1
ATOM 3829 C C . ARG B 1 243 ? 2.523 -32.938 5.086 1 26.34 243 ARG B C 1
ATOM 3831 O O . ARG B 1 243 ? 3.068 -34.031 4.98 1 26.34 243 ARG B O 1
ATOM 3838 N N . VAL B 1 244 ? 2.666 -32.312 6.273 1 27.83 244 VAL B N 1
ATOM 3839 C CA . VAL B 1 244 ? 2.693 -33.125 7.488 1 27.83 244 VAL B CA 1
ATOM 3840 C C . VAL B 1 244 ? 1.628 -34.219 7.41 1 27.83 244 VAL B C 1
ATOM 3842 O O . VAL B 1 244 ? 0.486 -33.938 7.023 1 27.83 244 VAL B O 1
ATOM 3845 N N . PRO B 1 245 ? 2.002 -35.406 7.305 1 25.06 245 PRO B N 1
ATOM 3846 C CA . PRO B 1 245 ? 1.062 -36.531 7.398 1 25.06 245 PRO B CA 1
ATOM 3847 C C . PRO B 1 245 ? 0.094 -36.375 8.57 1 25.06 245 PRO B C 1
ATOM 3849 O O . PRO B 1 245 ? 0.471 -35.875 9.633 1 25.06 245 PRO B O 1
ATOM 3852 N N . GLU B 1 246 ? -1.271 -36.156 8.336 1 25.05 246 GLU B N 1
ATOM 3853 C CA . GLU B 1 246 ? -2.295 -36.438 9.336 1 25.05 246 GLU B CA 1
ATOM 3854 C C . GLU B 1 246 ? -1.979 -37.719 10.109 1 25.05 246 GLU B C 1
ATOM 3856 O O . GLU B 1 246 ? -1.861 -38.812 9.508 1 25.05 246 GLU B O 1
ATOM 3861 N N . SER B 1 247 ? -1.087 -37.719 11.117 1 22.81 247 SER B N 1
ATOM 3862 C CA . SER B 1 247 ? -1.361 -38.812 12.023 1 22.81 247 SER B CA 1
ATOM 3863 C C . SER B 1 247 ? -2.744 -38.688 12.656 1 22.81 247 SER B C 1
ATOM 3865 O O . SER B 1 247 ? -3.201 -37.594 12.938 1 22.81 247 SER B O 1
#

Organism: NCBI:txid1299332

Foldseek 3Di:
DPPPCQDQVNLVVLQVVLQVCQCPDDQDPPACDPQAWNFAFKAARLQALEEEEEAEADRQCSVVSYRLPDDLSVVVQVQQVLLVHGPNNYIYYYLAGIQDHPNDGDDPVRSVSCLVSVLSSCVSRLHQEYEYEADSSVVSLCVSAVPADEDAALPDPDDDDPDPRRHHYYYDYHSVVVVVVPPPVSVQLLQPPQDDPPPPPDDDDDDPDDPPVPPPCLVLRDGRSGRSRNPCPPSPPPCPPPDPPPD/DPPPCQDQVNLVVLQVVLQVCQCPDDQDPPACDPQAWNFAFKAARLQALEEEEEAEADRQCSVVSYRLPDDLSVVVQVQQVLLVHGPNNYIYYYLAGIQDHPNDGDDPVRSVSCLVSVLSSCVSRLHQEYEYEADSSVVSLCVSAVPEDEDAALPDPDDDDPDPRRHHYYYDYHSVVQVVVVPPVSSVLLQPVQDDPPPPPDDDDDDPDDPPVPPPCLVLRDHSSGRSRPPCPPPPPPPPPPDPPPD

Solvent-accessible surface area (backbone atoms only — not comparable to full-atom values): 28000 Å² total; per-residue (Å²): 129,82,73,56,76,80,34,69,68,46,33,47,54,53,48,53,56,48,39,54,52,54,65,66,49,73,87,48,88,96,44,49,41,83,73,70,12,36,47,36,53,67,39,50,30,61,75,18,53,40,32,40,28,27,47,53,36,46,77,59,11,59,77,72,48,33,66,56,39,52,78,54,17,44,58,52,48,49,53,37,42,74,50,74,42,53,72,58,55,31,22,36,36,36,36,22,42,34,16,42,73,92,63,45,80,79,51,67,64,47,40,48,62,27,38,42,59,45,51,51,51,44,67,56,27,56,33,51,33,36,35,16,32,25,69,56,15,40,49,53,48,45,57,70,37,75,81,40,56,74,28,74,52,82,70,56,70,75,86,68,87,63,62,88,90,54,34,41,36,36,55,38,76,29,53,57,54,48,63,65,53,67,42,66,60,59,56,46,43,48,41,54,71,37,80,72,80,78,80,76,82,78,86,79,85,78,79,84,74,85,83,67,85,62,78,73,74,72,41,53,35,53,52,38,50,38,74,20,56,60,68,76,68,80,71,72,78,71,79,67,73,72,75,77,73,85,122,128,83,74,56,76,80,33,71,68,48,32,48,53,53,47,53,55,48,39,53,52,53,64,65,49,75,87,46,88,94,42,49,41,83,72,72,12,36,45,35,54,68,39,51,32,61,75,17,53,40,32,40,28,27,46,53,35,46,78,59,10,58,77,71,48,34,66,57,38,52,78,54,17,46,58,52,49,49,53,37,43,74,54,74,40,53,71,60,56,30,22,36,36,34,36,22,42,35,16,42,70,92,63,46,81,80,51,67,64,47,41,47,60,29,38,40,59,45,51,52,50,46,66,55,26,57,34,53,33,35,35,15,33,24,69,54,15,40,47,53,48,45,55,72,37,74,83,40,56,74,29,75,53,78,71,58,71,75,85,68,89,62,62,90,90,53,34,41,36,36,56,39,75,28,54,56,56,48,62,66,55,67,41,64,59,57,53,44,43,54,47,54,69,30,80,72,81,79,81,75,80,81,86,79,86,77,82,82,74,85,83,66,86,63,77,74,71,70,42,53,34,54,52,36,48,38,73,22,57,59,70,76,68,80,74,72,76,71,80,67,74,69,76,76,75,84,124

InterPro domains:
  IPR005122 Uracil-DNA glycosylase-like [PF03167] (41-184)
  IPR005122 Uracil-DNA glycosylase-like [SM00986] (41-186)
  IPR036895 Uracil-DNA glycosylase-like domain superfamily [G3DSA:3.40.470.10] (3-193)
  IPR036895 Uracil-DNA glycosylase-like domain superfamily [SSF52141] (18-184)
  IPR051536 Uracil-DNA glycosylase family, Type-4/5 [PTHR33693] (17-185)

pLDDT: mean 70.49, std 27.81, range [22.22, 98.56]

Nearest PDB structures (foldseek):
  4zbz-assembly1_A  TM=8.275E-01  e=1.496E-14  Sulfurisphaera tokodaii str. 7
  1vk2-assembly1_A  TM=8.408E-01  e=6.295E-14  Thermotoga maritima
  6ajo-assembly1_A  TM=8.153E-01  e=2.649E-13  Mycolicibacterium smegmatis MC2 155
  8iil-assembly1_A  TM=8.130E-01  e=7.197E-13  Mycolicibacterium smegmatis MC2 155
  1ui1-assembly1_A  TM=7.936E-01  e=4.139E-12  Thermus thermophilus